Protein AF-A0A241XSA6-F1 (afdb_monomer_lite)

Radius of gyration: 28.4 Å; chains: 1; bounding box: 61×56×98 Å

Structure (mmCIF, N/CA/C/O backbone):
data_AF-A0A241XSA6-F1
#
_entry.id   AF-A0A241XSA6-F1
#
loop_
_atom_site.group_PDB
_atom_site.id
_atom_site.type_symbol
_atom_site.label_atom_id
_atom_site.label_alt_id
_atom_site.label_comp_id
_atom_site.label_asym_id
_atom_site.label_entity_id
_atom_site.label_seq_id
_atom_site.pdbx_PDB_ins_code
_atom_site.Cartn_x
_atom_site.Cartn_y
_atom_site.Cartn_z
_atom_site.occupancy
_atom_site.B_iso_or_equiv
_atom_site.auth_seq_id
_atom_site.auth_comp_id
_atom_site.auth_asym_id
_atom_site.auth_atom_id
_atom_site.pdbx_PDB_model_num
ATOM 1 N N . MET A 1 1 ? -26.087 10.790 38.854 1.00 35.78 1 MET A N 1
ATOM 2 C CA . MET A 1 1 ? -25.415 11.072 37.565 1.00 35.78 1 MET A CA 1
ATOM 3 C C . MET A 1 1 ? -24.951 9.821 36.800 1.00 35.78 1 MET A C 1
ATOM 5 O O . MET A 1 1 ? -24.413 9.989 35.723 1.00 35.78 1 MET A O 1
ATOM 9 N N . HIS A 1 2 ? -25.235 8.588 37.254 1.00 29.14 2 HIS A N 1
ATOM 10 C CA . HIS A 1 2 ? -24.864 7.348 36.537 1.00 29.14 2 HIS A CA 1
ATOM 11 C C . HIS A 1 2 ? -25.983 6.719 35.677 1.00 29.14 2 HIS A C 1
ATOM 13 O O . HIS A 1 2 ? -25.732 5.769 34.950 1.00 29.14 2 HIS A O 1
ATOM 19 N N . ALA A 1 3 ? -27.209 7.258 35.701 1.00 24.33 3 ALA A N 1
ATOM 20 C CA . ALA A 1 3 ? -28.360 6.689 34.983 1.00 24.33 3 ALA A CA 1
ATOM 21 C C . ALA A 1 3 ? -28.612 7.296 33.583 1.00 24.33 3 ALA A C 1
ATOM 23 O O . ALA A 1 3 ? -29.529 6.873 32.889 1.00 24.33 3 ALA A O 1
ATOM 24 N N . HIS A 1 4 ? -27.824 8.292 33.156 1.00 27.52 4 HIS A N 1
ATOM 25 C CA . HIS A 1 4 ? -27.981 8.932 31.838 1.00 27.52 4 HIS A CA 1
ATOM 26 C C . HIS A 1 4 ? -26.999 8.444 30.766 1.00 27.52 4 HIS A C 1
ATOM 28 O O . HIS A 1 4 ? -27.240 8.704 29.595 1.00 27.52 4 HIS A O 1
ATOM 34 N N . GLN A 1 5 ? -25.957 7.683 31.120 1.00 32.00 5 GLN A N 1
ATOM 35 C CA . GLN A 1 5 ? -25.066 7.062 30.126 1.00 32.00 5 GLN A CA 1
ATOM 36 C C . GLN A 1 5 ? -25.581 5.701 29.633 1.00 32.00 5 GLN A C 1
ATOM 38 O O . GLN A 1 5 ? -25.446 5.394 28.456 1.00 32.00 5 GLN A O 1
ATOM 43 N N . GLN A 1 6 ? -26.265 4.918 30.475 1.00 31.88 6 GLN A N 1
ATOM 44 C CA . GLN A 1 6 ? -26.825 3.621 30.055 1.00 31.88 6 GLN A CA 1
ATOM 45 C C . GLN A 1 6 ? -28.066 3.742 29.153 1.00 31.88 6 GLN A C 1
ATOM 47 O O . GLN A 1 6 ? -28.384 2.807 28.427 1.00 31.88 6 GLN A O 1
ATOM 52 N N . ALA A 1 7 ? -28.744 4.894 29.143 1.00 28.44 7 ALA A N 1
ATOM 53 C CA . ALA A 1 7 ? -29.903 5.129 28.281 1.00 28.44 7 ALA A CA 1
ATOM 54 C C . ALA A 1 7 ? -29.537 5.580 26.849 1.00 28.44 7 ALA A C 1
ATOM 56 O O . ALA A 1 7 ? -30.417 5.602 25.993 1.00 28.44 7 ALA A O 1
ATOM 57 N N . SER A 1 8 ? -28.273 5.939 26.563 1.00 40.16 8 SER A N 1
ATOM 58 C CA . SER A 1 8 ? -27.892 6.512 25.257 1.00 40.16 8 SER A CA 1
ATOM 59 C C . SER A 1 8 ? -27.358 5.501 24.236 1.00 40.16 8 SER A C 1
ATOM 61 O O . SER A 1 8 ? -27.192 5.870 23.078 1.00 40.16 8 SER A O 1
ATOM 63 N N . ILE A 1 9 ? -27.106 4.246 24.622 1.00 43.91 9 ILE A N 1
ATOM 64 C CA . ILE A 1 9 ? -26.588 3.216 23.700 1.00 43.91 9 ILE A CA 1
ATOM 65 C C . ILE A 1 9 ? -27.719 2.641 22.823 1.00 43.91 9 ILE A C 1
ATOM 67 O O . ILE A 1 9 ? -27.505 2.337 21.656 1.00 43.91 9 ILE A O 1
ATOM 71 N N . ALA A 1 10 ? -28.959 2.610 23.327 1.00 41.56 10 ALA A N 1
ATOM 72 C CA . ALA A 1 10 ? -30.123 2.027 22.646 1.00 41.56 10 ALA A CA 1
ATOM 73 C C . ALA A 1 10 ? -30.688 2.851 21.462 1.00 41.56 10 ALA A C 1
ATOM 75 O O . ALA A 1 10 ? -31.725 2.493 20.911 1.00 41.56 10 ALA A O 1
ATOM 76 N N . SER A 1 11 ? -30.056 3.965 21.071 1.00 57.97 11 SER A N 1
ATOM 77 C CA . SER A 1 11 ? -30.558 4.829 19.984 1.00 57.97 11 SER A CA 1
ATOM 78 C C . SER A 1 11 ? -29.499 5.270 18.980 1.00 57.97 11 SER A C 1
ATOM 80 O O . SER A 1 11 ? -29.779 6.138 18.154 1.00 57.97 11 SER A O 1
ATOM 82 N N . THR A 1 12 ? -28.291 4.700 19.032 1.00 68.75 12 THR A N 1
ATOM 83 C CA . THR A 1 12 ? -27.239 5.063 18.083 1.00 68.75 12 THR A CA 1
ATOM 84 C C . THR A 1 12 ? -27.661 4.627 16.676 1.00 68.75 12 THR A C 1
ATOM 86 O O . THR A 1 12 ? -27.807 3.426 16.437 1.00 68.75 12 THR A O 1
ATOM 89 N N . PRO A 1 13 ? -27.899 5.568 15.744 1.00 78.50 13 PRO A N 1
ATOM 90 C CA . PRO A 1 13 ? -28.283 5.218 14.386 1.00 78.50 13 PRO A CA 1
ATOM 91 C C . PRO A 1 13 ? -27.165 4.385 13.757 1.00 78.50 13 PRO A C 1
ATOM 93 O O . PRO A 1 13 ? -26.002 4.768 13.823 1.00 78.50 13 PRO A O 1
ATOM 96 N N . ARG A 1 14 ? -27.519 3.238 13.177 1.00 84.00 14 ARG A N 1
ATOM 97 C CA . ARG A 1 14 ? -26.571 2.259 12.641 1.00 84.00 14 ARG A CA 1
ATOM 98 C C . ARG A 1 14 ? -26.792 2.074 11.153 1.00 84.00 14 ARG A C 1
ATOM 100 O O . ARG A 1 14 ? -27.931 1.964 10.701 1.00 84.00 14 ARG A O 1
ATOM 107 N N . VAL A 1 15 ? -25.697 1.983 10.415 1.00 81.75 15 VAL A N 1
ATOM 108 C CA . VAL A 1 15 ? -25.719 1.525 9.032 1.00 81.75 15 VAL A CA 1
ATOM 109 C C . VAL A 1 15 ? -25.495 0.021 8.988 1.00 81.75 15 VAL A C 1
ATOM 111 O O . VAL A 1 15 ? -24.480 -0.472 9.483 1.00 81.75 15 VAL A O 1
ATOM 114 N N . THR A 1 16 ? -26.426 -0.701 8.369 1.00 77.62 16 THR A N 1
ATOM 115 C CA . THR A 1 16 ? -26.258 -2.126 8.080 1.00 77.62 16 THR A CA 1
ATOM 116 C C . THR A 1 16 ? -25.365 -2.266 6.858 1.00 77.62 16 THR A C 1
ATOM 118 O O . THR A 1 16 ? -25.716 -1.831 5.761 1.00 77.62 16 THR A O 1
ATOM 121 N N . ARG A 1 17 ? -24.190 -2.870 7.032 1.00 73.06 17 ARG A N 1
ATOM 122 C CA . ARG A 1 17 ? -23.205 -3.018 5.961 1.00 73.06 17 ARG A CA 1
ATOM 123 C C . ARG A 1 17 ? -23.397 -4.302 5.159 1.00 73.06 17 ARG A C 1
ATOM 125 O O . ARG A 1 17 ? -22.838 -4.421 4.072 1.00 73.06 17 ARG A O 1
ATOM 132 N N . ALA A 1 18 ? -24.220 -5.232 5.646 1.00 65.62 18 ALA A N 1
ATOM 133 C CA . ALA A 1 18 ? -24.597 -6.452 4.930 1.00 65.62 18 ALA A CA 1
ATOM 134 C C . ALA A 1 18 ? -25.122 -6.191 3.502 1.00 65.62 18 ALA A C 1
ATOM 136 O O . ALA A 1 18 ? -24.903 -7.014 2.620 1.00 65.62 18 ALA A O 1
ATOM 137 N N . GLU A 1 19 ? -25.757 -5.039 3.259 1.00 61.94 19 GLU A N 1
ATOM 138 C CA . GLU A 1 19 ? -26.261 -4.642 1.934 1.00 61.94 19 GLU A CA 1
ATOM 139 C C . GLU A 1 19 ? -25.201 -3.960 1.046 1.00 61.94 19 GLU A C 1
ATOM 141 O O . GLU A 1 19 ? -25.386 -3.845 -0.164 1.00 61.94 19 GLU A O 1
ATOM 146 N N . LEU A 1 20 ? -24.083 -3.512 1.627 1.00 64.06 20 LEU A N 1
ATOM 147 C CA . LEU A 1 20 ? -22.993 -2.833 0.914 1.00 64.06 20 LEU A CA 1
ATOM 148 C C . LEU A 1 20 ? -21.961 -3.815 0.366 1.00 64.06 20 LEU A C 1
ATOM 150 O O . LEU A 1 20 ? -21.331 -3.544 -0.653 1.00 64.06 20 LEU A O 1
ATOM 154 N N . PHE A 1 21 ? -21.771 -4.944 1.045 1.00 67.12 21 PHE A N 1
ATOM 155 C CA . PHE A 1 21 ? -20.657 -5.847 0.793 1.00 67.12 21 PHE A CA 1
ATOM 156 C C . PHE A 1 21 ? -21.131 -7.150 0.156 1.00 67.12 21 PHE A C 1
ATOM 158 O O . PHE A 1 21 ? -21.823 -7.955 0.769 1.00 67.12 21 PHE A O 1
ATOM 165 N N . THR A 1 22 ? -20.722 -7.374 -1.088 1.00 62.06 22 THR A N 1
ATOM 166 C CA . THR A 1 22 ? -21.212 -8.468 -1.945 1.00 62.06 22 THR A CA 1
ATOM 167 C C . THR A 1 22 ? -20.337 -9.730 -1.903 1.00 62.06 22 THR A C 1
ATOM 169 O O . THR A 1 22 ? -20.498 -10.615 -2.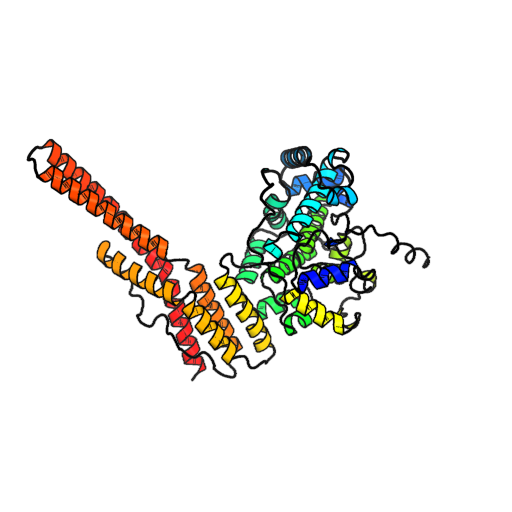738 1.00 62.06 22 THR A O 1
ATOM 172 N N . GLY A 1 23 ? -19.403 -9.827 -0.948 1.00 66.69 23 GLY A N 1
ATOM 173 C CA . GLY A 1 23 ? -18.468 -10.949 -0.834 1.00 66.69 23 GLY A CA 1
ATOM 174 C C . GLY A 1 23 ? -18.865 -12.030 0.183 1.00 66.69 23 GLY A C 1
ATOM 175 O O . GLY A 1 23 ? -19.544 -11.767 1.181 1.00 66.69 23 GLY A O 1
ATOM 176 N N . ASP A 1 24 ? -18.350 -13.241 -0.049 1.00 74.38 24 ASP A N 1
ATOM 177 C CA . ASP A 1 24 ? -18.612 -14.453 0.752 1.00 74.38 24 ASP A CA 1
ATOM 178 C C . ASP A 1 24 ? -17.380 -14.978 1.510 1.00 74.38 24 ASP A C 1
ATOM 180 O O . ASP A 1 24 ? -17.374 -16.100 2.009 1.00 74.38 24 ASP A O 1
ATOM 184 N N . THR A 1 25 ? -16.321 -14.174 1.616 1.00 81.94 25 THR A N 1
ATOM 185 C CA . THR A 1 25 ? -15.130 -14.535 2.400 1.00 81.94 25 THR A CA 1
ATOM 186 C C . THR A 1 25 ? -15.411 -14.499 3.905 1.00 81.94 25 THR A C 1
ATOM 188 O O . THR A 1 25 ? -16.359 -13.848 4.362 1.00 81.94 25 THR A O 1
ATOM 191 N N . ASP A 1 26 ? -14.541 -15.134 4.699 1.00 85.62 26 ASP A N 1
ATOM 192 C CA . ASP A 1 26 ? -14.620 -15.091 6.167 1.00 85.62 26 ASP A CA 1
ATOM 193 C C . ASP A 1 26 ? -14.639 -13.653 6.699 1.00 85.62 26 ASP A C 1
ATOM 195 O O . ASP A 1 26 ? -15.361 -13.354 7.646 1.00 85.62 26 ASP A O 1
ATOM 199 N N . TYR A 1 27 ? -13.927 -12.732 6.038 1.00 87.56 27 TYR A N 1
ATOM 200 C CA . TYR A 1 27 ? -13.957 -11.310 6.374 1.00 87.56 27 TYR A CA 1
ATOM 201 C C . TYR A 1 27 ? -15.382 -10.734 6.337 1.00 87.56 27 TYR A C 1
ATOM 203 O O . TYR A 1 27 ? -15.826 -10.086 7.290 1.00 87.56 27 TYR A O 1
ATOM 211 N N . TRP A 1 28 ? -16.129 -11.008 5.265 1.00 84.25 28 TRP A N 1
ATOM 212 C CA . TRP A 1 28 ? -17.488 -10.495 5.089 1.00 84.25 28 TRP A CA 1
ATOM 213 C C . TRP A 1 28 ? -18.511 -11.216 5.958 1.00 84.25 28 TRP A C 1
ATOM 215 O O . TRP A 1 28 ? -19.420 -10.577 6.487 1.00 84.25 28 TRP A O 1
ATOM 225 N N . SER A 1 29 ? -18.338 -12.524 6.160 1.00 86.62 29 SER A N 1
ATOM 226 C CA . SER A 1 29 ? -19.137 -13.298 7.115 1.00 86.62 29 SER A CA 1
ATOM 227 C C . SER A 1 29 ? -19.025 -12.714 8.526 1.00 86.62 29 SER A C 1
ATOM 229 O O . SER A 1 29 ? -20.037 -12.453 9.176 1.00 86.62 29 SER A O 1
ATOM 231 N N . THR A 1 30 ? -17.802 -12.406 8.963 1.00 88.88 30 THR A N 1
ATOM 232 C CA . THR A 1 30 ? -17.548 -11.720 10.231 1.00 88.88 30 THR A CA 1
ATOM 233 C C . THR A 1 30 ? -18.192 -10.336 10.272 1.00 88.88 30 THR A C 1
ATOM 235 O O . THR A 1 30 ? -18.866 -10.019 11.245 1.00 88.88 30 THR A O 1
ATOM 238 N N . CYS A 1 31 ? -18.071 -9.528 9.213 1.00 88.12 31 CYS A N 1
ATOM 239 C CA . CYS A 1 31 ? -18.699 -8.205 9.181 1.00 88.12 31 CYS A CA 1
ATOM 240 C C . CYS A 1 31 ? -20.229 -8.264 9.319 1.00 88.12 31 CYS A C 1
ATOM 242 O O . CYS A 1 31 ? -20.800 -7.419 10.003 1.00 88.12 31 CYS A O 1
ATOM 244 N N . ARG A 1 32 ? -20.890 -9.255 8.705 1.00 87.12 32 ARG A N 1
ATOM 245 C CA . ARG A 1 32 ? -22.343 -9.452 8.837 1.00 87.12 32 ARG A CA 1
ATOM 246 C C . ARG A 1 32 ? -22.743 -9.822 10.265 1.00 87.12 32 ARG A C 1
ATOM 248 O O . ARG A 1 32 ? -23.668 -9.226 10.797 1.00 87.12 32 ARG A O 1
ATOM 255 N N . LYS A 1 33 ? -21.999 -10.724 10.912 1.00 89.50 33 LYS A N 1
ATOM 256 C CA . LYS A 1 33 ? -22.204 -11.041 12.337 1.00 89.50 33 LYS A CA 1
ATOM 257 C C . LYS A 1 33 ? -22.009 -9.812 13.223 1.00 89.50 33 LYS A C 1
ATOM 259 O O . LYS A 1 33 ? -22.807 -9.568 14.118 1.00 89.50 33 LYS A O 1
ATOM 264 N N . ASP A 1 34 ? -20.972 -9.023 12.946 1.00 91.19 34 ASP A N 1
ATOM 265 C CA . ASP A 1 34 ? -20.701 -7.797 13.694 1.00 91.19 34 ASP A CA 1
ATOM 266 C C . ASP A 1 34 ? -21.835 -6.778 13.531 1.00 91.19 34 ASP A C 1
ATOM 268 O O . ASP A 1 34 ? -22.091 -6.033 14.466 1.00 91.19 34 ASP A O 1
ATOM 272 N N . ASP A 1 35 ? -22.514 -6.726 12.377 1.00 87.94 35 ASP A N 1
ATOM 273 C CA . ASP A 1 35 ? -23.676 -5.853 12.145 1.00 87.94 35 ASP A CA 1
ATOM 274 C C . ASP A 1 35 ? -24.891 -6.218 13.004 1.00 87.94 35 ASP A C 1
ATOM 276 O O . ASP A 1 35 ? -25.666 -5.329 13.356 1.00 87.94 35 ASP A O 1
ATOM 280 N N . GLU A 1 36 ? -25.027 -7.495 13.355 1.00 88.88 36 GLU A N 1
ATOM 281 C CA . GLU A 1 36 ? -26.108 -8.034 14.185 1.00 88.88 36 GLU A CA 1
ATOM 282 C C . GLU A 1 36 ? -25.800 -7.955 15.694 1.00 88.88 36 GLU A C 1
ATOM 284 O O . GLU A 1 36 ? -26.719 -8.049 16.507 1.00 88.88 36 GLU A O 1
ATOM 289 N N . ASP A 1 37 ? -24.535 -7.759 16.093 1.00 91.12 37 ASP A N 1
ATOM 290 C CA . ASP A 1 37 ? -24.134 -7.641 17.503 1.00 91.12 37 ASP A CA 1
ATOM 291 C C . ASP A 1 37 ? -24.199 -6.178 17.982 1.00 91.12 37 ASP A C 1
ATOM 293 O O . ASP A 1 37 ? -23.420 -5.315 17.565 1.00 91.12 37 ASP A O 1
ATOM 297 N N . GLU A 1 38 ? -25.101 -5.891 18.924 1.00 90.56 38 GLU A N 1
ATOM 298 C CA . GLU A 1 38 ? -25.231 -4.574 19.571 1.00 90.56 38 GLU A CA 1
ATOM 299 C C . GLU A 1 38 ? -23.969 -4.159 20.344 1.00 90.56 38 GLU A C 1
ATOM 301 O O . GLU A 1 38 ? -23.734 -2.972 20.574 1.00 90.56 38 GLU A O 1
ATOM 306 N N . ARG A 1 39 ? -23.128 -5.125 20.726 1.00 93.38 39 ARG A N 1
ATOM 307 C CA . ARG A 1 39 ? -21.854 -4.893 21.418 1.00 93.38 39 ARG A CA 1
ATOM 308 C C . ARG A 1 39 ? -20.714 -4.570 20.450 1.00 93.38 39 ARG A C 1
ATOM 310 O O . ARG A 1 39 ? -19.614 -4.249 20.898 1.00 93.38 39 ARG A O 1
ATOM 317 N N . MET A 1 40 ? -20.953 -4.661 19.144 1.00 94.06 40 MET A N 1
ATOM 318 C CA . MET A 1 40 ? -20.027 -4.251 18.094 1.00 94.06 40 MET A CA 1
ATOM 319 C C . MET A 1 40 ? -20.537 -2.965 17.459 1.00 94.06 40 MET A C 1
ATOM 321 O O . MET A 1 40 ? -21.625 -2.938 16.891 1.00 94.06 40 MET A O 1
ATOM 325 N N . TYR A 1 41 ? -19.754 -1.893 17.538 1.00 93.44 41 TYR A N 1
ATOM 326 C CA . TYR A 1 41 ? -20.079 -0.628 16.891 1.00 93.44 41 TYR A CA 1
ATOM 327 C C . TYR A 1 41 ? -18.808 0.106 16.472 1.00 93.44 41 TYR A C 1
ATOM 329 O O . TYR A 1 41 ? -17.895 0.301 17.270 1.00 93.44 41 TYR A O 1
ATOM 337 N N . GLY A 1 42 ? -18.729 0.512 15.208 1.00 92.06 42 GLY A N 1
ATOM 338 C CA . GLY A 1 42 ? -17.490 1.008 14.623 1.00 92.06 42 GLY A CA 1
ATOM 339 C C . GLY A 1 42 ? -17.667 2.058 13.544 1.00 92.06 42 GLY A C 1
ATOM 340 O O . GLY A 1 42 ? -18.783 2.260 13.073 1.00 92.06 42 GLY A O 1
ATOM 341 N N . PRO A 1 43 ? -16.567 2.667 13.066 1.00 89.88 43 PRO A N 1
ATOM 342 C CA . PRO A 1 43 ? -16.611 3.759 12.089 1.00 89.88 43 PRO A CA 1
ATOM 343 C C . PRO A 1 43 ? -17.391 3.436 10.807 1.00 89.88 43 PRO A C 1
ATOM 345 O O . PRO A 1 43 ? -18.114 4.283 10.294 1.00 89.88 43 PRO A O 1
ATOM 348 N N . LEU A 1 44 ? -17.322 2.196 10.309 1.00 87.00 44 LEU A N 1
ATOM 349 C CA . LEU A 1 44 ? -18.087 1.770 9.126 1.00 87.00 44 LEU A CA 1
ATOM 350 C C . LEU A 1 44 ? -19.584 1.533 9.395 1.00 87.00 44 LEU A C 1
ATOM 352 O O . LEU A 1 44 ? -20.352 1.425 8.445 1.00 87.00 44 LEU A O 1
ATOM 356 N N . MET A 1 45 ? -19.990 1.422 10.661 1.00 88.69 45 MET A N 1
ATOM 357 C CA . MET A 1 45 ? -21.386 1.269 11.089 1.00 88.69 45 MET A CA 1
ATOM 358 C C . MET A 1 45 ? -22.022 2.619 11.449 1.00 88.69 45 MET A C 1
ATOM 360 O O . MET A 1 45 ? -23.233 2.687 11.655 1.00 88.69 45 MET A O 1
ATOM 364 N N . MET A 1 46 ? -21.223 3.689 11.529 1.00 88.12 46 MET A N 1
ATOM 365 C CA . MET A 1 46 ? -21.710 5.039 11.791 1.00 88.12 46 MET A CA 1
ATOM 366 C C . MET A 1 46 ? -22.382 5.615 10.534 1.00 88.12 46 MET A C 1
ATOM 368 O O . MET A 1 46 ? -21.840 5.460 9.436 1.00 88.12 46 MET A O 1
ATOM 372 N N . PRO A 1 47 ? -23.499 6.356 10.665 1.00 81.69 47 PRO A N 1
ATOM 373 C CA . PRO A 1 47 ? -24.127 7.061 9.542 1.00 81.69 47 PRO A CA 1
ATOM 374 C C . PRO A 1 47 ? -23.212 8.109 8.916 1.00 81.69 47 PRO A C 1
ATOM 376 O O . PRO A 1 47 ? -23.397 8.500 7.769 1.00 81.69 47 PRO A O 1
ATOM 379 N N . TYR A 1 48 ? -22.259 8.600 9.704 1.00 83.69 48 TYR A N 1
ATOM 380 C CA . TYR A 1 48 ? -21.132 9.387 9.250 1.00 83.69 48 TYR A CA 1
ATOM 381 C C . TYR A 1 48 ? -19.996 9.257 10.260 1.00 83.69 48 TYR A C 1
ATOM 383 O O . TYR A 1 48 ? -20.234 9.297 11.458 1.00 83.69 48 TYR A O 1
ATOM 391 N N . ALA A 1 49 ? -18.758 9.133 9.806 1.00 84.88 49 ALA A N 1
ATOM 392 C CA . ALA A 1 49 ? -17.602 9.032 10.695 1.00 84.88 49 ALA A CA 1
ATOM 393 C C . ALA A 1 49 ? -16.604 10.163 10.426 1.00 84.88 49 ALA A C 1
ATOM 395 O O . ALA A 1 49 ? -15.399 9.963 10.400 1.00 84.88 49 ALA A O 1
ATOM 396 N N . ILE A 1 50 ? -17.117 11.367 10.188 1.00 87.12 50 ILE A N 1
ATOM 397 C CA . ILE A 1 50 ? -16.331 12.606 10.153 1.00 87.12 50 ILE A CA 1
ATOM 398 C C . ILE A 1 50 ? -16.372 13.281 11.528 1.00 87.12 50 ILE A C 1
ATOM 400 O O . ILE A 1 50 ? -17.386 13.139 12.213 1.00 87.12 50 ILE A O 1
ATOM 404 N N . PRO A 1 51 ? -15.343 14.056 11.914 1.00 89.25 51 PRO A N 1
ATOM 405 C CA . PRO A 1 51 ? -15.382 14.816 13.161 1.00 89.25 51 PRO A CA 1
ATOM 406 C C . PRO A 1 51 ? -16.587 15.767 13.184 1.00 89.25 51 PRO A C 1
ATOM 408 O O . PRO A 1 51 ? -16.764 16.534 12.235 1.00 89.25 51 PRO A O 1
ATOM 411 N N . GLY A 1 52 ? -17.394 15.761 14.249 1.00 85.50 52 GLY A N 1
ATOM 412 C CA . GLY A 1 52 ? -18.616 16.571 14.341 1.00 85.50 52 GLY A CA 1
ATOM 413 C C . GLY A 1 52 ? -18.390 18.069 14.143 1.00 85.50 52 GLY A C 1
ATOM 414 O O . GLY A 1 52 ? -19.204 18.749 13.518 1.00 85.50 52 GLY A O 1
ATOM 415 N N . ASP A 1 53 ? -17.228 18.581 14.551 1.00 87.62 53 ASP A N 1
ATOM 416 C CA . ASP A 1 53 ? -16.822 19.973 14.327 1.00 87.62 53 ASP A CA 1
ATOM 417 C C . ASP A 1 53 ? -16.759 20.354 12.836 1.00 87.62 53 ASP A C 1
ATOM 419 O O . ASP A 1 53 ? -16.979 21.516 12.490 1.00 87.62 53 ASP A O 1
ATOM 423 N N . MET A 1 54 ? -16.534 19.389 11.933 1.00 87.25 54 MET A N 1
ATOM 424 C CA . MET A 1 54 ? -16.562 19.599 10.477 1.00 87.25 54 MET A CA 1
ATOM 425 C C . MET A 1 54 ? -17.976 19.843 9.935 1.00 87.25 54 MET A C 1
ATOM 427 O O . MET A 1 54 ? -18.133 20.277 8.791 1.00 87.25 54 MET A O 1
ATOM 431 N N . LEU A 1 55 ? -19.017 19.578 10.730 1.00 82.06 55 LEU A N 1
ATOM 432 C CA . LEU A 1 55 ? -20.401 19.880 10.366 1.00 82.06 55 LEU A CA 1
ATOM 433 C C . LEU A 1 55 ? -20.716 21.374 10.514 1.00 82.06 55 LEU A C 1
ATOM 435 O O . LEU A 1 55 ? -21.635 21.857 9.850 1.00 82.06 55 LEU A O 1
ATOM 439 N N . SER A 1 56 ? -19.940 22.117 11.313 1.00 85.31 56 SER A N 1
ATOM 440 C CA . SER A 1 56 ? -19.994 23.580 11.358 1.00 85.31 56 SER A CA 1
ATOM 441 C C . SER A 1 56 ? -19.396 24.167 10.081 1.00 85.31 56 SER A C 1
ATOM 443 O O . SER A 1 56 ? -18.235 23.926 9.758 1.00 85.31 56 SER A O 1
ATOM 445 N N . ASN A 1 57 ? -20.164 24.987 9.357 1.00 84.94 57 ASN A N 1
ATOM 446 C CA . ASN A 1 57 ? -19.713 25.556 8.083 1.00 84.94 57 ASN A CA 1
ATOM 447 C C . ASN A 1 57 ? -18.457 26.437 8.232 1.00 84.94 57 ASN A C 1
ATOM 449 O O . ASN A 1 57 ? -17.633 26.466 7.325 1.00 84.94 57 ASN A O 1
ATOM 453 N N . GLN A 1 58 ? -18.293 27.126 9.368 1.00 88.00 58 GLN A N 1
ATOM 454 C CA . GLN A 1 58 ? -17.124 27.972 9.637 1.00 88.00 58 GLN A CA 1
ATOM 455 C C . GLN A 1 58 ? -15.857 27.136 9.863 1.00 88.00 58 GLN A C 1
ATOM 457 O O . GLN A 1 58 ? -14.830 27.386 9.232 1.00 88.00 58 GLN A O 1
ATOM 462 N N . ASN A 1 59 ? -15.940 26.125 10.731 1.00 89.62 59 ASN A N 1
ATOM 463 C CA . ASN A 1 59 ? -14.813 25.239 11.034 1.00 89.62 59 ASN A CA 1
ATOM 464 C C . ASN A 1 59 ? -14.451 24.391 9.807 1.00 89.62 59 ASN A C 1
ATOM 466 O O . ASN A 1 59 ? -13.279 24.268 9.449 1.00 89.62 59 ASN A O 1
ATOM 470 N N . GLY A 1 60 ? -15.473 23.886 9.110 1.00 89.75 60 GLY A N 1
ATOM 471 C CA . GLY A 1 60 ? -15.329 23.159 7.859 1.00 89.75 60 GLY A CA 1
ATOM 472 C C . GLY A 1 60 ? -14.647 23.992 6.774 1.00 89.75 60 GLY A C 1
ATOM 473 O O . GLY A 1 60 ? -13.743 23.485 6.121 1.00 89.75 60 GLY A O 1
ATOM 474 N N . GLU A 1 61 ? -15.013 25.266 6.590 1.00 93.69 61 GLU A N 1
ATOM 475 C CA . GLU A 1 61 ? -14.373 26.130 5.585 1.00 93.69 61 GLU A CA 1
ATOM 476 C C . GLU A 1 61 ? -12.862 26.271 5.817 1.00 93.69 61 GLU A C 1
ATOM 478 O O . GLU A 1 61 ? -12.086 26.178 4.862 1.00 93.69 61 GLU A O 1
ATOM 483 N N . ALA A 1 62 ? -12.437 26.464 7.069 1.00 92.94 62 ALA A N 1
ATOM 484 C CA . ALA A 1 62 ? -11.025 26.601 7.415 1.00 92.94 62 ALA A CA 1
ATOM 485 C C . ALA A 1 62 ? -10.245 25.295 7.177 1.00 92.94 62 ALA A C 1
ATOM 487 O O . ALA A 1 62 ? -9.206 25.308 6.515 1.00 92.94 62 ALA A O 1
ATOM 488 N N . ALA A 1 63 ? -10.772 24.159 7.645 1.00 94.88 63 ALA A N 1
ATOM 489 C CA . ALA A 1 63 ? -10.137 22.855 7.456 1.00 94.88 63 ALA A CA 1
ATOM 490 C C . ALA A 1 63 ? -10.085 22.448 5.970 1.00 94.88 63 ALA A C 1
ATOM 492 O O . ALA A 1 63 ? -9.048 22.013 5.468 1.00 94.88 63 ALA A O 1
ATOM 493 N N . TRP A 1 64 ? -11.171 22.655 5.218 1.00 94.94 64 TRP A N 1
ATOM 494 C CA . TRP A 1 64 ? -11.200 22.349 3.787 1.00 94.94 64 TRP A CA 1
ATOM 495 C C . TRP A 1 64 ? -10.283 23.259 2.968 1.00 94.94 64 TRP A C 1
ATOM 497 O O . TRP A 1 64 ? -9.694 22.800 1.991 1.00 94.94 64 TRP A O 1
ATOM 507 N N . ALA A 1 65 ? -10.099 24.522 3.358 1.00 94.56 65 ALA A N 1
ATOM 508 C CA . ALA A 1 65 ? -9.119 25.391 2.709 1.00 94.56 65 ALA A CA 1
ATOM 509 C C . ALA A 1 65 ? -7.691 24.840 2.835 1.00 94.56 65 ALA A C 1
ATOM 511 O O . ALA A 1 65 ? -6.947 24.867 1.856 1.00 94.56 65 ALA A O 1
ATOM 512 N N . LEU A 1 66 ? -7.328 24.278 3.992 1.00 94.50 66 LEU A N 1
ATOM 513 C CA . LEU A 1 66 ? -6.038 23.612 4.199 1.00 94.50 66 LEU A CA 1
ATOM 514 C C . LEU A 1 66 ? -5.937 22.287 3.423 1.00 94.50 66 LEU A C 1
ATOM 516 O O . LEU A 1 66 ? -4.904 22.008 2.810 1.00 94.50 66 LEU A O 1
ATOM 520 N N . TRP A 1 67 ? -7.020 21.504 3.375 1.00 94.38 67 TRP A N 1
ATOM 521 C CA . TRP A 1 67 ? -7.092 20.254 2.605 1.00 94.38 67 TRP A CA 1
ATOM 522 C C . TRP A 1 67 ? -6.831 20.485 1.108 1.00 94.38 67 TRP A C 1
ATOM 524 O O . TRP A 1 67 ? -5.973 19.840 0.503 1.00 94.38 67 TRP A O 1
ATOM 534 N N . TYR A 1 68 ? -7.519 21.462 0.511 1.00 91.81 68 TYR A N 1
ATOM 535 C CA . TYR A 1 68 ? -7.370 21.804 -0.909 1.00 91.81 68 TYR A CA 1
ATOM 536 C C . TYR A 1 68 ? -6.186 22.740 -1.197 1.00 91.81 68 TYR A C 1
ATOM 538 O O . TYR A 1 68 ? -5.792 22.891 -2.350 1.00 91.81 68 TYR A O 1
ATOM 546 N N . GLY A 1 69 ? -5.594 23.360 -0.173 1.00 91.19 69 GLY A N 1
ATOM 547 C CA . GLY A 1 69 ? -4.510 24.340 -0.295 1.00 91.19 69 GLY A CA 1
ATOM 548 C C . GLY A 1 69 ? -4.970 25.766 -0.629 1.00 91.19 69 GLY A C 1
ATOM 549 O O . GLY A 1 69 ? -4.146 26.678 -0.664 1.00 91.19 69 GLY A O 1
ATOM 550 N N . SER A 1 70 ? -6.268 25.991 -0.870 1.00 92.62 70 SER A N 1
ATOM 551 C CA . SER A 1 70 ? -6.833 27.329 -1.045 1.00 92.62 70 SER A CA 1
ATOM 552 C C . SER A 1 70 ? -8.329 27.388 -0.706 1.00 92.62 70 SER A C 1
ATOM 554 O O . SER A 1 70 ? -9.085 26.445 -0.948 1.00 92.62 70 SER A O 1
ATOM 556 N N . HIS A 1 71 ? -8.798 28.547 -0.224 1.00 93.00 71 HIS A N 1
ATOM 557 C CA . HIS A 1 71 ? -10.234 28.800 -0.029 1.00 93.00 71 HIS A CA 1
ATOM 558 C C . HIS A 1 71 ? -11.030 28.725 -1.340 1.00 93.00 71 HIS A C 1
ATOM 560 O O . HIS A 1 71 ? -12.192 28.318 -1.347 1.00 93.00 71 HIS A O 1
ATOM 566 N N . LYS A 1 72 ? -10.420 29.136 -2.459 1.00 93.44 72 LYS A N 1
ATOM 567 C CA . LYS A 1 72 ? -11.066 29.139 -3.775 1.00 93.44 72 LYS A CA 1
ATOM 568 C C . LYS A 1 72 ? -11.408 27.716 -4.214 1.00 93.44 72 LYS A C 1
ATOM 570 O O . LYS A 1 72 ? -12.535 27.473 -4.645 1.00 93.44 72 LYS A O 1
ATOM 575 N N . ASP A 1 73 ? -10.459 26.796 -4.076 1.00 91.25 73 ASP A N 1
ATOM 576 C CA . ASP A 1 73 ? -10.639 25.404 -4.487 1.00 91.25 73 ASP A CA 1
ATOM 577 C C . ASP A 1 73 ? -11.557 24.657 -3.522 1.00 91.25 73 ASP A C 1
ATOM 579 O O . ASP A 1 73 ? -12.459 23.957 -3.973 1.00 91.25 73 ASP A O 1
ATOM 583 N N . ALA A 1 74 ? -11.447 24.917 -2.216 1.00 91.50 74 ALA A N 1
ATOM 584 C CA . ALA A 1 74 ? -12.367 24.374 -1.221 1.00 91.50 74 ALA A CA 1
ATOM 585 C C . ALA A 1 74 ? -13.829 24.771 -1.502 1.00 91.50 74 ALA A C 1
ATOM 587 O O . ALA A 1 74 ? -14.720 23.922 -1.498 1.00 91.50 74 ALA A O 1
ATOM 588 N N . ARG A 1 75 ? -14.093 26.046 -1.830 1.00 90.44 75 ARG A N 1
ATOM 589 C CA . ARG A 1 75 ? -15.437 26.509 -2.226 1.00 90.44 75 ARG A CA 1
ATOM 590 C C . ARG A 1 75 ? -15.895 25.898 -3.547 1.00 90.44 75 ARG A C 1
ATOM 592 O O . ARG A 1 75 ? -17.065 25.541 -3.680 1.00 90.44 75 ARG A O 1
ATOM 599 N N . LYS A 1 76 ? -14.995 25.768 -4.528 1.00 89.62 76 LYS A N 1
ATOM 600 C CA . LYS A 1 76 ? -15.294 25.103 -5.804 1.00 89.62 76 LYS A CA 1
ATOM 601 C C . LYS A 1 76 ? -15.704 23.646 -5.565 1.00 89.62 76 LYS A C 1
ATOM 603 O O . LYS A 1 76 ? -16.742 23.236 -6.072 1.00 89.62 76 LYS A O 1
ATOM 608 N N . ALA A 1 77 ? -14.946 22.901 -4.765 1.00 88.88 77 ALA A N 1
ATOM 609 C CA . ALA A 1 77 ? -15.249 21.521 -4.400 1.00 88.88 77 ALA A CA 1
ATOM 610 C C . ALA A 1 77 ? -16.576 21.404 -3.639 1.00 88.88 77 ALA A C 1
ATOM 612 O O . ALA A 1 77 ? -17.424 20.591 -4.000 1.00 88.88 77 ALA A O 1
ATOM 613 N N . ALA A 1 78 ? -16.813 22.274 -2.653 1.00 88.56 78 ALA A N 1
ATOM 614 C CA . ALA A 1 78 ? -18.071 22.319 -1.910 1.00 88.56 78 ALA A CA 1
ATOM 615 C C . ALA A 1 78 ? -19.281 22.546 -2.836 1.00 88.56 78 ALA A C 1
ATOM 617 O O . ALA A 1 78 ? -20.272 21.821 -2.751 1.00 88.56 78 ALA A O 1
ATOM 618 N N . ASN A 1 79 ? -19.176 23.472 -3.794 1.00 84.69 79 ASN A N 1
ATOM 619 C CA . ASN A 1 79 ? -20.226 23.718 -4.787 1.00 84.69 79 ASN A CA 1
ATOM 620 C C . ASN A 1 79 ? -20.444 22.529 -5.740 1.00 84.69 79 ASN A C 1
ATOM 622 O O . ASN A 1 79 ? -21.578 22.282 -6.148 1.00 84.69 79 ASN A O 1
ATOM 626 N N . LEU A 1 80 ? -19.378 21.798 -6.086 1.00 81.62 80 LEU A N 1
ATOM 627 C CA . LEU A 1 80 ? -19.425 20.628 -6.973 1.00 81.62 80 LEU A CA 1
ATOM 628 C C . LEU A 1 80 ? -19.839 19.330 -6.269 1.00 81.62 80 LEU A C 1
ATOM 630 O O . LEU A 1 80 ? -20.197 18.366 -6.940 1.00 81.62 80 LEU A O 1
ATOM 634 N N . SER A 1 81 ? -19.835 19.298 -4.935 1.00 78.38 81 SER A N 1
ATOM 635 C CA . SER A 1 81 ? -20.165 18.107 -4.137 1.00 78.38 81 SER A CA 1
ATOM 636 C C . SER A 1 81 ? -21.648 17.699 -4.175 1.00 78.38 81 SER A C 1
ATOM 638 O O . SER A 1 81 ? -22.066 16.772 -3.481 1.00 78.38 81 SER A O 1
ATOM 640 N N . SER A 1 82 ? -22.464 18.358 -5.004 1.00 66.62 82 SER A N 1
ATOM 641 C CA . SER A 1 82 ? -23.866 18.020 -5.242 1.00 66.62 82 SER A CA 1
ATOM 642 C C . SER A 1 82 ? -23.993 16.829 -6.194 1.00 66.62 82 SER A C 1
ATOM 644 O O . SER A 1 82 ? -24.076 16.957 -7.415 1.00 66.62 82 SER A O 1
ATOM 646 N N . ARG A 1 83 ? -24.066 15.628 -5.626 1.00 67.25 83 ARG A N 1
ATOM 647 C CA . ARG A 1 83 ? -24.441 14.428 -6.371 1.00 67.25 83 ARG A CA 1
ATOM 648 C C . ARG A 1 83 ? -25.521 13.664 -5.619 1.00 67.25 83 ARG A C 1
ATOM 650 O O . ARG A 1 83 ? -25.484 13.581 -4.396 1.00 67.25 83 ARG A O 1
ATOM 657 N N . ARG A 1 84 ? -26.483 13.126 -6.373 1.00 68.00 84 ARG A N 1
ATOM 658 C CA . ARG A 1 84 ? -27.593 12.336 -5.829 1.00 68.00 84 ARG A CA 1
ATOM 659 C C . ARG A 1 84 ? -27.062 11.078 -5.143 1.00 68.00 84 ARG A C 1
ATOM 661 O O . ARG A 1 84 ? -26.177 10.409 -5.682 1.00 68.00 84 ARG A O 1
ATOM 668 N N . LEU A 1 85 ? -27.615 10.817 -3.968 1.00 69.69 85 LEU A N 1
ATOM 669 C CA . LEU A 1 85 ? -27.382 9.636 -3.148 1.00 69.69 85 LEU A CA 1
ATOM 670 C C . LEU A 1 85 ? -28.091 8.414 -3.752 1.00 69.69 85 LEU A C 1
ATOM 672 O O . LEU A 1 85 ? -29.103 8.576 -4.438 1.00 69.69 85 LEU A O 1
ATOM 676 N N . SER A 1 86 ? -27.568 7.211 -3.520 1.00 70.94 86 SER A N 1
ATOM 677 C CA . SER A 1 86 ? -28.344 5.980 -3.733 1.00 70.94 86 SER A CA 1
ATOM 678 C C . SER A 1 86 ? -29.405 5.818 -2.643 1.00 70.94 86 SER A C 1
ATOM 680 O O . SER A 1 86 ? -29.298 6.436 -1.589 1.00 70.94 86 SER A O 1
ATOM 682 N N . ASP A 1 87 ? -30.400 4.956 -2.860 1.00 73.44 87 ASP A N 1
ATOM 683 C CA . ASP A 1 87 ? -31.481 4.717 -1.888 1.00 73.44 87 ASP A CA 1
ATOM 684 C C . ASP A 1 87 ? -30.952 4.344 -0.492 1.00 73.44 87 ASP A C 1
ATOM 686 O O . ASP A 1 87 ? -31.430 4.860 0.517 1.00 73.44 87 ASP A O 1
ATOM 690 N N . LEU A 1 88 ? -29.890 3.535 -0.444 1.00 71.88 88 LEU A N 1
ATOM 691 C CA . LEU A 1 88 ? -29.202 3.159 0.791 1.00 71.88 88 LEU A CA 1
ATOM 692 C C . LEU A 1 88 ? -28.460 4.331 1.456 1.00 71.88 88 LEU A C 1
ATOM 694 O O . LEU A 1 88 ? -28.403 4.438 2.672 1.00 71.88 88 LEU A O 1
ATOM 698 N N . GLU A 1 89 ? -27.882 5.247 0.684 1.00 75.75 89 GLU A N 1
ATOM 699 C CA . GLU A 1 89 ? -27.240 6.436 1.256 1.00 75.75 89 GLU A CA 1
ATOM 700 C C . GLU A 1 89 ? -28.283 7.452 1.744 1.00 75.75 89 GLU A C 1
ATOM 702 O O . GLU A 1 89 ? -28.051 8.146 2.733 1.00 75.75 89 GLU A O 1
ATOM 707 N N . ILE A 1 90 ? -29.446 7.514 1.083 1.00 74.75 90 ILE A N 1
ATOM 708 C CA . ILE A 1 90 ? -30.583 8.357 1.479 1.00 74.75 90 ILE A CA 1
ATOM 709 C C . ILE A 1 90 ? -31.134 7.930 2.845 1.00 74.75 90 ILE A C 1
ATOM 711 O O . ILE A 1 90 ? -31.548 8.791 3.622 1.00 74.75 90 ILE A O 1
ATOM 715 N N . SER A 1 91 ? -31.131 6.632 3.178 1.00 73.75 91 SER A N 1
ATOM 716 C CA . SER A 1 91 ? -31.645 6.167 4.476 1.00 73.75 91 SER A CA 1
ATOM 717 C C . SER A 1 91 ? -30.798 6.612 5.670 1.00 73.75 91 SER A C 1
ATOM 719 O O . SER A 1 91 ? -31.319 6.683 6.781 1.00 73.75 91 SER A O 1
ATOM 721 N N . TYR A 1 92 ? -29.521 6.944 5.456 1.00 70.31 92 TYR A N 1
ATOM 722 C CA . TYR A 1 92 ? -28.594 7.346 6.524 1.00 70.31 92 TYR A CA 1
ATOM 723 C C . TYR A 1 92 ? -28.127 8.806 6.425 1.00 70.31 92 TYR A C 1
ATOM 725 O O . TYR A 1 92 ? -27.582 9.345 7.389 1.00 70.31 92 TYR A O 1
ATOM 733 N N . SER A 1 93 ? -28.374 9.475 5.295 1.00 68.50 93 SER A N 1
ATOM 734 C CA . SER A 1 93 ? -28.060 10.887 5.082 1.00 68.50 93 SER A CA 1
ATOM 735 C C . SER A 1 93 ? -29.213 11.608 4.378 1.00 68.50 93 SER A C 1
ATOM 737 O O . SER A 1 93 ? -29.667 11.200 3.310 1.00 68.50 93 SER A O 1
ATOM 739 N N . GLN A 1 94 ? -29.668 12.727 4.955 1.00 66.81 94 GLN A N 1
ATOM 740 C CA . GLN A 1 94 ? -30.619 13.624 4.288 1.00 66.81 94 GLN A CA 1
ATOM 741 C C . GLN A 1 94 ? -30.028 14.163 2.974 1.00 66.81 94 GLN A C 1
ATOM 743 O O . GLN A 1 94 ? -28.809 14.171 2.779 1.00 66.81 94 GLN A O 1
ATOM 748 N N . LYS A 1 95 ? -30.893 14.633 2.066 1.00 71.50 95 LYS A N 1
ATOM 749 C CA . LYS A 1 95 ? -30.508 15.156 0.746 1.00 71.50 95 LYS A CA 1
ATOM 750 C C . LYS A 1 95 ? -29.323 16.119 0.849 1.00 71.50 95 LYS A C 1
ATOM 752 O O . LYS A 1 95 ? -29.440 17.209 1.404 1.00 71.50 95 LYS A O 1
ATOM 757 N N . LEU A 1 96 ? -28.183 15.723 0.272 1.00 74.31 96 LEU A N 1
ATOM 758 C CA . LEU A 1 96 ? -26.937 16.496 0.310 1.00 74.31 96 LEU A CA 1
ATOM 759 C C . LEU A 1 96 ? -27.139 17.942 -0.167 1.00 74.31 96 LEU A C 1
ATOM 761 O O . LEU A 1 96 ? -26.522 18.856 0.382 1.00 74.31 96 LEU A O 1
ATOM 765 N N . GLU A 1 97 ? -28.013 18.172 -1.155 1.00 73.19 97 GLU A N 1
ATOM 766 C CA . GLU A 1 97 ? -28.333 19.514 -1.657 1.00 73.19 97 GLU A CA 1
ATOM 767 C C . GLU A 1 97 ? -28.945 20.472 -0.618 1.00 73.19 97 GLU A C 1
ATOM 769 O O . GLU A 1 97 ? -28.836 21.686 -0.794 1.00 73.19 97 GLU A O 1
ATOM 774 N N . GLU A 1 98 ? -29.533 19.961 0.465 1.00 78.69 98 GLU A N 1
ATOM 775 C CA . GLU A 1 98 ? -30.167 20.756 1.528 1.00 78.69 98 GLU A CA 1
ATOM 776 C C . GLU A 1 98 ? -29.163 21.172 2.621 1.00 78.69 98 GLU A C 1
ATOM 778 O O . GLU A 1 98 ? -29.444 22.050 3.434 1.00 78.69 98 GLU A O 1
ATOM 783 N N . MET A 1 99 ? -27.960 20.586 2.621 1.00 82.56 99 MET A N 1
ATOM 784 C CA . MET A 1 99 ? -26.902 20.891 3.585 1.00 82.56 99 MET A CA 1
ATOM 785 C C . MET A 1 99 ? -26.068 22.109 3.179 1.00 82.56 99 MET A C 1
ATOM 787 O O . MET A 1 99 ? -25.921 22.424 1.990 1.00 82.56 99 MET A O 1
ATOM 791 N N . SER A 1 100 ? -25.446 22.742 4.182 1.00 85.69 100 SER A N 1
ATOM 792 C CA . SER A 1 100 ? -24.453 23.797 3.961 1.00 85.69 100 SER A CA 1
ATOM 793 C C . SER A 1 100 ? -23.274 23.280 3.109 1.00 85.69 100 SER A C 1
ATOM 795 O O . SER A 1 100 ? -22.979 22.081 3.156 1.00 85.69 100 SER A O 1
ATOM 797 N N . PRO A 1 101 ? -22.587 24.138 2.327 1.00 87.31 101 PRO A N 1
ATOM 798 C CA . PRO A 1 101 ? -21.610 23.688 1.332 1.00 87.31 101 PRO A CA 1
ATOM 799 C C . PRO A 1 101 ? -20.488 22.804 1.898 1.00 87.31 101 PRO A C 1
ATOM 801 O O . PRO A 1 101 ? -20.168 21.768 1.316 1.00 87.31 101 PRO A O 1
ATOM 804 N N . PHE A 1 102 ? -19.900 23.177 3.037 1.00 88.44 102 PHE A N 1
ATOM 805 C CA . PHE A 1 102 ? -18.784 22.421 3.616 1.00 88.44 102 PHE A CA 1
ATOM 806 C C . PHE A 1 102 ? -19.243 21.197 4.414 1.00 88.44 102 PHE A C 1
ATOM 808 O O . PHE A 1 102 ? -18.572 20.164 4.374 1.00 88.44 102 PHE A O 1
ATOM 815 N N . THR A 1 103 ? -20.426 21.258 5.038 1.00 86.38 103 THR A N 1
ATOM 816 C CA . THR A 1 103 ? -21.078 20.074 5.622 1.00 86.38 103 THR A CA 1
ATOM 817 C C . THR A 1 103 ? -21.341 19.025 4.540 1.00 86.38 103 THR A C 1
ATOM 819 O O . THR A 1 103 ? -21.029 17.850 4.723 1.00 86.38 103 THR A O 1
ATOM 822 N N . ARG A 1 104 ? -21.859 19.453 3.380 1.00 85.19 104 ARG A N 1
ATOM 823 C CA . ARG A 1 104 ? -22.101 18.595 2.215 1.00 85.19 104 ARG A CA 1
ATOM 824 C C . ARG A 1 104 ? -20.821 17.911 1.750 1.00 85.19 104 ARG A C 1
ATOM 826 O O . ARG A 1 104 ? -20.837 16.711 1.504 1.00 85.19 104 ARG A O 1
ATOM 833 N N . LEU A 1 105 ? -19.719 18.654 1.667 1.00 87.00 105 LEU A N 1
ATOM 834 C CA . LEU A 1 105 ? -18.420 18.126 1.251 1.00 87.00 105 LEU A CA 1
ATOM 835 C C . LEU A 1 105 ? -17.884 17.062 2.222 1.00 87.00 105 LEU A C 1
ATOM 837 O O . LEU A 1 105 ? -17.374 16.034 1.780 1.00 87.00 105 LEU A O 1
ATOM 841 N N . ALA A 1 106 ? -18.054 17.269 3.530 1.00 87.81 106 ALA A N 1
ATOM 842 C CA . ALA A 1 106 ? -17.659 16.300 4.550 1.00 87.81 106 ALA A CA 1
ATOM 843 C C . ALA A 1 106 ? -18.518 15.029 4.515 1.00 87.81 106 ALA A C 1
ATOM 845 O O . ALA A 1 106 ? -17.975 13.926 4.488 1.00 87.81 106 ALA A O 1
ATOM 846 N N . LYS A 1 107 ? -19.846 15.164 4.404 1.00 83.75 107 LYS A N 1
ATOM 847 C CA . LYS A 1 107 ? -20.737 14.010 4.190 1.00 83.75 107 LYS A CA 1
ATOM 848 C C . LYS A 1 107 ? -20.417 13.280 2.893 1.00 83.75 107 LYS A C 1
ATOM 850 O O . LYS A 1 107 ? -20.481 12.061 2.834 1.00 83.75 107 LYS A O 1
ATOM 855 N N . ARG A 1 108 ? -20.045 14.016 1.849 1.00 82.75 108 ARG A N 1
ATOM 856 C CA . ARG A 1 108 ? -19.681 13.434 0.563 1.00 82.75 108 ARG A CA 1
ATOM 857 C C . ARG A 1 108 ? -18.415 12.582 0.648 1.00 82.75 108 ARG A C 1
ATOM 859 O O . ARG A 1 108 ? -18.414 11.481 0.107 1.00 82.75 108 ARG A O 1
ATOM 866 N N . LEU A 1 109 ? -17.373 13.082 1.316 1.00 85.88 109 LEU A N 1
ATOM 867 C CA . LEU A 1 109 ? -16.153 12.318 1.586 1.00 85.88 109 LEU A CA 1
ATOM 868 C C . LEU A 1 109 ? -16.479 11.012 2.323 1.00 85.88 109 LEU A C 1
ATOM 870 O O . LEU A 1 109 ? -16.028 9.954 1.895 1.00 85.88 109 LEU A O 1
ATOM 874 N N . ASP A 1 110 ? -17.290 11.085 3.378 1.00 84.12 110 ASP A N 1
ATOM 875 C CA . ASP A 1 110 ? -17.682 9.917 4.171 1.00 84.12 110 ASP A CA 1
ATOM 876 C C . ASP A 1 110 ? -18.386 8.838 3.329 1.00 84.12 110 ASP A C 1
ATOM 878 O O . ASP A 1 110 ? -18.012 7.666 3.364 1.00 84.12 110 ASP A O 1
ATOM 882 N N . LEU A 1 111 ? -19.338 9.249 2.490 1.00 80.38 111 LEU A N 1
ATOM 883 C CA . LEU A 1 111 ? -20.062 8.349 1.592 1.00 80.38 111 LEU A CA 1
ATOM 884 C C . LEU A 1 111 ? -19.156 7.740 0.517 1.00 80.38 111 LEU A C 1
ATOM 886 O O . LEU A 1 111 ? -19.245 6.547 0.227 1.00 80.38 111 LEU A O 1
ATOM 890 N N . ASP A 1 112 ? -18.254 8.533 -0.068 1.00 79.50 112 ASP A N 1
ATOM 891 C CA . ASP A 1 112 ? -17.297 8.016 -1.046 1.00 79.50 112 ASP A CA 1
ATOM 892 C C . ASP A 1 112 ? -16.323 7.012 -0.381 1.00 79.50 112 ASP A C 1
ATOM 894 O O . ASP A 1 112 ? -16.003 5.986 -0.979 1.00 79.50 112 ASP A O 1
ATOM 898 N N . GLN A 1 113 ? -15.927 7.221 0.881 1.00 80.62 113 GLN A N 1
ATOM 899 C CA . GLN A 1 113 ? -15.142 6.243 1.652 1.00 80.62 113 GLN A CA 1
ATOM 900 C C . GLN A 1 113 ? -15.916 4.978 1.985 1.00 80.62 113 GLN A C 1
ATOM 902 O O . GLN A 1 113 ? -15.369 3.882 1.911 1.00 80.62 113 GLN A O 1
ATOM 907 N N . MET A 1 114 ? -17.189 5.115 2.341 1.00 77.50 114 MET A N 1
ATOM 908 C CA . MET A 1 114 ? -18.072 3.983 2.582 1.00 77.50 114 MET A CA 1
ATOM 909 C C . MET A 1 114 ? -18.204 3.098 1.341 1.00 77.50 114 MET A C 1
ATOM 911 O O . MET A 1 114 ? -18.134 1.877 1.445 1.00 77.50 114 MET A O 1
ATOM 915 N N . ARG A 1 115 ? -18.313 3.713 0.158 1.00 74.56 115 ARG A N 1
ATOM 916 C CA . ARG A 1 115 ? -18.303 2.998 -1.123 1.00 74.56 115 ARG A CA 1
ATOM 917 C C . ARG A 1 115 ? -16.966 2.349 -1.431 1.00 74.56 115 ARG A C 1
ATOM 919 O O . ARG A 1 115 ? -16.960 1.236 -1.940 1.00 74.56 115 ARG A O 1
ATOM 926 N N . LEU A 1 116 ? -15.851 3.021 -1.140 1.00 73.94 116 LEU A N 1
ATOM 927 C CA . LEU A 1 116 ? -14.524 2.432 -1.320 1.00 73.94 116 LEU A CA 1
ATOM 928 C C . LEU A 1 116 ? -14.342 1.200 -0.439 1.00 73.94 116 LEU A C 1
ATOM 930 O O . LEU A 1 116 ? -13.962 0.158 -0.957 1.00 73.94 116 LEU A O 1
ATOM 934 N N . ALA A 1 117 ? -14.695 1.288 0.845 1.00 70.88 117 ALA A N 1
ATOM 935 C CA . ALA A 1 117 ? -14.676 0.145 1.756 1.00 70.88 117 ALA A CA 1
ATOM 936 C C . ALA A 1 117 ? -15.568 -1.011 1.263 1.00 70.88 117 ALA A C 1
ATOM 938 O O . ALA A 1 117 ? -15.344 -2.159 1.638 1.00 70.88 117 ALA A O 1
ATOM 939 N N . ALA A 1 118 ? -16.561 -0.704 0.420 1.00 65.25 118 ALA A N 1
ATOM 940 C CA . ALA A 1 118 ? -17.471 -1.658 -0.198 1.00 65.25 118 ALA A CA 1
ATOM 941 C C . ALA A 1 118 ? -17.076 -2.136 -1.599 1.00 65.25 118 ALA A C 1
ATOM 943 O O . ALA A 1 118 ? -17.781 -2.965 -2.176 1.00 65.25 118 ALA A O 1
ATOM 944 N N . ASP A 1 119 ? -15.975 -1.634 -2.165 1.00 64.69 119 ASP A N 1
ATOM 945 C CA . ASP A 1 119 ? -15.557 -2.023 -3.508 1.00 64.69 119 ASP A CA 1
ATOM 946 C C . ASP A 1 119 ? -15.148 -3.496 -3.542 1.00 64.69 119 ASP A C 1
ATOM 948 O O . ASP A 1 119 ? -14.390 -3.973 -2.695 1.00 64.69 119 ASP A O 1
ATOM 952 N N . LEU A 1 120 ? -15.567 -4.179 -4.605 1.00 56.03 120 LEU A N 1
ATOM 953 C CA . LEU A 1 120 ? -15.194 -5.553 -4.922 1.00 56.03 120 LEU A CA 1
ATOM 954 C C . LEU A 1 120 ? -13.669 -5.747 -5.037 1.00 56.03 120 LEU A C 1
ATOM 956 O O . LEU A 1 120 ? -13.151 -6.853 -4.880 1.00 56.03 120 LEU A O 1
ATOM 960 N N . ALA A 1 121 ? -12.927 -4.663 -5.285 1.00 53.34 121 ALA A N 1
ATOM 961 C CA . ALA A 1 121 ? -11.468 -4.659 -5.232 1.00 53.34 121 ALA A CA 1
ATOM 962 C C . ALA A 1 121 ? -10.910 -4.990 -3.830 1.00 53.34 121 ALA A C 1
ATOM 964 O O . ALA A 1 121 ? -9.869 -5.635 -3.734 1.00 53.34 121 ALA A O 1
ATOM 965 N N . HIS A 1 122 ? -11.615 -4.622 -2.751 1.00 51.69 122 HIS A N 1
ATOM 966 C CA . HIS A 1 122 ? -11.262 -4.986 -1.370 1.00 51.69 122 HIS A CA 1
ATOM 967 C C . HIS A 1 122 ? -11.705 -6.418 -1.015 1.00 51.69 122 HIS A C 1
ATOM 969 O O . HIS A 1 122 ? -11.285 -6.957 0.007 1.00 51.69 122 HIS A O 1
ATOM 975 N N . SER A 1 123 ? -12.531 -7.058 -1.857 1.00 48.41 123 SER A N 1
ATOM 976 C CA . SER A 1 123 ? -12.969 -8.452 -1.702 1.00 48.41 123 SER A CA 1
ATOM 977 C C . SER A 1 123 ? -12.200 -9.456 -2.566 1.00 48.41 123 SER A C 1
ATOM 979 O O . SER A 1 123 ? -12.593 -10.620 -2.615 1.00 48.41 123 SER A O 1
ATOM 981 N N . GLY A 1 124 ? -11.137 -9.036 -3.263 1.00 46.84 124 GLY A N 1
ATOM 982 C CA . GLY A 1 124 ? -10.312 -9.932 -4.087 1.00 46.84 124 GLY A CA 1
ATOM 983 C C . GLY A 1 124 ? -11.018 -10.470 -5.339 1.00 46.84 124 GLY A C 1
ATOM 984 O O . GLY A 1 124 ? -10.505 -11.357 -6.017 1.00 46.84 124 GLY A O 1
ATOM 985 N N . THR A 1 125 ? -12.193 -9.938 -5.675 1.00 46.47 125 THR A N 1
ATOM 986 C CA . THR A 1 125 ? -12.972 -10.324 -6.855 1.00 46.47 125 THR A CA 1
ATOM 987 C C . THR A 1 125 ? -12.668 -9.365 -8.000 1.00 46.47 125 THR A C 1
ATOM 989 O O . THR A 1 125 ? -12.897 -8.160 -7.895 1.00 46.47 125 THR A O 1
ATOM 992 N N . GLY A 1 126 ? -12.120 -9.899 -9.095 1.00 43.12 126 GLY A N 1
ATOM 993 C CA . GLY A 1 126 ? -11.660 -9.124 -10.246 1.00 43.12 126 GLY A CA 1
ATOM 994 C C . GLY A 1 126 ? -12.761 -8.262 -10.865 1.00 43.12 126 GLY A C 1
ATOM 995 O O . GLY A 1 126 ? -13.701 -8.771 -11.471 1.00 43.12 126 GLY A O 1
ATOM 996 N N . GLY A 1 127 ? -12.609 -6.945 -10.732 1.00 47.44 127 GLY A N 1
ATOM 997 C CA . GLY A 1 127 ? -13.503 -5.944 -11.305 1.00 47.44 127 GLY A CA 1
ATOM 998 C C . GLY A 1 127 ? -13.714 -4.774 -10.354 1.00 47.44 127 GLY A C 1
ATOM 999 O O . GLY A 1 127 ? -14.776 -4.667 -9.758 1.00 47.44 127 GLY A O 1
ATOM 1000 N N . ALA A 1 128 ? -12.723 -3.886 -10.224 1.00 47.44 128 ALA A N 1
ATOM 1001 C CA . ALA A 1 128 ? -12.885 -2.641 -9.472 1.00 47.44 128 ALA A CA 1
ATOM 1002 C C . ALA A 1 128 ? -14.040 -1.818 -10.071 1.00 47.44 128 ALA A C 1
ATOM 1004 O O . ALA A 1 128 ? -14.011 -1.448 -11.253 1.00 47.44 128 ALA A O 1
ATOM 1005 N N . VAL A 1 129 ? -15.077 -1.547 -9.275 1.00 47.97 129 VAL A N 1
ATOM 1006 C CA . VAL A 1 129 ? -16.230 -0.737 -9.707 1.00 47.97 129 VAL A CA 1
ATOM 1007 C C . VAL A 1 129 ? -16.176 0.663 -9.096 1.00 47.97 129 VAL A C 1
ATOM 1009 O O . VAL A 1 129 ? -16.803 1.568 -9.658 1.00 47.97 129 VAL A O 1
ATOM 1012 N N . ALA A 1 130 ? -15.388 0.901 -8.033 1.00 46.69 130 ALA A N 1
ATOM 1013 C CA . ALA A 1 130 ? -15.473 2.158 -7.278 1.00 46.69 130 ALA A CA 1
ATOM 1014 C C . ALA A 1 130 ? -15.181 3.418 -8.095 1.00 46.69 130 ALA A C 1
ATOM 1016 O O . ALA A 1 130 ? -15.665 4.486 -7.742 1.00 46.69 130 ALA A O 1
ATOM 1017 N N . PHE A 1 131 ? -14.492 3.320 -9.232 1.00 46.84 131 PHE A N 1
ATOM 1018 C CA . PHE A 1 131 ? -14.108 4.498 -10.012 1.00 46.84 131 PHE A CA 1
ATOM 1019 C C . PHE A 1 131 ? -14.957 4.763 -11.261 1.00 46.84 131 PHE A C 1
ATOM 1021 O O . PHE A 1 131 ? -14.798 5.809 -11.890 1.00 46.84 131 PHE A O 1
ATOM 1028 N N . LYS A 1 132 ? -15.925 3.896 -11.609 1.00 43.41 132 LYS A N 1
ATOM 1029 C CA . LYS A 1 132 ? -16.744 4.067 -12.834 1.00 43.41 132 LYS A CA 1
ATOM 1030 C C . LYS A 1 132 ? -17.665 5.292 -12.818 1.00 43.41 132 LYS A C 1
ATOM 1032 O O . LYS A 1 132 ? -18.216 5.654 -13.852 1.00 43.41 132 LYS A O 1
ATOM 1037 N N . LEU A 1 133 ? -17.830 5.940 -11.666 1.00 40.78 133 LEU A N 1
ATOM 1038 C CA . LEU A 1 133 ? -18.668 7.129 -11.508 1.00 40.78 133 LEU A CA 1
ATOM 1039 C C . LEU A 1 133 ? -17.866 8.386 -11.134 1.00 40.78 133 LEU A C 1
ATOM 1041 O O . LEU A 1 133 ? -18.454 9.368 -10.670 1.00 40.78 133 LEU A O 1
ATOM 1045 N N . HIS A 1 134 ? -16.540 8.356 -11.269 1.00 42.06 134 HIS A N 1
ATOM 1046 C CA . HIS A 1 134 ? -15.666 9.462 -10.899 1.00 42.06 134 HIS A CA 1
ATOM 1047 C C . HIS A 1 134 ? -15.146 10.181 -12.145 1.00 42.06 134 HIS A C 1
ATOM 1049 O O . HIS A 1 134 ? -14.133 9.826 -12.731 1.00 42.06 134 HIS A O 1
ATOM 1055 N N . THR A 1 135 ? -15.834 11.253 -12.522 1.00 49.31 135 THR A N 1
ATOM 1056 C CA . THR A 1 135 ? -15.228 12.370 -13.251 1.00 49.31 135 THR A CA 1
ATOM 1057 C C . THR A 1 135 ? -15.314 13.572 -12.329 1.00 49.31 135 THR A C 1
ATOM 1059 O O . THR A 1 135 ? -16.398 14.137 -12.224 1.00 49.31 135 THR A O 1
ATOM 1062 N N . GLN A 1 136 ? -14.247 13.936 -11.611 1.00 59.31 136 GLN A N 1
ATOM 1063 C CA . GLN A 1 136 ? -14.131 15.262 -10.986 1.00 59.31 136 GLN A CA 1
ATOM 1064 C C . GLN A 1 136 ? -12.746 15.469 -10.362 1.00 59.31 136 GLN A C 1
ATOM 1066 O O . GLN A 1 136 ? -12.390 14.821 -9.386 1.00 59.31 136 GLN A O 1
ATOM 1071 N N . GLU A 1 137 ? -12.014 16.454 -10.881 1.00 64.31 137 GLU A N 1
ATOM 1072 C CA . GLU A 1 137 ? -10.722 16.946 -10.369 1.00 64.31 137 GLU A CA 1
ATOM 1073 C C . GLU A 1 137 ? -10.780 17.484 -8.922 1.00 64.31 137 GLU A C 1
ATOM 1075 O O . GLU A 1 137 ? -9.748 17.804 -8.355 1.00 64.31 137 GLU A O 1
ATOM 1080 N N . MET A 1 138 ? -11.977 17.628 -8.337 1.00 75.25 138 MET A N 1
ATOM 1081 C CA . MET A 1 138 ? -12.231 18.306 -7.053 1.00 75.25 138 MET A CA 1
ATOM 1082 C C . MET A 1 138 ? -12.808 17.358 -5.989 1.00 75.25 138 MET A C 1
ATOM 1084 O O . MET A 1 138 ? -13.541 17.779 -5.098 1.00 75.25 138 MET A O 1
ATOM 1088 N N . MET A 1 139 ? -12.547 16.058 -6.119 1.00 79.62 139 MET A N 1
ATOM 1089 C CA . MET A 1 139 ? -12.982 15.058 -5.148 1.00 79.62 139 MET A CA 1
ATOM 1090 C C . MET A 1 139 ? -12.071 15.065 -3.914 1.00 79.62 139 MET A C 1
ATOM 1092 O O . MET A 1 139 ? -10.862 14.914 -4.089 1.00 79.62 139 MET A O 1
ATOM 1096 N N . PRO A 1 140 ? -12.609 15.124 -2.678 1.00 85.31 140 PRO A N 1
ATOM 1097 C CA . PRO A 1 140 ? -11.798 15.128 -1.460 1.00 85.31 140 PRO A CA 1
ATOM 1098 C C . PRO A 1 140 ? -10.738 14.026 -1.395 1.00 85.31 140 PRO A C 1
ATOM 1100 O O . PRO A 1 140 ? -9.593 14.291 -1.033 1.00 85.31 140 PRO A O 1
ATOM 1103 N N . LEU A 1 141 ? -11.105 12.809 -1.805 1.00 83.38 141 LEU A N 1
ATOM 1104 C CA . LEU A 1 141 ? -10.237 11.633 -1.773 1.00 83.38 141 LEU A CA 1
ATOM 1105 C C . LEU A 1 141 ? -9.006 11.748 -2.676 1.00 83.38 141 LEU A C 1
ATOM 1107 O O . LEU A 1 141 ? -7.950 11.242 -2.313 1.00 83.38 141 LEU A O 1
ATOM 1111 N N . LEU A 1 142 ? -9.098 12.460 -3.804 1.00 82.88 142 LEU A N 1
ATOM 1112 C CA . LEU A 1 142 ? -7.951 12.676 -4.698 1.00 82.88 142 LEU A CA 1
ATOM 1113 C C . LEU A 1 142 ? -6.901 13.620 -4.092 1.00 82.88 142 LEU A C 1
ATOM 1115 O O . LEU A 1 142 ? -5.766 13.656 -4.556 1.00 82.88 142 LEU A O 1
ATOM 1119 N N . HIS A 1 143 ? -7.266 14.366 -3.048 1.00 87.69 143 HIS A N 1
ATOM 1120 C CA . HIS A 1 143 ? -6.368 15.263 -2.323 1.00 87.69 143 HIS A CA 1
ATOM 1121 C C . HIS A 1 143 ? -5.850 14.665 -1.007 1.00 87.69 143 HIS A C 1
ATOM 1123 O O . HIS A 1 143 ? -5.091 15.334 -0.307 1.00 87.69 143 HIS A O 1
ATOM 1129 N N . LEU A 1 144 ? -6.228 13.425 -0.670 1.00 88.44 144 LEU A N 1
ATOM 1130 C CA . LEU A 1 144 ? -5.899 12.799 0.613 1.00 88.44 144 LEU A CA 1
ATOM 1131 C C . LEU A 1 144 ? -4.386 12.677 0.833 1.00 88.44 144 LEU A C 1
ATOM 1133 O O . LEU A 1 144 ? -3.907 13.037 1.901 1.00 88.44 144 LEU A O 1
ATOM 1137 N N . ASP A 1 145 ? -3.629 12.252 -0.182 1.00 88.25 145 ASP A N 1
ATOM 1138 C CA . ASP A 1 145 ? -2.164 12.147 -0.096 1.00 88.25 145 ASP A CA 1
ATOM 1139 C C . ASP A 1 145 ? -1.508 13.521 0.124 1.00 88.25 145 ASP A C 1
ATOM 1141 O O . ASP A 1 145 ? -0.699 13.694 1.031 1.00 88.25 145 ASP A O 1
ATOM 1145 N N . ALA A 1 146 ? -1.928 14.546 -0.622 1.00 90.75 146 ALA A N 1
ATOM 1146 C CA . ALA A 1 146 ? -1.410 15.901 -0.441 1.00 90.75 146 ALA A CA 1
ATOM 1147 C C . ALA A 1 146 ? -1.740 16.473 0.951 1.00 90.75 146 ALA A C 1
ATOM 1149 O O . ALA A 1 146 ? -0.899 17.139 1.556 1.00 90.75 146 ALA A O 1
ATOM 1150 N N . ALA A 1 147 ? -2.946 16.219 1.467 1.00 93.19 147 ALA A N 1
ATOM 1151 C CA . ALA A 1 147 ? -3.337 16.621 2.815 1.00 93.19 147 ALA A CA 1
ATOM 1152 C C . ALA A 1 147 ? -2.510 15.882 3.881 1.00 93.19 147 ALA A C 1
ATOM 1154 O O . ALA A 1 147 ? -1.983 16.518 4.794 1.00 93.19 147 ALA A O 1
ATOM 1155 N N . LEU A 1 148 ? -2.312 14.571 3.720 1.00 93.44 148 LEU A N 1
ATOM 1156 C CA . LEU A 1 148 ? -1.487 13.758 4.611 1.00 93.44 148 LEU A CA 1
ATOM 1157 C C . LEU A 1 148 ? -0.030 14.243 4.634 1.00 93.44 148 LEU A C 1
ATOM 1159 O O . LEU A 1 148 ? 0.529 14.463 5.706 1.00 93.44 148 LEU A O 1
ATOM 1163 N N . GLN A 1 149 ? 0.565 14.503 3.468 1.00 94.62 149 GLN A N 1
ATOM 1164 C CA . GLN A 1 149 ? 1.936 15.010 3.360 1.00 94.62 149 GLN A CA 1
ATOM 1165 C C . GLN A 1 149 ? 2.124 16.385 4.002 1.00 94.62 149 GLN A C 1
ATOM 1167 O O . GLN A 1 149 ? 3.204 16.659 4.525 1.00 94.62 149 GLN A O 1
ATOM 1172 N N . ARG A 1 150 ? 1.107 17.255 3.988 1.00 92.38 150 ARG A N 1
ATOM 1173 C CA . ARG A 1 150 ? 1.158 18.526 4.731 1.00 92.38 150 ARG A CA 1
ATOM 1174 C C . ARG A 1 150 ? 1.082 18.304 6.237 1.00 92.38 150 ARG A C 1
ATOM 1176 O O . ARG A 1 150 ? 1.763 19.013 6.966 1.00 92.38 150 ARG A O 1
ATOM 1183 N N . GLN A 1 151 ? 0.289 17.328 6.679 1.00 92.88 151 GLN A N 1
ATOM 1184 C CA . GLN A 1 151 ? 0.049 17.087 8.098 1.00 92.88 151 GLN A CA 1
ATOM 1185 C C . GLN A 1 151 ? 1.228 16.399 8.792 1.00 92.88 151 GLN A C 1
ATOM 1187 O O . GLN A 1 151 ? 1.651 16.843 9.853 1.00 92.88 151 GLN A O 1
ATOM 1192 N N . ILE A 1 152 ? 1.765 15.325 8.204 1.00 93.00 152 ILE A N 1
ATOM 1193 C CA . ILE A 1 152 ? 2.846 14.533 8.819 1.00 93.00 152 ILE A CA 1
ATOM 1194 C C . ILE A 1 152 ? 4.187 14.668 8.093 1.00 93.00 152 ILE A C 1
ATOM 1196 O O . ILE A 1 152 ? 5.183 14.118 8.552 1.00 93.00 152 ILE A O 1
ATOM 1200 N N . GLY A 1 153 ? 4.247 15.407 6.983 1.00 93.81 153 GLY A N 1
ATOM 1201 C CA . GLY A 1 153 ? 5.457 15.624 6.187 1.00 93.81 153 GLY A CA 1
ATOM 1202 C C . GLY A 1 153 ? 5.629 14.613 5.047 1.00 93.81 153 GLY A C 1
ATOM 1203 O O . GLY A 1 153 ? 5.500 13.401 5.231 1.00 93.81 153 GLY A O 1
ATOM 1204 N N . ALA A 1 154 ? 6.003 15.104 3.861 1.00 95.00 154 ALA A N 1
ATOM 1205 C CA . ALA A 1 154 ? 6.240 14.266 2.679 1.00 95.00 154 ALA A CA 1
ATOM 1206 C C . ALA A 1 154 ? 7.360 13.230 2.888 1.00 95.00 154 ALA A C 1
ATOM 1208 O O . ALA A 1 154 ? 7.237 12.087 2.449 1.00 95.00 154 ALA A O 1
ATOM 1209 N N . ALA A 1 155 ? 8.425 13.601 3.610 1.00 95.38 155 ALA A N 1
ATOM 1210 C CA . ALA A 1 155 ? 9.517 12.687 3.942 1.00 95.38 155 ALA A CA 1
ATOM 1211 C C . ALA A 1 155 ? 9.042 11.517 4.821 1.00 95.38 155 ALA A C 1
ATOM 1213 O O . ALA A 1 155 ? 9.419 10.375 4.566 1.00 95.38 155 ALA A O 1
ATOM 1214 N N . ASN A 1 156 ? 8.166 11.781 5.797 1.00 94.81 156 ASN A N 1
ATOM 1215 C CA . ASN A 1 156 ? 7.598 10.743 6.657 1.00 94.81 156 ASN A CA 1
ATOM 1216 C C . ASN A 1 156 ? 6.642 9.838 5.877 1.00 94.81 156 ASN A C 1
ATOM 1218 O O . ASN A 1 156 ? 6.754 8.621 5.980 1.00 94.81 156 ASN A O 1
ATOM 1222 N N . CYS A 1 157 ? 5.774 10.401 5.028 1.00 94.44 157 CYS A N 1
ATOM 1223 C CA . CYS A 1 157 ? 4.901 9.608 4.153 1.00 94.44 157 CYS A CA 1
ATOM 1224 C C . CYS A 1 157 ? 5.717 8.661 3.261 1.00 94.44 157 CYS A C 1
ATOM 1226 O O . CYS A 1 157 ? 5.425 7.468 3.167 1.00 94.44 157 CYS A O 1
ATOM 1228 N N . GLN A 1 158 ? 6.789 9.178 2.652 1.00 95.62 158 GLN A N 1
ATOM 1229 C CA . GLN A 1 158 ? 7.682 8.377 1.824 1.00 95.62 158 GLN A CA 1
ATOM 1230 C C . GLN A 1 158 ? 8.419 7.310 2.643 1.00 95.62 158 GLN A C 1
ATOM 1232 O O . GLN A 1 158 ? 8.579 6.188 2.166 1.00 95.62 158 GLN A O 1
ATOM 1237 N N . GLN A 1 159 ? 8.856 7.631 3.861 1.00 96.19 159 GLN A N 1
ATOM 1238 C CA . GLN A 1 159 ? 9.519 6.673 4.741 1.00 96.19 159 GLN A CA 1
ATOM 1239 C C . GLN A 1 159 ? 8.573 5.548 5.173 1.00 96.19 159 GLN A C 1
ATOM 1241 O O . GLN A 1 159 ? 8.959 4.387 5.093 1.00 96.19 159 GLN A O 1
ATOM 1246 N N . ILE A 1 160 ? 7.334 5.861 5.558 1.00 96.12 160 ILE A N 1
ATOM 1247 C CA . ILE A 1 160 ? 6.310 4.867 5.914 1.00 96.12 160 ILE A CA 1
ATOM 1248 C C . ILE A 1 160 ? 6.037 3.937 4.731 1.00 96.12 160 ILE A C 1
ATOM 1250 O O . ILE A 1 160 ? 6.033 2.719 4.893 1.00 96.12 160 ILE A O 1
ATOM 1254 N N . TYR A 1 161 ? 5.877 4.497 3.528 1.00 94.31 161 TYR A N 1
ATOM 1255 C CA . TYR A 1 161 ? 5.706 3.698 2.316 1.00 94.31 161 TYR A CA 1
ATOM 1256 C C . TYR A 1 161 ? 6.914 2.786 2.056 1.00 94.31 161 TYR A C 1
ATOM 1258 O O . TYR A 1 161 ? 6.747 1.597 1.794 1.00 94.31 161 TYR A O 1
ATOM 1266 N N . ARG A 1 162 ? 8.142 3.310 2.182 1.00 94.69 162 ARG A N 1
ATOM 1267 C CA . ARG A 1 162 ? 9.371 2.514 2.027 1.00 94.69 162 ARG A CA 1
ATOM 1268 C C . ARG A 1 162 ? 9.472 1.399 3.062 1.00 94.69 162 ARG A C 1
ATOM 1270 O O . ARG A 1 162 ? 9.838 0.295 2.689 1.00 94.69 162 ARG A O 1
ATOM 1277 N N . LEU A 1 163 ? 9.140 1.664 4.325 1.00 95.31 163 LEU A N 1
ATOM 1278 C CA . LEU A 1 163 ? 9.129 0.648 5.381 1.00 95.31 163 LEU A CA 1
ATOM 1279 C C . LEU A 1 163 ? 8.102 -0.442 5.071 1.00 95.31 163 LEU A C 1
ATOM 1281 O O . LEU A 1 163 ? 8.446 -1.620 5.070 1.00 95.31 163 LEU A O 1
ATOM 1285 N N . ALA A 1 164 ? 6.872 -0.060 4.722 1.00 94.50 164 ALA A N 1
ATOM 1286 C CA . ALA A 1 164 ? 5.827 -1.009 4.352 1.00 94.50 164 ALA A CA 1
ATOM 1287 C C . ALA A 1 164 ? 6.239 -1.898 3.166 1.00 94.50 164 ALA A C 1
ATOM 1289 O O . ALA A 1 164 ? 6.021 -3.109 3.198 1.00 94.50 164 ALA A O 1
ATOM 1290 N N . MET A 1 165 ? 6.889 -1.314 2.155 1.00 93.38 165 MET A N 1
ATOM 1291 C CA . MET A 1 165 ? 7.391 -2.031 0.980 1.00 93.38 165 MET A CA 1
ATOM 1292 C C . MET A 1 165 ? 8.610 -2.908 1.281 1.00 93.38 165 MET A C 1
ATOM 1294 O O . MET A 1 165 ? 8.674 -4.030 0.809 1.00 93.38 165 MET A O 1
ATOM 1298 N N . ALA A 1 166 ? 9.604 -2.407 2.013 1.00 93.81 166 ALA A N 1
ATOM 1299 C CA . ALA A 1 166 ? 10.959 -2.960 1.959 1.00 93.81 166 ALA A CA 1
ATOM 1300 C C . ALA A 1 166 ? 11.547 -3.387 3.306 1.00 93.81 166 ALA A C 1
ATOM 1302 O O . ALA A 1 166 ? 12.622 -3.980 3.319 1.00 93.81 166 ALA A O 1
ATOM 1303 N N . ALA A 1 167 ? 10.879 -3.126 4.432 1.00 95.19 167 ALA A N 1
ATOM 1304 C CA . ALA A 1 167 ? 11.347 -3.641 5.715 1.00 95.19 167 ALA A CA 1
ATOM 1305 C C . ALA A 1 167 ? 11.064 -5.154 5.834 1.00 95.19 167 ALA A C 1
ATOM 1307 O O . ALA A 1 167 ? 10.003 -5.611 5.375 1.00 95.19 167 ALA A O 1
ATOM 1308 N N . PRO A 1 168 ? 11.953 -5.937 6.471 1.00 95.25 168 PRO A N 1
ATOM 1309 C CA . PRO A 1 168 ? 11.646 -7.298 6.897 1.00 95.25 168 PRO A CA 1
ATOM 1310 C C . PRO A 1 168 ? 10.353 -7.340 7.722 1.00 95.25 168 PRO A C 1
ATOM 1312 O O . PRO A 1 168 ? 10.106 -6.469 8.560 1.00 95.25 168 PRO A O 1
ATOM 1315 N N . ALA A 1 169 ? 9.512 -8.353 7.496 1.00 96.56 169 ALA A N 1
ATOM 1316 C CA . ALA A 1 169 ? 8.203 -8.437 8.148 1.00 96.56 169 ALA A CA 1
ATOM 1317 C C . ALA A 1 169 ? 8.271 -8.408 9.688 1.00 96.56 169 ALA A C 1
ATOM 1319 O O . ALA A 1 169 ? 7.492 -7.656 10.275 1.00 96.56 169 ALA A O 1
ATOM 1320 N N . PRO A 1 170 ? 9.204 -9.119 10.361 1.00 96.19 170 PRO A N 1
ATOM 1321 C CA . PRO A 1 170 ? 9.312 -9.061 11.820 1.00 96.19 170 PRO A CA 1
ATOM 1322 C C . PRO A 1 170 ? 9.675 -7.670 12.352 1.00 96.19 170 PRO A C 1
ATOM 1324 O O . PRO A 1 170 ? 9.204 -7.274 13.416 1.00 96.19 170 PRO A O 1
ATOM 1327 N N . GLU A 1 171 ? 10.499 -6.908 11.628 1.00 96.75 171 GLU A N 1
ATOM 1328 C CA . GLU A 1 171 ? 10.860 -5.542 12.019 1.00 96.75 171 GLU A CA 1
ATOM 1329 C C . GLU A 1 171 ? 9.673 -4.593 11.867 1.00 96.75 171 GLU A C 1
ATOM 1331 O O . GLU A 1 171 ? 9.354 -3.842 12.789 1.00 96.75 171 GLU A O 1
ATOM 1336 N N . LEU A 1 172 ? 8.975 -4.670 10.730 1.00 97.44 172 LEU A N 1
ATOM 1337 C CA . LEU A 1 172 ? 7.778 -3.873 10.482 1.00 97.44 172 LEU A CA 1
ATOM 1338 C C . LEU A 1 172 ? 6.664 -4.200 11.488 1.00 97.44 172 LEU A C 1
ATOM 1340 O O . LEU A 1 172 ? 6.005 -3.290 11.988 1.00 97.44 172 LEU A O 1
ATOM 1344 N N . ALA A 1 173 ? 6.480 -5.482 11.815 1.00 97.38 173 ALA A N 1
ATOM 1345 C CA . ALA A 1 173 ? 5.538 -5.939 12.833 1.00 97.38 173 ALA A CA 1
ATOM 1346 C C . ALA A 1 173 ? 5.856 -5.320 14.200 1.00 97.38 173 ALA A C 1
ATOM 1348 O O . ALA A 1 173 ? 4.976 -4.705 14.797 1.00 97.38 173 ALA A O 1
ATOM 1349 N N . LYS A 1 174 ? 7.121 -5.368 14.641 1.00 97.06 174 LYS A N 1
ATOM 1350 C CA . LYS A 1 174 ? 7.562 -4.758 15.908 1.00 97.06 174 LYS A CA 1
ATOM 1351 C C . LYS A 1 174 ? 7.333 -3.247 15.962 1.00 97.06 174 LYS A C 1
ATOM 1353 O O . LYS A 1 174 ? 6.960 -2.737 17.014 1.00 97.06 174 LYS A O 1
ATOM 1358 N N . MET A 1 175 ? 7.538 -2.527 14.855 1.00 97.69 175 MET A N 1
ATOM 1359 C CA . MET A 1 175 ? 7.238 -1.088 14.796 1.00 97.69 175 MET A CA 1
ATOM 1360 C C . MET A 1 175 ? 5.745 -0.824 15.016 1.00 97.69 175 MET A C 1
ATOM 1362 O O . MET A 1 175 ? 5.381 0.038 15.809 1.00 97.69 175 MET A O 1
ATOM 1366 N N . VAL A 1 176 ? 4.881 -1.595 14.350 1.00 97.62 176 VAL A N 1
ATOM 1367 C CA . VAL A 1 176 ? 3.424 -1.482 14.511 1.00 97.62 176 VAL A CA 1
ATOM 1368 C C . VAL A 1 176 ? 2.987 -1.869 15.922 1.00 97.62 176 VAL A C 1
ATOM 1370 O O . VAL A 1 176 ? 2.168 -1.174 16.505 1.00 97.62 176 VAL A O 1
ATOM 1373 N N . GLU A 1 177 ? 3.539 -2.941 16.487 1.00 96.62 177 GLU A N 1
ATOM 1374 C CA . GLU A 1 177 ? 3.253 -3.396 17.854 1.00 96.62 177 GLU A CA 1
ATOM 1375 C C . GLU A 1 177 ? 3.668 -2.373 18.916 1.00 96.62 177 GLU A C 1
ATOM 1377 O O . GLU A 1 177 ? 3.020 -2.278 19.955 1.00 96.62 177 GLU A O 1
ATOM 1382 N N . GLY A 1 178 ? 4.721 -1.590 18.660 1.00 95.56 178 GLY A N 1
ATOM 1383 C CA . GLY A 1 178 ? 5.136 -0.501 19.543 1.00 95.56 178 GLY A CA 1
ATOM 1384 C C . GLY A 1 178 ? 4.100 0.621 19.643 1.00 95.56 178 GLY A C 1
ATOM 1385 O O . GLY A 1 178 ? 3.885 1.154 20.728 1.00 95.56 178 GLY A O 1
ATOM 1386 N N . GLU A 1 179 ? 3.432 0.948 18.533 1.00 94.94 179 GLU A N 1
ATOM 1387 C CA . GLU A 1 179 ? 2.390 1.987 18.486 1.00 94.94 179 GLU A CA 1
ATOM 1388 C C . GLU A 1 179 ? 0.990 1.429 18.817 1.00 94.94 179 GLU A C 1
ATOM 1390 O O . GLU A 1 179 ? 0.163 2.120 19.408 1.00 94.94 179 GLU A O 1
ATOM 1395 N N . PHE A 1 180 ? 0.723 0.164 18.470 1.00 95.38 180 PHE A N 1
ATOM 1396 C CA . PHE A 1 180 ? -0.550 -0.535 18.673 1.00 95.38 180 PHE A CA 1
ATOM 1397 C C . PHE A 1 180 ? -0.321 -1.927 19.296 1.00 95.38 180 PHE A C 1
ATOM 1399 O O . PHE A 1 180 ? -0.334 -2.937 18.584 1.00 95.38 180 PHE A O 1
ATOM 1406 N N . PRO A 1 181 ? -0.162 -2.023 20.632 1.00 95.06 181 PRO A N 1
ATOM 1407 C CA . PRO A 1 181 ? 0.244 -3.262 21.309 1.00 95.06 181 PRO A CA 1
ATOM 1408 C C . PRO A 1 181 ? -0.660 -4.474 21.070 1.00 95.06 181 PRO A C 1
ATOM 1410 O O . PRO A 1 181 ? -0.177 -5.606 21.012 1.00 95.06 181 PRO A O 1
ATOM 1413 N N . PHE A 1 182 ? -1.963 -4.257 20.861 1.00 94.69 182 PHE A N 1
ATOM 1414 C CA . PHE A 1 182 ? -2.916 -5.336 20.582 1.00 94.69 182 PHE A CA 1
ATOM 1415 C C . PHE A 1 182 ? -2.577 -6.115 19.295 1.00 94.69 182 PHE A C 1
ATOM 1417 O O . PHE A 1 182 ? -3.003 -7.261 19.141 1.00 94.69 182 PHE A O 1
ATOM 1424 N N . MET A 1 183 ? -1.806 -5.528 18.369 1.00 96.75 183 MET A N 1
ATOM 1425 C CA . MET A 1 183 ? -1.423 -6.177 17.113 1.00 96.75 183 MET A CA 1
ATOM 1426 C C . MET A 1 183 ? -0.509 -7.381 17.316 1.00 96.75 183 MET A C 1
ATOM 1428 O O . MET A 1 183 ? -0.527 -8.284 16.484 1.00 96.75 183 MET A O 1
ATOM 1432 N N . LYS A 1 184 ? 0.229 -7.451 18.431 1.00 95.56 184 LYS A N 1
ATOM 1433 C CA . LYS A 1 184 ? 1.164 -8.549 18.701 1.00 95.56 184 LYS A CA 1
ATOM 1434 C C . LYS A 1 184 ? 0.472 -9.913 18.652 1.00 95.56 184 LYS A C 1
ATOM 1436 O O . LYS A 1 184 ? 0.892 -10.792 17.904 1.00 95.56 184 LYS A O 1
ATOM 1441 N N . ALA A 1 185 ? -0.644 -10.064 19.367 1.00 95.06 185 ALA A N 1
ATOM 1442 C CA . ALA A 1 185 ? -1.402 -11.315 19.380 1.00 95.06 185 ALA A CA 1
ATOM 1443 C C . ALA A 1 185 ? -1.989 -11.659 17.995 1.00 95.06 185 ALA A C 1
ATOM 1445 O O . ALA A 1 185 ? -2.072 -12.826 17.615 1.00 95.06 185 ALA A O 1
ATOM 1446 N N . LEU A 1 186 ? -2.367 -10.648 17.202 1.00 96.06 186 LEU A N 1
ATOM 1447 C CA . LEU A 1 186 ? -2.844 -10.845 15.830 1.00 96.06 186 LEU A CA 1
ATOM 1448 C C . LEU A 1 186 ? -1.710 -11.284 14.889 1.00 96.06 186 LEU A C 1
ATOM 1450 O O . LEU A 1 186 ? -1.912 -12.166 14.051 1.00 96.06 186 LEU A O 1
ATOM 1454 N N . HIS A 1 187 ? -0.514 -10.712 15.030 1.00 95.62 187 HIS A N 1
ATOM 1455 C CA . HIS A 1 187 ? 0.667 -11.094 14.257 1.00 95.62 187 HIS A CA 1
ATOM 1456 C C . HIS A 1 187 ? 1.140 -12.509 14.590 1.00 95.62 187 HIS A C 1
ATOM 1458 O O . HIS A 1 187 ? 1.391 -13.278 13.665 1.00 95.62 187 HIS A O 1
ATOM 1464 N N . GLU A 1 188 ? 1.159 -12.893 15.869 1.00 92.69 188 GLU A N 1
ATOM 1465 C CA . GLU A 1 188 ? 1.451 -14.267 16.315 1.00 92.69 188 GLU A CA 1
ATOM 1466 C C . GLU A 1 188 ? 0.459 -15.283 15.728 1.00 92.69 188 GLU A C 1
ATOM 1468 O O . GLU A 1 188 ? 0.808 -16.429 15.447 1.00 92.69 188 GLU A O 1
ATOM 1473 N N . LYS A 1 189 ? -0.780 -14.853 15.464 1.00 92.50 189 LYS A N 1
ATOM 1474 C CA . LYS A 1 189 ? -1.788 -15.651 14.758 1.00 92.50 189 LYS A CA 1
ATOM 1475 C C . LYS A 1 189 ? -1.634 -15.626 13.238 1.00 92.50 189 LYS A C 1
ATOM 1477 O O . LYS A 1 189 ? -2.394 -16.319 12.571 1.00 92.50 189 LYS A O 1
ATOM 1482 N N . GLY A 1 190 ? -0.696 -14.877 12.661 1.00 91.56 190 GLY A N 1
ATOM 1483 C CA . GLY A 1 190 ? -0.459 -14.787 11.214 1.00 91.56 190 GLY A CA 1
ATOM 1484 C C . GLY A 1 190 ? -1.338 -13.766 10.479 1.00 91.56 190 GLY A C 1
ATOM 1485 O O . GLY A 1 190 ? -1.484 -13.846 9.258 1.00 91.56 190 GLY A O 1
ATOM 1486 N N . ALA A 1 191 ? -1.946 -12.813 11.194 1.00 93.69 191 ALA A N 1
ATOM 1487 C CA . ALA A 1 191 ? -2.792 -11.761 10.616 1.00 93.69 191 ALA A CA 1
ATOM 1488 C C . ALA A 1 191 ? -2.012 -10.501 10.177 1.00 93.69 191 ALA A C 1
ATOM 1490 O O . ALA A 1 191 ? -2.604 -9.447 9.955 1.00 93.69 191 ALA A O 1
ATOM 1491 N N . PHE A 1 192 ? -0.689 -10.591 10.034 1.00 95.06 192 PHE A N 1
ATOM 1492 C CA . PHE A 1 192 ? 0.135 -9.486 9.546 1.00 95.06 192 PHE A CA 1
ATOM 1493 C C . PHE A 1 192 ? -0.118 -9.182 8.063 1.00 95.06 192 PHE A C 1
ATOM 1495 O O . PHE A 1 192 ? -0.197 -10.088 7.226 1.00 95.06 192 PHE A O 1
ATOM 1502 N N . ARG A 1 193 ? -0.204 -7.889 7.728 1.00 92.81 193 ARG A N 1
ATOM 1503 C CA . ARG A 1 193 ? -0.350 -7.375 6.358 1.00 92.81 193 ARG A CA 1
ATOM 1504 C C . ARG A 1 193 ? 0.396 -6.048 6.214 1.00 92.81 193 ARG A C 1
ATOM 1506 O O . ARG A 1 193 ? 0.127 -5.111 6.960 1.00 92.81 193 ARG A O 1
ATOM 1513 N N . ARG A 1 194 ? 1.265 -5.931 5.204 1.00 94.38 194 ARG A N 1
ATOM 1514 C CA . ARG A 1 194 ? 2.057 -4.710 4.935 1.00 94.38 194 ARG A CA 1
ATOM 1515 C C . ARG A 1 194 ? 1.207 -3.464 4.692 1.00 94.38 194 ARG A C 1
ATOM 1517 O O . ARG A 1 194 ? 1.523 -2.405 5.224 1.00 94.38 194 ARG A O 1
ATOM 1524 N N . SER A 1 195 ? 0.121 -3.592 3.934 1.00 90.50 195 SER A N 1
ATOM 1525 C CA . SER A 1 195 ? -0.795 -2.482 3.641 1.00 90.50 195 SER A CA 1
ATOM 1526 C C . SER A 1 195 ? -1.471 -1.939 4.899 1.00 90.50 195 SER A C 1
ATOM 1528 O O . SER A 1 195 ? -1.541 -0.732 5.119 1.00 90.50 195 SER A O 1
ATOM 1530 N N . THR A 1 196 ? -1.905 -2.838 5.776 1.00 92.50 196 THR A N 1
ATOM 1531 C CA . THR A 1 196 ? -2.442 -2.478 7.084 1.00 92.50 196 THR A CA 1
ATOM 1532 C C . THR A 1 196 ? -1.385 -1.805 7.959 1.00 92.50 196 THR A C 1
ATOM 1534 O O . THR A 1 196 ? -1.668 -0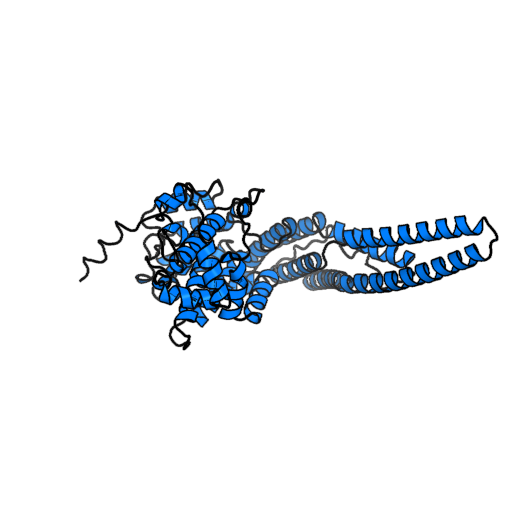.767 8.551 1.00 92.50 196 THR A O 1
ATOM 1537 N N . SER A 1 197 ? -0.155 -2.327 7.985 1.00 95.81 197 SER A N 1
ATOM 1538 C CA . SER A 1 197 ? 0.969 -1.701 8.692 1.00 95.81 197 SER A CA 1
ATOM 1539 C C . SER A 1 197 ? 1.258 -0.286 8.185 1.00 95.81 197 SER A C 1
ATOM 1541 O O . SER A 1 197 ? 1.479 0.612 8.991 1.00 95.81 197 SER A O 1
ATOM 1543 N N . GLN A 1 198 ? 1.194 -0.048 6.869 1.00 95.44 198 GLN A N 1
ATOM 1544 C CA . GLN A 1 198 ? 1.350 1.290 6.288 1.00 95.44 198 GLN A CA 1
ATOM 1545 C C . GLN A 1 198 ? 0.308 2.273 6.842 1.00 95.44 198 GLN A C 1
ATOM 1547 O O . GLN A 1 198 ? 0.658 3.377 7.262 1.00 95.44 198 GLN A O 1
ATOM 1552 N N . HIS A 1 199 ? -0.967 1.870 6.860 1.00 94.31 199 HIS A N 1
ATOM 1553 C CA . HIS A 1 199 ? -2.053 2.690 7.397 1.00 94.31 199 HIS A CA 1
ATOM 1554 C C . HIS A 1 199 ? -1.890 2.942 8.900 1.00 94.31 199 HIS A C 1
ATOM 1556 O O . HIS A 1 199 ? -2.035 4.081 9.337 1.00 94.31 199 HIS A O 1
ATOM 1562 N N . LEU A 1 200 ? -1.538 1.916 9.681 1.00 97.19 200 LEU A N 1
ATOM 1563 C CA . LEU A 1 200 ? -1.320 2.045 11.124 1.00 97.19 200 LEU A CA 1
ATOM 1564 C C . LEU A 1 200 ? -0.145 2.980 11.443 1.00 97.19 200 LEU A C 1
ATOM 1566 O O . LEU A 1 200 ? -0.290 3.865 12.277 1.00 97.19 200 LEU A O 1
ATOM 1570 N N . LEU A 1 201 ? 0.988 2.868 10.746 1.00 97.06 201 LEU A N 1
ATOM 1571 C CA . LEU A 1 201 ? 2.123 3.777 10.956 1.00 97.06 201 LEU A CA 1
ATOM 1572 C C . LEU A 1 201 ? 1.788 5.224 10.560 1.00 97.06 201 LEU A C 1
ATOM 1574 O O . LEU A 1 201 ? 2.139 6.157 11.280 1.00 97.06 201 LEU A O 1
ATOM 1578 N N . GLY A 1 202 ? 1.060 5.423 9.455 1.00 95.75 202 GLY A N 1
ATOM 1579 C CA . GLY A 1 202 ? 0.544 6.746 9.082 1.00 95.75 202 GLY A CA 1
ATOM 1580 C C . GLY A 1 202 ? -0.392 7.326 10.140 1.00 95.75 202 GLY A C 1
ATOM 1581 O O . GLY A 1 202 ? -0.306 8.511 10.468 1.00 95.75 202 GLY A O 1
ATOM 1582 N N . LEU A 1 203 ? -1.237 6.476 10.723 1.00 96.69 203 LEU A N 1
ATOM 1583 C CA . LEU A 1 203 ? -2.123 6.851 11.811 1.00 96.69 203 LEU A CA 1
ATOM 1584 C C . LEU A 1 203 ? -1.355 7.220 13.088 1.00 96.69 203 LEU A C 1
ATOM 1586 O O . LEU A 1 203 ? -1.664 8.243 13.693 1.00 96.69 203 LEU A O 1
ATOM 1590 N N . ALA A 1 204 ? -0.339 6.445 13.470 1.00 95.94 204 ALA A N 1
ATOM 1591 C CA . ALA A 1 204 ? 0.507 6.741 14.624 1.00 95.94 204 ALA A CA 1
ATOM 1592 C C . ALA A 1 204 ? 1.173 8.121 14.496 1.00 95.94 204 ALA A C 1
ATOM 1594 O O . ALA A 1 204 ? 1.106 8.931 15.422 1.00 95.94 204 ALA A O 1
ATOM 1595 N N . CYS A 1 205 ? 1.723 8.447 13.320 1.00 95.06 205 CYS A N 1
ATOM 1596 C CA . CYS A 1 205 ? 2.276 9.777 13.062 1.00 95.06 205 CYS A CA 1
ATOM 1597 C C . CYS A 1 205 ? 1.220 10.885 13.199 1.00 95.06 205 CYS A C 1
ATOM 1599 O O . CYS A 1 205 ? 1.494 11.905 13.826 1.00 95.06 205 CYS A O 1
ATOM 1601 N N . LEU A 1 206 ? 0.008 10.688 12.666 1.00 95.19 206 LEU A N 1
ATOM 1602 C CA . LEU A 1 206 ? -1.077 11.667 12.808 1.00 95.19 206 LEU A CA 1
ATOM 1603 C C . LEU A 1 206 ? -1.475 11.883 14.269 1.00 95.19 206 LEU A C 1
ATOM 1605 O O . LEU A 1 206 ? -1.634 13.030 14.682 1.00 95.19 206 LEU A O 1
ATOM 1609 N N . ILE A 1 207 ? -1.601 10.805 15.050 1.00 93.75 207 ILE A N 1
ATOM 1610 C CA . ILE A 1 207 ? -1.908 10.872 16.486 1.00 93.75 207 ILE A CA 1
ATOM 1611 C C . ILE A 1 207 ? -0.846 11.705 17.205 1.00 93.75 207 ILE A C 1
ATOM 1613 O O . ILE A 1 207 ? -1.189 12.616 17.955 1.00 93.75 207 ILE A O 1
ATOM 1617 N N . GLN A 1 208 ? 0.438 11.447 16.941 1.00 91.50 208 GLN A N 1
ATOM 1618 C CA . GLN A 1 208 ? 1.539 12.215 17.525 1.00 91.50 208 GLN A CA 1
ATOM 1619 C C . GLN A 1 208 ? 1.470 13.702 17.142 1.00 91.50 208 GLN A C 1
ATOM 1621 O O . GLN A 1 208 ? 1.742 14.561 17.979 1.00 91.50 208 GLN A O 1
ATOM 1626 N N . THR A 1 209 ? 1.059 14.018 15.910 1.00 87.75 209 THR A N 1
ATOM 1627 C CA . THR A 1 209 ? 0.872 15.398 15.443 1.00 87.75 209 THR A CA 1
ATOM 1628 C C . THR A 1 209 ? -0.284 16.109 16.155 1.00 87.75 209 THR A C 1
ATOM 1630 O O . THR A 1 209 ? -0.130 17.262 16.553 1.00 87.75 209 THR A O 1
ATOM 1633 N N . ILE A 1 210 ? -1.435 15.456 16.349 1.00 85.38 210 ILE A N 1
ATOM 1634 C CA . ILE A 1 210 ? -2.629 16.101 16.932 1.00 85.38 210 ILE A CA 1
ATOM 1635 C C . ILE A 1 210 ? -2.748 15.972 18.458 1.00 85.38 210 ILE A C 1
ATOM 1637 O O . ILE A 1 210 ? -3.711 16.476 19.040 1.00 85.38 210 ILE A O 1
ATOM 1641 N N . ARG A 1 211 ? -1.811 15.280 19.116 1.00 81.44 211 ARG A N 1
ATOM 1642 C CA . ARG A 1 211 ? -1.845 15.043 20.564 1.00 81.44 211 ARG A CA 1
ATOM 1643 C C . ARG A 1 211 ? -1.884 16.372 21.346 1.00 81.44 211 ARG A C 1
ATOM 1645 O O . ARG A 1 211 ? -1.198 17.324 20.962 1.00 81.44 211 ARG A O 1
ATOM 1652 N N . PRO A 1 212 ? -2.626 16.453 22.472 1.00 65.31 212 PRO A N 1
ATOM 1653 C CA . PRO A 1 212 ? -2.648 17.642 23.321 1.00 65.31 212 PRO A CA 1
ATOM 1654 C C . PRO A 1 212 ? -1.231 18.126 23.676 1.00 65.31 212 PRO A C 1
ATOM 1656 O O . PRO A 1 212 ? -0.452 17.392 24.280 1.00 65.31 212 PRO A O 1
ATOM 1659 N N . GLY A 1 213 ? -0.900 19.361 23.283 1.00 64.19 213 GLY A N 1
ATOM 1660 C CA . GLY A 1 213 ? 0.422 19.974 23.488 1.00 64.19 213 GLY A CA 1
ATOM 1661 C C . GLY A 1 213 ? 1.184 20.338 22.207 1.00 64.19 213 GLY A C 1
ATOM 1662 O O . GLY A 1 213 ? 2.184 21.046 22.290 1.00 64.19 213 GLY A O 1
ATOM 1663 N N . SER A 1 214 ? 0.706 19.933 21.026 1.00 68.06 214 SER A N 1
ATOM 1664 C CA . SER A 1 214 ? 1.350 20.232 19.736 1.00 68.06 214 SER A CA 1
ATOM 1665 C C . SER A 1 214 ? 1.189 21.679 19.235 1.00 68.06 214 SER A C 1
ATOM 1667 O O . SER A 1 214 ? 1.759 22.027 18.204 1.00 68.06 214 SER A O 1
ATOM 1669 N N . ASN A 1 215 ? 0.475 22.549 19.968 1.00 78.56 215 ASN A N 1
ATOM 1670 C CA . ASN A 1 215 ? 0.227 23.966 19.634 1.00 78.56 215 ASN A CA 1
ATOM 1671 C C . ASN A 1 215 ? -0.290 24.206 18.199 1.00 78.56 215 ASN A C 1
ATOM 1673 O O . ASN A 1 215 ? -0.095 25.290 17.643 1.00 78.56 215 ASN A O 1
ATOM 1677 N N . LEU A 1 216 ? -0.944 23.211 17.594 1.00 85.62 216 LEU A N 1
ATOM 1678 C CA . LEU A 1 216 ? -1.505 23.342 16.255 1.00 85.62 216 LEU A CA 1
ATOM 1679 C C . LEU A 1 216 ? -2.738 24.253 16.264 1.00 85.62 216 LEU A C 1
ATOM 1681 O O . LEU A 1 216 ? -3.543 24.182 17.195 1.00 85.62 216 LEU A O 1
ATOM 1685 N N . PRO A 1 217 ? -2.939 25.068 15.214 1.00 90.75 217 PRO A N 1
ATOM 1686 C CA . PRO A 1 217 ? -4.199 25.766 15.005 1.00 90.75 217 PRO A CA 1
ATOM 1687 C C . PRO A 1 217 ? -5.387 24.794 14.953 1.00 90.75 217 PRO A C 1
ATOM 1689 O O . PRO A 1 217 ? -5.268 23.676 14.442 1.00 90.75 217 PRO A O 1
ATOM 1692 N N . ASP A 1 218 ? -6.564 25.243 15.391 1.00 90.19 218 ASP A N 1
ATOM 1693 C CA . ASP A 1 218 ? -7.786 24.423 15.408 1.00 90.19 218 ASP A CA 1
ATOM 1694 C C . ASP A 1 218 ? -8.102 23.811 14.035 1.00 90.19 218 ASP A C 1
ATOM 1696 O O . ASP A 1 218 ? -8.455 22.639 13.933 1.00 90.19 218 ASP A O 1
ATOM 1700 N N . ALA A 1 219 ? -7.919 24.579 12.957 1.00 92.25 219 ALA A N 1
ATOM 1701 C CA . ALA A 1 219 ? -8.164 24.109 11.595 1.00 92.25 219 ALA A CA 1
ATOM 1702 C C . ALA A 1 219 ? -7.215 22.970 11.178 1.00 92.25 219 ALA A C 1
ATOM 1704 O O . ALA A 1 219 ? -7.653 22.030 10.519 1.00 92.25 219 ALA A O 1
ATOM 1705 N N . GLU A 1 220 ? -5.942 23.017 11.581 1.00 92.94 220 GLU A N 1
ATOM 1706 C CA . GLU A 1 220 ? -4.971 21.941 11.322 1.00 92.94 220 GLU A CA 1
ATOM 1707 C C . GLU A 1 220 ? -5.268 20.711 12.180 1.00 92.94 220 GLU A C 1
ATOM 1709 O O . GLU A 1 220 ? -5.199 19.582 11.696 1.00 92.94 220 GLU A O 1
ATOM 1714 N N . THR A 1 221 ? -5.686 20.922 13.430 1.00 92.81 221 THR A N 1
ATOM 1715 C CA . THR A 1 221 ? -6.158 19.839 14.301 1.00 92.81 221 THR A CA 1
ATOM 1716 C C . THR A 1 221 ? -7.365 19.134 13.678 1.00 92.81 221 THR A C 1
ATOM 1718 O O . THR A 1 221 ? -7.408 17.906 13.638 1.00 92.81 221 THR A O 1
ATOM 1721 N N . LEU A 1 222 ? -8.322 19.885 13.125 1.00 92.69 222 LEU A N 1
ATOM 1722 C CA . LEU A 1 222 ? -9.487 19.326 12.433 1.00 92.69 222 LEU A CA 1
ATOM 1723 C C . LEU A 1 222 ? -9.122 18.577 11.149 1.00 92.69 222 LEU A C 1
ATOM 1725 O O . LEU A 1 222 ? -9.698 17.519 10.894 1.00 92.69 222 LEU A O 1
ATOM 1729 N N . VAL A 1 223 ? -8.154 19.069 10.366 1.00 94.56 223 VAL A N 1
ATOM 1730 C CA . VAL A 1 223 ? -7.612 18.323 9.216 1.00 94.56 223 VAL A CA 1
ATOM 1731 C C . VAL A 1 223 ? -6.998 17.004 9.677 1.00 94.56 223 VAL A C 1
ATOM 1733 O O . VAL A 1 223 ? -7.306 15.963 9.101 1.00 94.56 223 VAL A O 1
ATOM 1736 N N . GLY A 1 224 ? -6.193 17.023 10.741 1.00 94.94 224 GLY A N 1
ATOM 1737 C CA . GLY A 1 224 ? -5.609 15.817 11.323 1.00 94.94 224 GLY A CA 1
ATOM 1738 C C . GLY A 1 224 ? -6.667 14.819 11.801 1.00 94.94 224 GLY A C 1
ATOM 1739 O O . GLY A 1 224 ? -6.600 13.647 11.438 1.00 94.94 224 GLY A O 1
ATOM 1740 N N . LYS A 1 225 ? -7.698 15.277 12.523 1.00 94.25 225 LYS A N 1
ATOM 1741 C CA . LYS A 1 225 ? -8.832 14.429 12.929 1.00 94.25 225 LYS A CA 1
ATOM 1742 C C . LYS A 1 225 ? -9.567 13.839 11.725 1.00 94.25 225 LYS A C 1
ATOM 1744 O O . LYS A 1 225 ? -9.879 12.654 11.729 1.00 94.25 225 LYS A O 1
ATOM 1749 N N . LEU A 1 226 ? -9.810 14.626 10.675 1.00 94.00 226 LEU A N 1
ATOM 1750 C CA . LEU A 1 226 ? -10.445 14.125 9.456 1.00 94.00 226 LEU A CA 1
ATOM 1751 C C . LEU A 1 226 ? -9.572 13.075 8.751 1.00 94.00 226 LEU A C 1
ATOM 1753 O O . LEU A 1 226 ? -10.088 12.056 8.306 1.00 94.00 226 LEU A O 1
ATOM 1757 N N . LEU A 1 227 ? -8.254 13.280 8.672 1.00 95.31 227 LEU A N 1
ATOM 1758 C CA . LEU A 1 227 ? -7.321 12.286 8.129 1.00 95.31 227 LEU A CA 1
ATOM 1759 C C . LEU A 1 227 ? -7.327 10.991 8.953 1.00 95.31 227 LEU A C 1
ATOM 1761 O O . LEU A 1 227 ? -7.327 9.907 8.371 1.00 95.31 227 LEU A O 1
ATOM 1765 N N . ILE A 1 228 ? -7.390 11.091 10.284 1.00 95.69 228 ILE A N 1
ATOM 1766 C CA . ILE A 1 228 ? -7.523 9.932 11.175 1.00 95.69 228 ILE A CA 1
ATOM 1767 C C . ILE A 1 228 ? -8.780 9.143 10.830 1.00 95.69 228 ILE A C 1
ATOM 1769 O O . ILE A 1 228 ? -8.686 7.938 10.603 1.00 95.69 228 ILE A O 1
ATOM 1773 N N . THR A 1 229 ? -9.941 9.795 10.722 1.00 93.44 229 THR A N 1
ATOM 1774 C CA . THR A 1 229 ? -11.167 9.063 10.391 1.00 93.44 229 THR A CA 1
ATOM 1775 C C . THR A 1 229 ? -11.104 8.434 9.001 1.00 93.44 229 THR A C 1
ATOM 1777 O O . THR A 1 229 ? -11.539 7.296 8.830 1.00 93.44 229 THR A O 1
ATOM 1780 N N . CYS A 1 230 ? -10.474 9.109 8.033 1.00 92.31 230 CYS A N 1
ATOM 1781 C CA . CYS A 1 230 ? -10.240 8.565 6.697 1.00 92.31 230 CYS A CA 1
ATOM 1782 C C . CYS A 1 230 ? -9.412 7.272 6.724 1.00 92.31 230 CYS A C 1
ATOM 1784 O O . CYS A 1 230 ? -9.784 6.292 6.080 1.00 92.31 230 CYS A O 1
ATOM 1786 N N . ILE A 1 231 ? -8.295 7.268 7.458 1.00 92.62 231 ILE A N 1
ATOM 1787 C CA . ILE A 1 231 ? -7.404 6.104 7.558 1.00 92.62 231 ILE A CA 1
ATOM 1788 C C . ILE A 1 231 ? -8.066 4.985 8.361 1.00 92.62 231 ILE A C 1
ATOM 1790 O O . ILE A 1 231 ? -8.025 3.830 7.956 1.00 92.62 231 ILE A O 1
ATOM 1794 N N . VAL A 1 232 ? -8.734 5.297 9.472 1.00 93.50 232 VAL A N 1
ATOM 1795 C CA . VAL A 1 232 ? -9.421 4.275 10.275 1.00 93.50 232 VAL A CA 1
ATOM 1796 C C . VAL A 1 232 ? -10.519 3.579 9.464 1.00 93.50 232 VAL A C 1
ATOM 1798 O O . VAL A 1 232 ? -10.688 2.367 9.579 1.00 93.50 232 VAL A O 1
ATOM 1801 N N . ARG A 1 233 ? -11.230 4.308 8.593 1.00 88.19 233 ARG A N 1
ATOM 1802 C CA . ARG A 1 233 ? -12.229 3.725 7.681 1.00 88.19 233 ARG A CA 1
ATOM 1803 C C . ARG A 1 233 ? -11.630 2.908 6.531 1.00 88.19 233 ARG A C 1
ATOM 1805 O O . ARG A 1 233 ? -12.371 2.136 5.927 1.00 88.19 233 ARG A O 1
ATOM 1812 N N . SER A 1 234 ? -10.344 3.067 6.208 1.00 85.88 234 SER A N 1
ATOM 1813 C CA . SER A 1 234 ? -9.656 2.236 5.208 1.00 85.88 234 SER A CA 1
ATOM 1814 C C . SER A 1 234 ? -9.035 0.966 5.803 1.00 85.88 234 SER A C 1
ATOM 1816 O O . SER A 1 234 ? -8.549 0.107 5.063 1.00 85.88 234 SER A O 1
ATOM 1818 N N . LEU A 1 235 ? -9.043 0.825 7.132 1.00 91.00 235 LEU A N 1
ATOM 1819 C CA . LEU A 1 235 ? -8.663 -0.409 7.811 1.00 91.00 235 LEU A CA 1
ATOM 1820 C C . LEU A 1 235 ? -9.793 -1.453 7.720 1.00 91.00 235 LEU A C 1
ATOM 1822 O O . LEU A 1 235 ? -10.971 -1.094 7.641 1.00 91.00 235 LEU A O 1
ATOM 1826 N N . PRO A 1 236 ? -9.461 -2.755 7.814 1.00 90.12 236 PRO A N 1
ATOM 1827 C CA . PRO A 1 236 ? -10.449 -3.798 8.068 1.00 90.12 236 PRO A CA 1
ATOM 1828 C C . PRO A 1 236 ? -11.341 -3.435 9.257 1.00 90.12 236 PRO A C 1
ATOM 1830 O O . PRO A 1 236 ? -10.847 -2.940 10.269 1.00 90.12 236 PRO A O 1
ATOM 1833 N N . ALA A 1 237 ? -12.640 -3.719 9.167 1.00 90.50 237 ALA A N 1
ATOM 1834 C CA . ALA A 1 237 ? -13.635 -3.183 10.098 1.00 90.50 237 ALA A CA 1
ATOM 1835 C C . ALA A 1 237 ? -13.284 -3.383 11.582 1.00 90.50 237 ALA A C 1
ATOM 1837 O O . ALA A 1 237 ? -13.230 -2.414 12.337 1.00 90.50 237 ALA A O 1
ATOM 1838 N N . ARG A 1 238 ? -12.992 -4.625 11.991 1.00 93.88 238 ARG A N 1
ATOM 1839 C CA . ARG A 1 238 ? -12.607 -4.939 13.376 1.00 93.88 238 ARG A CA 1
ATOM 1840 C C . ARG A 1 238 ? -11.309 -4.251 13.789 1.00 93.88 238 ARG A C 1
ATOM 1842 O O . ARG A 1 238 ? -11.207 -3.804 14.923 1.00 93.88 238 ARG A O 1
A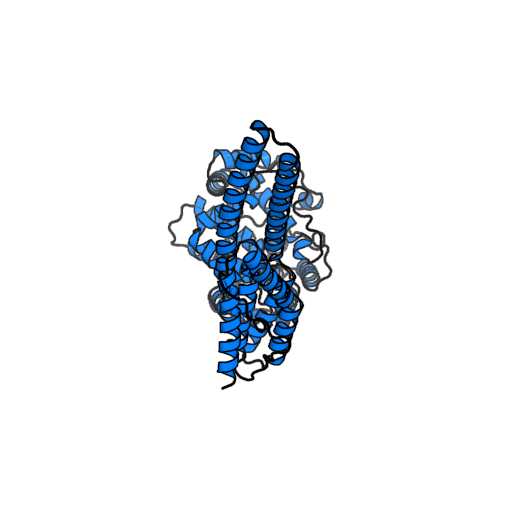TOM 1849 N N . LEU A 1 239 ? -10.350 -4.103 12.875 1.00 95.69 239 LEU A N 1
ATOM 1850 C CA . LEU A 1 239 ? -9.111 -3.390 13.164 1.00 95.69 239 LEU A CA 1
ATOM 1851 C C . LEU A 1 239 ? -9.343 -1.887 13.363 1.00 95.69 239 LEU A C 1
ATOM 1853 O O . LEU A 1 239 ? -8.798 -1.314 14.299 1.00 95.69 239 LEU A O 1
ATOM 1857 N N . GLY A 1 240 ? -10.184 -1.260 12.537 1.00 94.75 240 GLY A N 1
ATOM 1858 C CA . GLY A 1 240 ? -10.573 0.137 12.732 1.00 94.75 240 GLY A CA 1
ATOM 1859 C C . GLY A 1 240 ? -11.262 0.370 14.082 1.00 94.75 240 GLY A C 1
ATOM 1860 O O . GLY A 1 240 ? -10.985 1.364 14.749 1.00 94.75 240 GLY A O 1
ATOM 1861 N N . ILE A 1 241 ? -12.104 -0.574 14.525 1.00 95.56 241 ILE A N 1
ATOM 1862 C CA . ILE A 1 241 ? -12.729 -0.535 15.857 1.00 95.56 241 ILE A CA 1
ATOM 1863 C C . ILE A 1 241 ? -11.680 -0.688 16.959 1.00 95.56 241 ILE A C 1
ATOM 1865 O O . ILE A 1 241 ? -11.674 0.119 17.882 1.00 95.56 241 ILE A O 1
ATOM 1869 N N . LEU A 1 242 ? -10.794 -1.687 16.864 1.00 96.44 242 LEU A N 1
ATOM 1870 C CA . LEU A 1 242 ? -9.733 -1.922 17.850 1.00 96.44 242 LEU A CA 1
ATOM 1871 C C . LEU A 1 242 ? -8.897 -0.664 18.059 1.00 96.44 242 LEU A C 1
ATOM 1873 O O . LEU A 1 242 ? -8.787 -0.189 19.180 1.00 96.44 242 LEU A O 1
ATOM 1877 N N . VAL A 1 243 ? -8.409 -0.069 16.970 1.00 96.00 243 VAL A N 1
ATOM 1878 C CA . VAL A 1 243 ? -7.654 1.187 16.997 1.00 96.00 243 VAL A CA 1
ATOM 1879 C C . VAL A 1 243 ? -8.431 2.303 17.705 1.00 96.00 243 VAL A C 1
ATOM 1881 O O . VAL A 1 243 ? -7.865 3.002 18.543 1.00 96.00 243 VAL A O 1
ATOM 1884 N N . ALA A 1 244 ? -9.720 2.470 17.394 1.00 94.62 244 ALA A N 1
ATOM 1885 C CA . ALA A 1 244 ? -10.553 3.504 18.002 1.00 94.62 244 ALA A CA 1
ATOM 1886 C C . ALA A 1 244 ? -10.864 3.242 19.484 1.00 94.62 244 ALA A C 1
ATOM 1888 O O . ALA A 1 244 ? -11.010 4.189 20.249 1.00 94.62 244 ALA A O 1
ATOM 1889 N N . VAL A 1 245 ? -10.957 1.981 19.909 1.00 94.56 245 VAL A N 1
ATOM 1890 C CA . VAL A 1 245 ? -11.165 1.613 21.317 1.00 94.56 245 VAL A CA 1
ATOM 1891 C C . VAL A 1 245 ? -9.871 1.770 22.116 1.00 94.56 245 VAL A C 1
ATOM 1893 O O . VAL A 1 245 ? -9.903 2.275 23.234 1.00 94.56 245 VAL A O 1
ATOM 1896 N N . THR A 1 246 ? -8.723 1.398 21.551 1.00 93.12 246 THR A N 1
ATOM 1897 C CA . THR A 1 246 ? -7.442 1.401 22.272 1.00 93.12 246 THR A CA 1
ATOM 1898 C C . THR A 1 246 ? -6.705 2.742 22.241 1.00 93.12 246 THR A C 1
ATOM 1900 O O . THR A 1 246 ? -5.701 2.883 22.932 1.00 93.12 246 THR A O 1
ATOM 1903 N N . SER A 1 247 ? -7.160 3.724 21.452 1.00 91.62 247 SER A N 1
ATOM 1904 C CA . SER A 1 247 ? -6.572 5.071 21.395 1.00 91.62 247 SER A CA 1
ATOM 1905 C C . SER A 1 247 ? -7.618 6.152 21.701 1.00 91.62 247 SER A C 1
ATOM 1907 O O . SER A 1 247 ? -8.501 6.399 20.873 1.00 91.62 247 SER A O 1
ATOM 1909 N N . PRO A 1 248 ? -7.504 6.854 22.846 1.00 89.75 248 PRO A N 1
ATOM 1910 C CA . PRO A 1 248 ? -8.389 7.968 23.190 1.00 89.75 248 PRO A CA 1
ATOM 1911 C C . PRO A 1 248 ? -8.362 9.108 22.163 1.00 89.75 248 PRO A C 1
ATOM 1913 O O . PRO A 1 248 ? -9.396 9.713 21.874 1.00 89.75 248 PRO A O 1
ATOM 1916 N N . GLU A 1 249 ? -7.197 9.400 21.577 1.00 91.19 249 GLU A N 1
ATOM 1917 C CA . GLU A 1 249 ? -7.065 10.423 20.539 1.00 91.19 249 GLU A CA 1
ATOM 1918 C C . GLU A 1 249 ? -7.880 10.062 19.294 1.00 91.19 249 GLU A C 1
ATOM 1920 O O . GLU A 1 249 ? -8.609 10.910 18.771 1.00 91.19 249 GLU A O 1
ATOM 1925 N N . VAL A 1 250 ? -7.829 8.798 18.861 1.00 94.00 250 VAL A N 1
ATOM 1926 C CA . VAL A 1 250 ? -8.644 8.313 17.741 1.00 94.00 250 VAL A CA 1
ATOM 1927 C C . VAL A 1 250 ? -10.126 8.299 18.110 1.00 94.00 250 VAL A C 1
ATOM 1929 O O . VAL A 1 250 ? -10.941 8.779 17.324 1.00 94.00 250 VAL A O 1
ATOM 1932 N N . ALA A 1 251 ? -10.485 7.830 19.309 1.00 92.00 251 ALA A N 1
ATOM 1933 C CA . ALA A 1 251 ? -11.866 7.843 19.794 1.00 92.00 251 ALA A CA 1
ATOM 1934 C C . ALA A 1 251 ? -12.485 9.251 19.729 1.00 92.00 251 ALA A C 1
ATOM 1936 O O . ALA A 1 251 ? -13.621 9.411 19.291 1.00 92.00 251 ALA A O 1
ATOM 1937 N N . SER A 1 252 ? -11.709 10.283 20.084 1.00 90.38 252 SER A N 1
ATOM 1938 C CA . SER A 1 252 ? -12.140 11.691 20.076 1.00 90.38 252 SER A CA 1
ATOM 1939 C C . SER A 1 252 ? -12.411 12.284 18.684 1.00 90.38 252 SER A C 1
ATOM 1941 O O . SER A 1 252 ? -12.870 13.426 18.573 1.00 90.38 252 SER A O 1
ATOM 1943 N N . CYS A 1 253 ? -12.088 11.547 17.618 1.00 92.00 253 CYS A N 1
ATOM 1944 C CA . CYS A 1 253 ? -12.356 11.950 16.239 1.00 92.00 253 CYS A CA 1
ATOM 1945 C C . CYS A 1 253 ? -13.771 11.570 15.775 1.00 92.00 253 CYS A C 1
ATOM 1947 O O . CYS A 1 253 ? -14.188 12.024 14.709 1.00 92.00 253 CYS A O 1
ATOM 1949 N N . PHE A 1 254 ? -14.496 10.757 16.549 1.00 90.31 254 PHE A N 1
ATOM 1950 C CA . PHE A 1 254 ? -15.833 10.275 16.215 1.00 90.31 254 PHE A CA 1
ATOM 1951 C C . PHE A 1 254 ? -16.888 10.836 17.170 1.00 90.31 254 PHE A C 1
ATOM 1953 O O . PHE A 1 254 ? -16.654 10.978 18.368 1.00 90.31 254 PHE A O 1
ATOM 1960 N N . ASP A 1 255 ? -18.084 11.090 16.639 1.00 86.00 255 ASP A N 1
ATOM 1961 C CA . ASP A 1 255 ? -19.215 11.607 17.422 1.00 86.00 255 ASP A CA 1
ATOM 1962 C C . ASP A 1 255 ? -19.880 10.530 18.296 1.00 86.00 255 ASP A C 1
ATOM 1964 O O . ASP A 1 255 ? -20.617 10.848 19.230 1.00 86.00 255 ASP A O 1
ATOM 1968 N N . TRP A 1 256 ? -19.621 9.252 18.004 1.00 88.75 256 TRP A N 1
ATOM 1969 C CA . TRP A 1 256 ? -20.170 8.114 18.735 1.00 88.75 256 TRP A CA 1
ATOM 1970 C C . TRP A 1 256 ? -19.068 7.206 19.282 1.00 88.75 256 TRP A C 1
ATOM 1972 O O . TRP A 1 256 ? -18.074 6.968 18.590 1.00 88.75 256 TRP A O 1
ATOM 1982 N N . PRO A 1 257 ? -19.257 6.640 20.489 1.00 89.94 257 PRO A N 1
ATOM 1983 C CA . PRO A 1 257 ? -18.286 5.729 21.076 1.00 89.94 257 PRO A CA 1
ATOM 1984 C C . PRO A 1 257 ? -18.213 4.437 20.261 1.00 89.94 257 PRO A C 1
ATOM 1986 O O . PRO A 1 257 ? -19.233 3.795 20.016 1.00 89.94 257 PRO A O 1
ATOM 1989 N N . CYS A 1 258 ? -17.004 4.041 19.865 1.00 93.75 258 CYS A N 1
ATOM 1990 C CA . CYS A 1 258 ? -16.771 2.719 19.288 1.00 93.75 258 CYS A CA 1
ATOM 1991 C C . CYS A 1 258 ? -16.863 1.642 20.378 1.00 93.75 258 CYS A C 1
ATOM 1993 O O . CYS A 1 258 ? -16.455 1.873 21.518 1.00 93.75 258 CYS A O 1
ATOM 1995 N N . LEU A 1 259 ? -17.375 0.471 20.004 1.00 95.00 259 LEU A N 1
ATOM 1996 C CA . LEU A 1 259 ? -17.535 -0.700 20.857 1.00 95.00 259 LEU A CA 1
ATOM 1997 C C . LEU A 1 259 ? -16.923 -1.922 20.171 1.00 95.00 259 LEU A C 1
ATOM 1999 O O . LEU A 1 259 ? -17.307 -2.268 19.052 1.00 95.00 259 LEU A O 1
ATOM 2003 N N . PHE A 1 260 ? -16.001 -2.591 20.859 1.00 95.88 260 PHE A N 1
ATOM 2004 C CA . PHE A 1 260 ? -15.447 -3.880 20.456 1.00 95.88 260 PHE A CA 1
ATOM 2005 C C . PHE A 1 260 ? -15.886 -4.947 21.459 1.00 95.88 260 PHE A C 1
ATOM 2007 O O . PHE A 1 260 ? -15.361 -5.017 22.568 1.00 95.88 260 PHE A O 1
ATOM 2014 N N . HIS A 1 261 ? -16.898 -5.740 21.102 1.00 94.50 261 HIS A N 1
ATOM 2015 C CA . HIS A 1 261 ? -17.538 -6.719 21.988 1.00 94.50 261 HIS A CA 1
ATOM 2016 C C . HIS A 1 261 ? -17.943 -6.139 23.358 1.00 94.50 261 HIS A C 1
ATOM 2018 O O . HIS A 1 261 ? -17.865 -6.805 24.388 1.00 94.50 261 HIS A O 1
ATOM 2024 N N . GLY A 1 262 ? -18.420 -4.893 23.359 1.00 92.19 262 GLY A N 1
ATOM 2025 C CA . GLY A 1 262 ? -18.918 -4.181 24.537 1.00 92.19 262 GLY A CA 1
ATOM 2026 C C . GLY A 1 262 ? -17.854 -3.360 25.258 1.00 92.19 262 GLY A C 1
ATOM 2027 O O . GLY A 1 262 ? -18.209 -2.584 26.137 1.00 92.19 262 GLY A O 1
ATOM 2028 N N . VAL A 1 263 ? -16.583 -3.485 24.866 1.00 93.44 263 VAL A N 1
ATOM 2029 C CA . VAL A 1 263 ? -15.483 -2.664 25.379 1.00 93.44 263 VAL A CA 1
ATOM 2030 C C . VAL A 1 263 ? -15.430 -1.355 24.601 1.00 93.44 263 VAL A C 1
ATOM 2032 O O . VAL A 1 263 ? -15.348 -1.360 23.371 1.00 93.44 263 VAL A O 1
ATOM 2035 N N . SER A 1 264 ? -15.462 -0.233 25.312 1.00 93.19 264 SER A N 1
ATOM 2036 C CA . SER A 1 264 ? -15.299 1.110 24.755 1.00 93.19 264 SER A CA 1
ATOM 2037 C C . SER A 1 264 ? -13.959 1.726 25.160 1.00 93.19 264 SER A C 1
ATOM 2039 O O . SER A 1 264 ? -13.280 1.239 26.064 1.00 93.19 264 SER A O 1
ATOM 2041 N N . SER A 1 265 ? -13.593 2.851 24.541 1.00 89.56 265 SER A N 1
ATOM 2042 C CA . SER A 1 265 ? -12.371 3.580 24.916 1.00 89.56 265 SER A CA 1
ATOM 2043 C C . SER A 1 265 ? -12.363 4.035 26.383 1.00 89.56 265 SER A C 1
ATOM 2045 O O . SER A 1 265 ? -11.300 4.089 26.992 1.00 89.56 265 SER A O 1
ATOM 2047 N N . SER A 1 266 ? -13.528 4.289 26.994 1.00 88.19 266 SER A N 1
ATOM 2048 C CA . SER A 1 266 ? -13.605 4.628 28.423 1.00 88.19 266 SER A CA 1
ATOM 2049 C C . SER A 1 266 ? -13.363 3.447 29.365 1.00 88.19 266 SER A C 1
ATOM 2051 O O . SER A 1 266 ? -13.029 3.669 30.526 1.00 88.19 266 SER A O 1
ATOM 2053 N N . ASP A 1 267 ? -13.524 2.213 28.883 1.00 85.12 267 ASP A N 1
ATOM 2054 C CA . ASP A 1 267 ? -13.248 0.999 29.663 1.00 85.12 267 ASP A CA 1
ATOM 2055 C C . ASP A 1 267 ? -11.767 0.599 29.580 1.00 85.12 267 ASP A C 1
ATOM 2057 O O . ASP A 1 267 ? -11.279 -0.190 30.391 1.00 85.12 267 ASP A O 1
ATOM 2061 N N . PHE A 1 268 ? -11.045 1.141 28.596 1.00 80.62 268 PHE A N 1
ATOM 2062 C CA . PHE A 1 268 ? -9.673 0.773 28.295 1.00 80.62 268 PHE A CA 1
ATOM 2063 C C . PHE A 1 268 ? -8.677 1.618 29.098 1.00 80.62 268 PHE A C 1
ATOM 2065 O O . PHE A 1 268 ? -8.609 2.838 28.956 1.00 80.62 268 PHE A O 1
ATOM 2072 N N . GLN A 1 269 ? -7.876 0.962 29.941 1.00 82.50 269 GLN A N 1
ATOM 2073 C CA . GLN A 1 269 ? -6.782 1.603 30.674 1.00 82.50 269 GLN A CA 1
ATOM 2074 C C . GLN A 1 269 ? -5.455 1.405 29.942 1.00 82.50 269 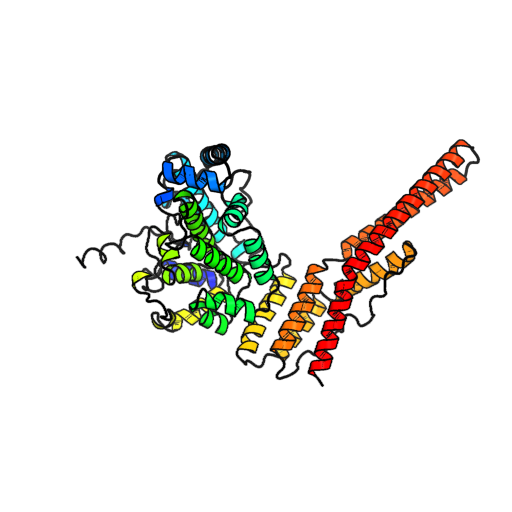GLN A C 1
ATOM 2076 O O . GLN A 1 269 ? -5.187 0.324 29.414 1.00 82.50 269 GLN A O 1
ATOM 2081 N N . GLU A 1 270 ? -4.605 2.432 29.958 1.00 75.19 270 GLU A N 1
ATOM 2082 C CA . GLU A 1 270 ? -3.270 2.383 29.357 1.00 75.19 270 GLU A CA 1
ATOM 2083 C C . GLU A 1 270 ? -2.477 1.162 29.859 1.00 75.19 270 GLU A C 1
ATOM 2085 O O . GLU A 1 270 ? -2.439 0.871 31.055 1.00 75.19 270 GLU A O 1
ATOM 2090 N N . GLY A 1 271 ? -1.872 0.418 28.929 1.00 76.25 271 GLY A N 1
ATOM 2091 C CA . GLY A 1 271 ? -1.107 -0.798 29.225 1.00 76.25 271 GLY A CA 1
ATOM 2092 C C . GLY A 1 271 ? -1.937 -2.073 29.425 1.00 76.25 271 GLY A C 1
ATOM 2093 O O . GLY A 1 271 ? -1.351 -3.141 29.594 1.00 76.25 271 GLY A O 1
ATOM 2094 N N . THR A 1 272 ? -3.271 -2.000 29.377 1.00 85.38 272 THR A N 1
ATOM 2095 C CA . THR A 1 272 ? -4.129 -3.195 29.403 1.00 85.38 272 THR A CA 1
ATOM 2096 C C . THR A 1 272 ? -4.152 -3.855 28.029 1.00 85.38 272 THR A C 1
ATOM 2098 O O . THR A 1 272 ? -4.262 -3.175 27.015 1.00 85.38 272 THR A O 1
ATOM 2101 N N . ASP A 1 273 ? -4.079 -5.183 27.972 1.00 90.12 273 ASP A N 1
ATOM 2102 C CA . ASP A 1 273 ? -4.287 -5.906 26.718 1.00 90.12 273 ASP A CA 1
ATOM 2103 C C . ASP A 1 273 ? -5.789 -6.108 26.471 1.00 90.12 273 ASP A C 1
ATOM 2105 O O . ASP A 1 273 ? -6.471 -6.767 27.262 1.00 90.12 273 ASP A O 1
ATOM 2109 N N . ILE A 1 274 ? -6.310 -5.569 25.365 1.00 93.12 274 ILE A N 1
ATOM 2110 C CA . ILE A 1 274 ? -7.729 -5.673 24.994 1.00 93.12 274 ILE A CA 1
ATOM 2111 C C . ILE A 1 274 ? -8.196 -7.124 24.884 1.00 93.12 274 ILE A C 1
ATOM 2113 O O . ILE A 1 274 ? -9.348 -7.418 25.198 1.00 93.12 274 ILE A O 1
ATOM 2117 N N . TRP A 1 275 ? -7.301 -8.048 24.525 1.00 95.44 275 TRP A N 1
ATOM 2118 C CA . TRP A 1 275 ? -7.625 -9.470 24.416 1.00 95.44 275 TRP A CA 1
ATOM 2119 C C . TRP A 1 275 ? -7.970 -10.115 25.764 1.00 95.44 275 TRP A C 1
ATOM 2121 O O . TRP A 1 275 ? -8.582 -11.177 25.787 1.00 95.44 275 TRP A O 1
ATOM 2131 N N . THR A 1 276 ? -7.641 -9.463 26.885 1.00 93.25 276 THR A N 1
ATOM 2132 C CA . THR A 1 276 ? -8.043 -9.897 28.237 1.00 93.25 276 THR A CA 1
ATOM 2133 C C . THR A 1 276 ? -9.424 -9.384 28.653 1.00 93.25 276 THR A C 1
ATOM 2135 O O . THR A 1 276 ? -9.995 -9.879 29.623 1.00 93.25 276 THR A O 1
ATOM 2138 N N . LEU A 1 277 ? -9.963 -8.402 27.923 1.00 92.81 277 LEU A N 1
ATOM 2139 C CA . LEU A 1 277 ? -11.243 -7.746 28.208 1.00 92.81 277 LEU A CA 1
ATOM 2140 C C . LEU A 1 277 ? -12.400 -8.306 27.371 1.00 92.81 277 LEU A C 1
ATOM 2142 O O . LEU A 1 277 ? -13.562 -8.028 27.659 1.00 92.81 277 LEU A O 1
ATOM 2146 N N . VAL A 1 278 ? -12.089 -9.092 26.341 1.00 94.44 278 VAL A N 1
ATOM 2147 C CA . VAL A 1 278 ? -13.062 -9.725 25.445 1.00 94.44 278 VAL A CA 1
ATOM 2148 C C . VAL A 1 278 ? -13.039 -11.251 25.602 1.00 94.44 278 VAL A C 1
ATOM 2150 O O . VAL A 1 278 ? -12.059 -11.801 26.106 1.00 94.44 278 VAL A O 1
ATOM 2153 N N . PRO A 1 279 ? -14.098 -11.966 25.177 1.00 93.25 279 PRO A N 1
ATOM 2154 C CA . PRO A 1 279 ? -14.090 -13.428 25.152 1.00 93.25 279 PRO A CA 1
ATOM 2155 C C . PRO A 1 279 ? -12.922 -13.997 24.330 1.00 93.25 279 PRO A C 1
ATOM 2157 O O . PRO A 1 279 ? -12.540 -13.435 23.302 1.00 93.25 279 PRO A O 1
ATOM 2160 N N . GLY A 1 280 ? -12.358 -15.128 24.766 1.00 87.81 280 GLY A N 1
ATOM 2161 C CA . GLY A 1 280 ? -11.121 -15.683 24.196 1.00 87.81 280 GLY A CA 1
ATOM 2162 C C . GLY A 1 280 ? -11.228 -16.087 22.719 1.00 87.81 280 GLY A C 1
ATOM 2163 O O . GLY A 1 280 ? -10.240 -16.043 21.988 1.00 87.81 280 GLY A O 1
ATOM 2164 N N . GLU A 1 281 ? -12.428 -16.429 22.253 1.00 93.44 281 GLU A N 1
ATOM 2165 C CA . GLU A 1 281 ? -12.727 -16.747 20.856 1.00 93.44 281 GLU A CA 1
ATOM 2166 C C . GLU A 1 281 ? -12.587 -15.541 19.910 1.00 93.44 281 GLU A C 1
ATOM 2168 O O . GLU A 1 281 ? -12.273 -15.713 18.730 1.00 93.44 281 GLU A O 1
ATOM 2173 N N . VAL A 1 282 ? -12.742 -14.313 20.421 1.00 95.00 282 VAL A N 1
ATOM 2174 C CA . VAL A 1 282 ? -12.758 -13.085 19.611 1.00 95.00 282 VAL A CA 1
ATOM 2175 C C . VAL A 1 282 ? -11.422 -12.848 18.913 1.00 95.00 282 VAL A C 1
ATOM 2177 O O . VAL A 1 282 ? -11.401 -12.392 17.766 1.00 95.00 282 VAL A O 1
ATOM 2180 N N . LEU A 1 283 ? -10.302 -13.172 19.566 1.00 96.12 283 LEU A N 1
ATOM 2181 C CA . LEU A 1 283 ? -8.973 -13.051 18.965 1.00 96.12 283 LEU A CA 1
ATOM 2182 C C . LEU A 1 283 ? -8.841 -13.962 17.737 1.00 96.12 283 LEU A C 1
ATOM 2184 O O . LEU A 1 283 ? -8.376 -13.522 16.684 1.00 96.12 283 LEU A O 1
ATOM 2188 N N . GLU A 1 284 ? -9.281 -15.218 17.850 1.00 95.12 284 GLU A N 1
ATOM 2189 C CA . GLU A 1 284 ? -9.186 -16.189 16.759 1.00 95.12 284 GLU A CA 1
ATOM 2190 C C . GLU A 1 284 ? -10.078 -15.783 15.580 1.00 95.12 284 GLU A C 1
ATOM 2192 O O . GLU A 1 284 ? -9.607 -15.739 14.439 1.00 95.12 284 GLU A O 1
ATOM 2197 N N . GLU A 1 285 ? -11.328 -15.397 15.854 1.00 94.25 285 GLU A N 1
ATOM 2198 C CA . GLU A 1 285 ? -12.257 -14.899 14.836 1.00 94.25 285 GLU A CA 1
ATOM 2199 C C . GLU A 1 285 ? -11.717 -13.655 14.126 1.00 94.25 285 GLU A C 1
ATOM 2201 O O . GLU A 1 285 ? -11.780 -13.548 12.899 1.00 94.25 285 GLU A O 1
ATOM 2206 N N . THR A 1 286 ? -11.154 -12.717 14.891 1.00 95.69 286 THR A N 1
ATOM 2207 C CA . THR A 1 286 ? -10.584 -11.484 14.341 1.00 95.69 286 THR A CA 1
ATOM 2208 C C . THR A 1 286 ? -9.364 -11.795 13.484 1.00 95.69 286 THR A C 1
ATOM 2210 O O . THR A 1 286 ? -9.261 -11.290 12.368 1.00 95.69 286 THR A O 1
ATOM 2213 N N . SER A 1 287 ? -8.477 -12.683 13.938 1.00 94.94 287 SER A N 1
ATOM 2214 C CA . SER A 1 287 ? -7.315 -13.100 13.150 1.00 94.94 287 SER A CA 1
ATOM 2215 C C . SER A 1 287 ? -7.721 -13.795 11.843 1.00 94.94 287 SER A C 1
ATOM 2217 O O . SER A 1 287 ? -7.137 -13.521 10.797 1.00 94.94 287 SER A O 1
ATOM 2219 N N . THR A 1 288 ? -8.756 -14.640 11.876 1.00 93.69 288 THR A N 1
ATOM 2220 C CA . THR A 1 288 ? -9.285 -15.349 10.700 1.00 93.69 288 THR A CA 1
ATOM 2221 C C . THR A 1 288 ? -9.867 -14.364 9.691 1.00 93.69 288 THR A C 1
ATOM 2223 O O . THR A 1 288 ? -9.504 -14.382 8.515 1.00 93.69 288 THR A O 1
ATOM 2226 N N . SER A 1 289 ? -10.689 -13.431 10.172 1.00 91.50 289 SER A N 1
ATOM 2227 C CA . SER A 1 289 ? -11.261 -12.348 9.372 1.00 91.50 289 SER A CA 1
ATOM 2228 C C . SER A 1 289 ? -10.174 -11.498 8.697 1.00 91.50 289 SER A C 1
ATOM 2230 O O . SER A 1 289 ? -10.229 -11.256 7.492 1.00 91.50 289 SER A O 1
ATOM 2232 N N . LEU A 1 290 ? -9.132 -11.108 9.438 1.00 92.00 290 LEU A N 1
ATOM 2233 C CA . LEU A 1 290 ? -8.016 -10.318 8.909 1.00 92.00 290 LEU A CA 1
ATOM 2234 C C . LEU A 1 290 ? -7.150 -11.092 7.908 1.00 92.00 290 LEU A C 1
ATOM 2236 O O . LEU A 1 290 ? -6.655 -10.507 6.946 1.00 92.00 290 LEU A O 1
ATOM 2240 N N . LYS A 1 291 ? -6.984 -12.409 8.079 1.00 90.19 291 LYS A N 1
ATOM 2241 C CA . LYS A 1 291 ? -6.283 -13.242 7.089 1.00 90.19 291 LYS A CA 1
ATOM 2242 C C . LYS A 1 291 ? -7.021 -13.282 5.754 1.00 90.19 291 LYS A C 1
ATOM 2244 O O . LYS A 1 291 ? -6.360 -13.268 4.715 1.00 90.19 291 LYS A O 1
ATOM 2249 N N . ALA A 1 292 ? -8.352 -13.320 5.798 1.00 86.69 292 ALA A N 1
ATOM 2250 C CA . ALA A 1 292 ? -9.221 -13.327 4.625 1.00 86.69 292 ALA A CA 1
ATOM 2251 C C . ALA A 1 292 ? -9.382 -11.943 3.969 1.00 86.69 292 ALA A C 1
ATOM 2253 O O . ALA A 1 292 ? -9.914 -11.854 2.863 1.00 86.69 292 ALA A O 1
ATOM 2254 N N . TYR A 1 293 ? -8.934 -10.869 4.627 1.00 83.56 293 TYR A N 1
ATOM 2255 C CA . TYR A 1 293 ? -8.925 -9.529 4.054 1.00 83.56 293 TYR A CA 1
ATOM 2256 C C . TYR A 1 293 ? -7.780 -9.355 3.049 1.00 83.56 293 TYR A C 1
ATOM 2258 O O . TYR A 1 293 ? -6.621 -9.688 3.326 1.00 83.56 293 TYR A O 1
ATOM 2266 N N . THR A 1 294 ? -8.100 -8.779 1.888 1.00 74.56 294 THR A N 1
ATOM 2267 C CA . THR A 1 294 ? -7.150 -8.554 0.795 1.00 74.56 294 THR A CA 1
ATOM 2268 C C . THR A 1 294 ? -7.073 -7.076 0.439 1.00 74.56 294 THR A C 1
ATOM 2270 O O . THR A 1 294 ? -8.020 -6.509 -0.098 1.00 74.56 294 THR A O 1
ATOM 2273 N N . PHE A 1 295 ? -5.913 -6.466 0.679 1.00 76.44 295 PHE A N 1
ATOM 2274 C CA . PHE A 1 295 ? -5.568 -5.155 0.134 1.00 76.44 295 PHE A CA 1
ATOM 2275 C C . PHE A 1 295 ? -4.103 -5.184 -0.315 1.00 76.44 295 PHE A C 1
ATOM 2277 O O . PHE A 1 295 ? -3.217 -5.272 0.547 1.00 76.44 295 PHE A O 1
ATOM 2284 N N . PRO A 1 296 ? -3.837 -5.198 -1.633 1.00 77.44 296 PRO A N 1
ATOM 2285 C CA . PRO A 1 296 ? -2.499 -5.434 -2.155 1.00 77.44 296 PRO A CA 1
ATOM 2286 C C . PRO A 1 296 ? -1.564 -4.265 -1.838 1.00 77.44 296 PRO A C 1
ATOM 2288 O O . PRO A 1 296 ? -1.950 -3.103 -1.941 1.00 77.44 296 PRO A O 1
ATOM 2291 N N . MET A 1 297 ? -0.323 -4.584 -1.468 1.00 87.00 297 MET A N 1
ATOM 2292 C CA . MET A 1 297 ? 0.759 -3.600 -1.354 1.00 87.00 297 MET A CA 1
ATOM 2293 C C . MET A 1 297 ? 1.477 -3.425 -2.699 1.00 87.00 297 MET A C 1
ATOM 2295 O O . MET A 1 297 ? 1.911 -2.329 -3.047 1.00 87.00 297 MET A O 1
ATOM 2299 N N . TYR A 1 298 ? 1.566 -4.508 -3.472 1.00 86.69 298 TYR A N 1
ATOM 2300 C CA . TYR A 1 298 ? 2.196 -4.527 -4.787 1.00 86.69 298 TYR A CA 1
ATOM 2301 C C . TYR A 1 298 ? 1.114 -4.589 -5.873 1.00 86.69 298 TYR A C 1
ATOM 2303 O O . TYR A 1 298 ? 0.212 -5.422 -5.773 1.00 86.69 298 TYR A O 1
ATOM 2311 N N . PRO A 1 299 ? 1.194 -3.752 -6.923 1.00 81.38 299 PRO A N 1
ATOM 2312 C CA . PRO A 1 299 ? 0.302 -3.830 -8.079 1.00 81.38 299 PRO A CA 1
ATOM 2313 C C . PRO A 1 299 ? 0.359 -5.174 -8.813 1.00 81.38 299 PRO A C 1
ATOM 2315 O O . PRO A 1 299 ? -0.631 -5.585 -9.412 1.00 81.38 299 PRO A O 1
ATOM 2318 N N . ASP A 1 300 ? 1.513 -5.844 -8.784 1.00 84.69 300 ASP A N 1
ATOM 2319 C CA . ASP A 1 300 ? 1.675 -7.183 -9.339 1.00 84.69 300 ASP A CA 1
ATOM 2320 C C . ASP A 1 300 ? 1.134 -8.239 -8.365 1.00 84.69 300 ASP A C 1
ATOM 2322 O O . ASP A 1 300 ? 1.667 -8.426 -7.268 1.00 84.69 300 ASP A O 1
ATOM 2326 N N . GLN A 1 301 ? 0.070 -8.935 -8.773 1.00 86.12 301 GLN A N 1
ATOM 2327 C CA . GLN A 1 301 ? -0.613 -9.919 -7.933 1.00 86.12 301 GLN A CA 1
ATOM 2328 C C . GLN A 1 301 ? 0.312 -11.077 -7.535 1.00 86.12 301 GLN A C 1
ATOM 2330 O O . GLN A 1 301 ? 0.286 -11.504 -6.382 1.00 86.12 301 GLN A O 1
ATOM 2335 N N . VAL A 1 302 ? 1.154 -11.550 -8.459 1.00 88.94 302 VAL A N 1
ATOM 2336 C CA . VAL A 1 302 ? 2.079 -12.668 -8.217 1.00 88.94 302 VAL A CA 1
ATOM 2337 C C . VAL A 1 302 ? 3.069 -12.314 -7.108 1.00 88.94 302 VAL A C 1
ATOM 2339 O O . VAL A 1 302 ? 3.191 -13.043 -6.123 1.00 88.94 302 VAL A O 1
ATOM 2342 N N . THR A 1 303 ? 3.722 -11.159 -7.224 1.00 90.75 303 THR A N 1
ATOM 2343 C CA . THR A 1 303 ? 4.640 -10.633 -6.209 1.00 90.75 303 THR A CA 1
ATOM 2344 C C . THR A 1 303 ? 3.924 -10.431 -4.879 1.00 90.75 303 THR A C 1
ATOM 2346 O O . THR A 1 303 ? 4.440 -10.832 -3.836 1.00 90.75 303 THR A O 1
ATOM 2349 N N . ASN A 1 304 ? 2.718 -9.854 -4.900 1.00 90.06 304 ASN A N 1
ATOM 2350 C CA . ASN A 1 304 ? 1.947 -9.612 -3.686 1.00 90.06 304 ASN A CA 1
ATOM 2351 C C . ASN A 1 304 ? 1.627 -10.918 -2.934 1.00 90.06 304 ASN A C 1
ATOM 2353 O O . ASN A 1 304 ? 1.800 -10.976 -1.719 1.00 90.06 304 ASN A O 1
ATOM 2357 N N . GLU A 1 305 ? 1.207 -11.971 -3.640 1.00 91.31 305 GLU A N 1
ATOM 2358 C CA . GLU A 1 305 ? 0.907 -13.285 -3.055 1.00 91.31 305 GLU A CA 1
ATOM 2359 C C . GLU A 1 305 ? 2.155 -13.978 -2.485 1.00 91.31 305 GLU A C 1
ATOM 2361 O O . GLU A 1 305 ? 2.110 -14.542 -1.386 1.00 91.31 305 GLU A O 1
ATOM 2366 N N . ILE A 1 306 ? 3.279 -13.928 -3.210 1.00 95.25 306 ILE A N 1
ATOM 2367 C CA . ILE A 1 306 ? 4.559 -14.502 -2.768 1.00 95.25 306 ILE A CA 1
ATOM 2368 C C . ILE A 1 306 ? 5.042 -13.800 -1.495 1.00 95.25 306 ILE A C 1
ATOM 2370 O O . ILE A 1 306 ? 5.352 -14.469 -0.507 1.00 95.25 306 ILE A O 1
ATOM 2374 N N . ILE A 1 307 ? 5.066 -12.464 -1.493 1.00 95.50 307 ILE A N 1
ATOM 2375 C CA . ILE A 1 307 ? 5.517 -11.675 -0.340 1.00 95.50 307 ILE A CA 1
ATOM 2376 C C . ILE A 1 307 ? 4.583 -11.870 0.851 1.00 95.50 307 ILE A C 1
ATOM 2378 O O . ILE A 1 307 ? 5.058 -12.063 1.963 1.00 95.50 307 ILE A O 1
ATOM 2382 N N . GLN A 1 308 ? 3.266 -11.911 0.642 1.00 92.88 308 GLN A N 1
ATOM 2383 C CA . GLN A 1 308 ? 2.314 -12.160 1.725 1.00 92.88 308 GLN A CA 1
ATOM 2384 C C . GLN A 1 308 ? 2.567 -13.506 2.419 1.00 92.88 308 GLN A C 1
ATOM 2386 O O . GLN A 1 308 ? 2.524 -13.583 3.648 1.00 92.88 308 GLN A O 1
ATOM 2391 N N . ARG A 1 309 ? 2.838 -14.573 1.656 1.00 94.44 309 ARG A N 1
ATOM 2392 C CA . ARG A 1 309 ? 3.192 -15.884 2.225 1.00 94.44 309 ARG A CA 1
ATOM 2393 C C . ARG A 1 309 ? 4.527 -15.830 2.964 1.00 94.44 309 ARG A C 1
ATOM 2395 O O . ARG A 1 309 ? 4.638 -16.403 4.045 1.00 94.44 309 ARG A O 1
ATOM 2402 N N . LEU A 1 310 ? 5.511 -15.135 2.395 1.00 96.69 310 LEU A N 1
ATOM 2403 C CA . LEU A 1 310 ? 6.832 -14.972 2.994 1.00 96.69 310 LEU A CA 1
ATOM 2404 C C . LEU A 1 310 ? 6.751 -14.226 4.326 1.00 96.69 310 LEU A C 1
ATOM 2406 O O . LEU A 1 310 ? 7.325 -14.686 5.305 1.00 96.69 310 LEU A O 1
ATOM 2410 N N . ASP A 1 311 ? 5.987 -13.137 4.390 1.00 96.19 311 ASP A N 1
ATOM 2411 C CA . ASP A 1 311 ? 5.817 -12.326 5.595 1.00 96.19 311 ASP A CA 1
ATOM 2412 C C . ASP A 1 311 ? 5.211 -13.128 6.754 1.00 96.19 311 ASP A C 1
ATOM 2414 O O . ASP A 1 311 ? 5.691 -13.048 7.884 1.00 96.19 311 ASP A O 1
ATOM 2418 N N . VAL A 1 312 ? 4.171 -13.926 6.476 1.00 93.38 312 VAL A N 1
ATOM 2419 C CA . VAL A 1 312 ? 3.519 -14.774 7.490 1.00 93.38 312 VAL A CA 1
ATOM 2420 C C . VAL A 1 312 ? 4.512 -15.779 8.075 1.00 93.38 312 VAL A C 1
ATOM 2422 O O . VAL A 1 312 ? 4.578 -15.942 9.293 1.00 93.38 312 VAL A O 1
ATOM 2425 N N . LEU A 1 313 ? 5.309 -16.430 7.224 1.00 95.44 313 LEU A N 1
ATOM 2426 C CA . LEU A 1 313 ? 6.314 -17.392 7.673 1.00 95.44 313 LEU A CA 1
ATOM 2427 C C . LEU A 1 313 ? 7.505 -16.715 8.355 1.00 95.44 313 LEU A C 1
ATOM 2429 O O . LEU A 1 313 ? 8.018 -17.258 9.324 1.00 95.44 313 LEU A O 1
ATOM 2433 N N . ALA A 1 314 ? 7.924 -15.530 7.905 1.00 96.62 314 ALA A N 1
ATOM 2434 C CA . ALA A 1 314 ? 8.999 -14.764 8.533 1.00 96.62 314 ALA A CA 1
ATOM 2435 C C . ALA A 1 314 ? 8.643 -14.368 9.972 1.00 96.62 314 ALA A C 1
ATOM 2437 O O . ALA A 1 314 ? 9.478 -14.459 10.867 1.00 96.62 314 ALA A O 1
ATOM 2438 N N . ILE A 1 315 ? 7.389 -13.984 10.221 1.00 95.25 315 ILE A N 1
ATOM 2439 C CA . ILE A 1 315 ? 6.907 -13.715 11.582 1.00 95.25 315 ILE A CA 1
ATOM 2440 C C . ILE A 1 315 ? 6.865 -15.004 12.406 1.00 95.25 315 ILE A C 1
ATOM 2442 O O . ILE A 1 315 ? 7.359 -15.019 13.531 1.00 95.25 315 ILE A O 1
ATOM 2446 N N . ALA A 1 316 ? 6.352 -16.101 11.842 1.00 93.06 316 ALA A N 1
ATOM 2447 C CA . ALA A 1 316 ? 6.340 -17.392 12.528 1.00 93.06 316 ALA A CA 1
ATOM 2448 C C . ALA A 1 316 ? 7.762 -17.875 12.888 1.00 93.06 316 ALA A C 1
ATOM 2450 O O . ALA A 1 316 ? 7.975 -18.366 14.000 1.00 93.06 316 ALA A O 1
ATOM 2451 N N . ALA A 1 317 ? 8.732 -17.692 11.986 1.00 94.00 317 ALA A N 1
ATOM 2452 C CA . ALA A 1 317 ? 10.152 -17.974 12.198 1.00 94.00 317 ALA A CA 1
ATOM 2453 C C . ALA A 1 317 ? 10.749 -17.111 13.317 1.00 94.00 317 ALA A C 1
ATOM 2455 O O . ALA A 1 317 ? 11.425 -17.633 14.204 1.00 94.00 317 ALA A O 1
ATOM 2456 N N . ALA A 1 318 ? 10.437 -15.811 13.342 1.00 92.88 318 ALA A N 1
ATOM 2457 C CA . ALA A 1 318 ? 10.877 -14.905 14.402 1.00 92.88 318 ALA A CA 1
ATOM 2458 C C . ALA A 1 318 ? 10.318 -15.298 15.784 1.00 92.88 318 ALA A C 1
ATOM 2460 O O . ALA A 1 318 ? 10.946 -15.022 16.807 1.00 92.88 318 ALA A O 1
ATOM 2461 N N . SER A 1 319 ? 9.172 -15.984 15.813 1.00 89.81 319 SER A N 1
ATOM 2462 C CA . SER A 1 319 ? 8.577 -16.599 17.008 1.00 89.81 319 SER A CA 1
ATOM 2463 C C . SER A 1 319 ? 9.075 -18.027 17.295 1.00 89.81 319 SER A C 1
ATOM 2465 O O . SER A 1 319 ? 8.592 -18.656 18.235 1.00 89.81 319 SER A O 1
ATOM 2467 N N . GLY A 1 320 ? 10.034 -18.550 16.524 1.00 89.50 320 GLY A N 1
ATOM 2468 C CA . GLY A 1 320 ? 10.664 -19.859 16.738 1.00 89.50 320 GLY A CA 1
ATOM 2469 C C . GLY A 1 320 ? 9.985 -21.044 16.043 1.00 89.50 320 GLY A C 1
ATOM 2470 O O . GLY A 1 320 ? 10.261 -22.189 16.397 1.00 89.50 320 GLY A O 1
ATOM 2471 N N . SER A 1 321 ? 9.095 -20.804 15.077 1.00 90.69 321 SER A N 1
ATOM 2472 C CA . SER A 1 321 ? 8.454 -21.885 14.314 1.00 90.69 321 SER A CA 1
ATOM 2473 C C . SER A 1 321 ? 9.408 -22.471 13.261 1.00 90.69 321 SER A C 1
ATOM 2475 O O . SER A 1 321 ? 10.036 -21.704 12.529 1.00 90.69 321 SER A O 1
ATOM 2477 N N . PRO A 1 322 ? 9.488 -23.807 13.113 1.00 91.19 322 PRO A N 1
ATOM 2478 C CA . PRO A 1 322 ? 10.340 -24.444 12.112 1.00 91.19 322 PRO A CA 1
ATOM 2479 C C . PRO A 1 322 ? 9.675 -24.395 10.726 1.00 91.19 322 PRO A C 1
ATOM 2481 O O . PRO A 1 322 ? 8.840 -25.238 10.414 1.00 91.19 322 PRO A O 1
ATOM 2484 N N . VAL A 1 323 ? 10.031 -23.403 9.903 1.00 94.31 323 VAL A N 1
ATOM 2485 C CA . VAL A 1 323 ? 9.378 -23.118 8.600 1.00 94.31 323 VAL A CA 1
ATOM 2486 C C . VAL A 1 323 ? 10.325 -23.200 7.389 1.00 94.31 323 VAL A C 1
ATOM 2488 O O . VAL A 1 323 ? 10.071 -22.636 6.320 1.00 94.31 323 VAL A O 1
ATOM 2491 N N . ALA A 1 324 ? 11.466 -23.877 7.544 1.00 93.81 324 ALA A N 1
ATOM 2492 C CA . ALA A 1 324 ? 12.522 -23.930 6.530 1.00 93.81 324 ALA A CA 1
ATOM 2493 C C . ALA A 1 324 ? 12.058 -24.559 5.196 1.00 93.81 324 ALA A C 1
ATOM 2495 O O . ALA A 1 324 ? 12.448 -24.112 4.113 1.00 93.81 324 ALA A O 1
ATOM 2496 N N . MET A 1 325 ? 11.193 -25.578 5.254 1.00 95.00 325 MET A N 1
ATOM 2497 C CA . MET A 1 325 ? 10.655 -26.244 4.061 1.00 95.00 325 MET A CA 1
ATOM 2498 C C . MET A 1 325 ? 9.685 -25.344 3.293 1.00 95.00 325 MET A C 1
ATOM 2500 O O . MET A 1 325 ? 9.672 -25.334 2.060 1.00 95.00 325 MET A O 1
ATOM 2504 N N . GLU A 1 326 ? 8.897 -24.557 4.012 1.00 95.88 326 GLU A N 1
ATOM 2505 C CA . GLU A 1 326 ? 7.932 -23.623 3.464 1.00 95.88 326 GLU A CA 1
ATOM 2506 C C . GLU A 1 326 ? 8.632 -22.442 2.780 1.00 95.88 326 GLU A C 1
ATOM 2508 O O . GLU A 1 326 ? 8.210 -22.045 1.692 1.00 95.88 326 GLU A O 1
ATOM 2513 N N . PHE A 1 327 ? 9.751 -21.941 3.322 1.00 95.94 327 PHE A N 1
ATOM 2514 C CA . PHE A 1 327 ? 10.584 -20.965 2.608 1.00 95.94 327 PHE A CA 1
ATOM 2515 C C . PHE A 1 327 ? 11.157 -21.526 1.313 1.00 95.94 327 PHE A C 1
ATOM 2517 O O . PHE A 1 327 ? 11.126 -20.848 0.283 1.00 95.94 327 PHE A O 1
ATOM 2524 N N . ASN A 1 328 ? 11.620 -22.779 1.321 1.00 95.44 328 ASN A N 1
ATOM 2525 C CA . ASN A 1 328 ? 12.049 -23.426 0.087 1.00 95.44 328 ASN A CA 1
ATOM 2526 C C . ASN A 1 328 ? 10.900 -23.512 -0.932 1.00 95.44 328 ASN A C 1
ATOM 2528 O O . ASN A 1 328 ? 11.112 -23.219 -2.107 1.00 95.44 328 ASN A O 1
ATOM 2532 N N . ALA A 1 329 ? 9.679 -23.834 -0.497 1.00 95.75 329 ALA A N 1
ATOM 2533 C CA . ALA A 1 329 ? 8.512 -23.858 -1.376 1.00 95.75 329 ALA A CA 1
ATOM 2534 C C . ALA A 1 329 ? 8.178 -22.472 -1.959 1.00 95.75 329 ALA A C 1
ATOM 2536 O O . ALA A 1 329 ? 7.874 -22.374 -3.147 1.00 95.75 329 ALA A O 1
ATOM 2537 N N . ILE A 1 330 ? 8.263 -21.400 -1.161 1.00 96.38 330 ILE A N 1
ATOM 2538 C CA . ILE A 1 330 ? 8.090 -20.021 -1.649 1.00 96.38 330 ILE A CA 1
ATOM 2539 C C . ILE A 1 330 ? 9.153 -19.674 -2.685 1.00 96.38 330 ILE A C 1
ATOM 2541 O O . ILE A 1 330 ? 8.823 -19.114 -3.725 1.00 96.38 330 ILE A O 1
ATOM 2545 N N . HIS A 1 331 ? 10.412 -20.028 -2.435 1.00 96.75 331 HIS A N 1
ATOM 2546 C CA . HIS A 1 331 ? 11.486 -19.778 -3.385 1.00 96.75 331 HIS A CA 1
ATOM 2547 C C . HIS A 1 331 ? 11.259 -20.500 -4.709 1.00 96.75 331 HIS A C 1
ATOM 2549 O O . HIS A 1 331 ? 11.321 -19.851 -5.745 1.00 96.75 331 HIS A O 1
ATOM 2555 N N . GLN A 1 332 ? 10.916 -21.793 -4.707 1.00 95.38 332 GLN A N 1
ATOM 2556 C CA . GLN A 1 332 ? 10.622 -22.495 -5.963 1.00 95.38 332 GLN A CA 1
ATOM 2557 C C . GLN A 1 332 ? 9.422 -21.874 -6.704 1.00 95.38 332 GLN A C 1
ATOM 2559 O O . GLN A 1 332 ? 9.443 -21.752 -7.929 1.00 95.38 332 GLN A O 1
ATOM 2564 N N . ASP A 1 333 ? 8.394 -21.429 -5.978 1.00 95.38 333 ASP A N 1
ATOM 2565 C CA . ASP A 1 333 ? 7.247 -20.730 -6.570 1.00 95.38 333 ASP A CA 1
ATOM 2566 C C . ASP A 1 333 ? 7.660 -19.384 -7.195 1.00 95.38 333 ASP A C 1
ATOM 2568 O O . ASP A 1 333 ? 7.311 -19.086 -8.333 1.00 95.38 333 ASP A O 1
ATOM 2572 N N . PHE A 1 334 ? 8.492 -18.605 -6.503 1.00 96.38 334 PHE A N 1
ATOM 2573 C CA . PHE A 1 334 ? 9.063 -17.361 -7.022 1.00 96.38 334 PHE A CA 1
ATOM 2574 C C . PHE A 1 334 ? 9.945 -17.580 -8.257 1.00 96.38 334 PHE A C 1
ATOM 2576 O O . PHE A 1 334 ? 9.847 -16.830 -9.233 1.00 96.38 334 PHE A O 1
ATOM 2583 N N . LEU A 1 335 ? 10.767 -18.633 -8.251 1.00 95.56 335 LEU A N 1
ATOM 2584 C CA . LEU A 1 335 ? 11.586 -18.994 -9.404 1.00 95.56 335 LEU A CA 1
ATOM 2585 C C . LEU A 1 335 ? 10.720 -19.256 -10.636 1.00 95.56 335 LEU A C 1
ATOM 2587 O O . LEU A 1 335 ? 10.962 -18.686 -11.698 1.00 95.56 335 LEU A O 1
ATOM 2591 N N . THR A 1 336 ? 9.702 -20.100 -10.472 1.00 93.31 336 THR A N 1
ATOM 2592 C CA . THR A 1 336 ? 8.842 -20.555 -11.571 1.00 93.31 336 THR A CA 1
ATOM 2593 C C . THR A 1 336 ? 7.903 -19.477 -12.099 1.00 93.31 336 THR A C 1
ATOM 2595 O O . THR A 1 336 ? 7.664 -19.437 -13.302 1.00 93.31 336 THR A O 1
ATOM 2598 N N . LYS A 1 337 ? 7.381 -18.603 -11.233 1.00 93.25 337 LYS A N 1
ATOM 2599 C CA . LYS A 1 337 ? 6.405 -17.575 -11.621 1.00 93.25 337 LYS A CA 1
ATOM 2600 C C . LYS A 1 337 ? 7.015 -16.246 -12.057 1.00 93.25 337 LYS A C 1
ATOM 2602 O O . LYS A 1 337 ? 6.299 -15.438 -12.641 1.00 93.25 337 LYS A O 1
ATOM 2607 N N . SER A 1 338 ? 8.277 -15.966 -11.723 1.00 92.00 338 SER A N 1
ATOM 2608 C CA . SER A 1 338 ? 8.856 -14.635 -11.965 1.00 92.00 338 SER A CA 1
ATOM 2609 C C . SER A 1 338 ? 10.339 -14.654 -12.323 1.00 92.00 338 SER A C 1
ATOM 2611 O O . SER A 1 338 ? 10.724 -14.086 -13.344 1.00 92.00 338 SER A O 1
ATOM 2613 N N . ALA A 1 339 ? 11.195 -15.276 -11.505 1.00 94.31 339 ALA A N 1
ATOM 2614 C CA . ALA A 1 339 ? 12.640 -15.072 -11.642 1.00 94.31 339 ALA A CA 1
ATOM 2615 C C . ALA A 1 339 ? 13.231 -15.663 -12.932 1.00 94.31 339 ALA A C 1
ATOM 2617 O O . ALA A 1 339 ? 14.124 -15.054 -13.519 1.00 94.31 339 ALA A O 1
ATOM 2618 N N . LEU A 1 340 ? 12.747 -16.832 -13.369 1.00 94.06 340 LEU A N 1
ATOM 2619 C CA . LEU A 1 340 ? 13.289 -17.516 -14.548 1.00 94.06 340 LEU A CA 1
ATOM 2620 C C . LEU A 1 340 ? 13.003 -16.757 -15.845 1.00 94.06 340 LEU A C 1
ATOM 2622 O O . LEU A 1 340 ? 13.928 -16.498 -16.607 1.00 94.06 340 LEU A O 1
ATOM 2626 N N . GLU A 1 341 ? 11.756 -16.333 -16.059 1.00 92.38 341 GLU A N 1
ATOM 2627 C CA . GLU A 1 341 ? 11.396 -15.534 -17.236 1.00 92.38 341 GLU A CA 1
ATOM 2628 C C . GLU A 1 341 ? 12.200 -14.227 -17.273 1.00 92.38 341 GLU A C 1
ATOM 2630 O O . GLU A 1 341 ? 12.787 -13.879 -18.295 1.00 92.38 341 GLU A O 1
ATOM 2635 N N . MET A 1 342 ? 12.315 -13.546 -16.131 1.00 92.75 342 MET A N 1
ATOM 2636 C CA . MET A 1 342 ? 13.107 -12.323 -16.014 1.00 92.75 342 MET A CA 1
ATOM 2637 C C . MET A 1 342 ? 14.594 -12.543 -16.346 1.00 92.75 342 MET A C 1
ATOM 2639 O O . MET A 1 342 ? 15.215 -11.698 -16.995 1.00 92.75 342 MET A O 1
ATOM 2643 N N . HIS A 1 343 ? 15.183 -13.663 -15.914 1.00 94.25 343 HIS A N 1
ATOM 2644 C CA . HIS A 1 343 ? 16.575 -14.011 -16.219 1.00 94.25 343 HIS A CA 1
ATOM 2645 C C . HIS A 1 343 ? 16.786 -14.300 -17.705 1.00 94.25 343 HIS A C 1
ATOM 2647 O O . HIS A 1 343 ? 17.716 -13.741 -18.294 1.00 94.25 343 HIS A O 1
ATOM 2653 N N . ASP A 1 344 ? 15.909 -15.097 -18.318 1.00 93.50 344 ASP A N 1
ATOM 2654 C CA . ASP A 1 344 ? 15.966 -15.407 -19.748 1.00 93.50 344 ASP A CA 1
ATOM 2655 C C . ASP A 1 344 ? 15.870 -14.127 -20.592 1.00 93.50 344 ASP A C 1
ATOM 2657 O O . ASP A 1 344 ? 16.681 -13.898 -21.496 1.00 93.50 344 ASP A O 1
ATOM 2661 N N . GLU A 1 345 ? 14.933 -13.237 -20.255 1.00 94.94 345 GLU A N 1
ATOM 2662 C CA . GLU A 1 345 ? 14.776 -11.955 -20.939 1.00 94.94 345 GLU A CA 1
ATOM 2663 C C . GLU A 1 345 ? 15.983 -11.030 -20.748 1.00 94.94 345 GLU A C 1
ATOM 2665 O O . GLU A 1 345 ? 16.441 -10.408 -21.712 1.00 94.94 345 GLU A O 1
ATOM 2670 N N . LEU A 1 346 ? 16.527 -10.944 -19.528 1.00 95.56 346 LEU A N 1
ATOM 2671 C CA . LEU A 1 346 ? 17.725 -10.156 -19.230 1.00 95.56 346 LEU A CA 1
ATOM 2672 C C . LEU A 1 346 ? 18.921 -10.632 -20.052 1.00 95.56 346 LEU A C 1
ATOM 2674 O O . LEU A 1 346 ? 19.626 -9.821 -20.660 1.00 95.56 346 LEU A O 1
ATOM 2678 N N . LYS A 1 347 ? 19.129 -11.948 -20.099 1.00 94.69 347 LYS A N 1
ATOM 2679 C CA . LYS A 1 347 ? 20.199 -12.567 -20.874 1.00 94.69 347 LYS A CA 1
ATOM 2680 C C . LYS A 1 347 ? 20.045 -12.244 -22.356 1.00 94.69 347 LYS A C 1
ATOM 2682 O O . LYS A 1 347 ? 20.990 -11.752 -22.972 1.00 94.69 347 LYS A O 1
ATOM 2687 N N . MET A 1 348 ? 18.847 -12.434 -22.913 1.00 94.50 348 MET A N 1
ATOM 2688 C CA . MET A 1 348 ? 18.558 -12.065 -24.300 1.00 94.50 348 MET A CA 1
ATOM 2689 C C . MET A 1 348 ? 18.828 -10.582 -24.562 1.00 94.50 348 MET A C 1
ATOM 2691 O O . MET A 1 348 ? 19.452 -10.248 -25.567 1.00 94.50 348 MET A O 1
ATOM 2695 N N . PHE A 1 349 ? 18.412 -9.689 -23.661 1.00 96.00 349 PHE A N 1
ATOM 2696 C CA . PHE A 1 349 ? 18.589 -8.247 -23.828 1.00 96.00 349 PHE A CA 1
ATOM 2697 C C . PHE A 1 349 ? 20.068 -7.864 -23.875 1.00 96.00 349 PHE A C 1
ATOM 2699 O O . PHE A 1 349 ? 20.486 -7.158 -24.796 1.00 96.00 349 PHE A O 1
ATOM 2706 N N . ILE A 1 350 ? 20.866 -8.373 -22.933 1.00 95.00 350 ILE A N 1
ATOM 2707 C CA . ILE A 1 350 ? 22.307 -8.109 -22.867 1.00 95.00 350 ILE A CA 1
ATOM 2708 C C . ILE A 1 350 ? 23.016 -8.680 -24.096 1.00 95.00 350 ILE A C 1
ATOM 2710 O O . ILE A 1 350 ? 23.797 -7.972 -24.732 1.00 95.00 350 ILE A O 1
ATOM 2714 N N . THR A 1 351 ? 22.737 -9.934 -24.462 1.00 93.12 351 THR A N 1
ATOM 2715 C CA . THR A 1 351 ? 23.407 -10.595 -25.588 1.00 93.12 351 THR A CA 1
ATOM 2716 C C . THR A 1 351 ? 23.011 -9.972 -26.926 1.00 93.12 351 THR A C 1
ATOM 2718 O O . THR A 1 351 ? 23.876 -9.568 -27.702 1.00 93.12 351 THR A O 1
ATOM 2721 N N . GLU A 1 352 ? 21.716 -9.850 -27.218 1.00 92.81 352 GLU A N 1
ATOM 2722 C CA . GLU A 1 352 ? 21.259 -9.321 -28.505 1.00 92.81 352 GLU A CA 1
ATOM 2723 C C . GLU A 1 352 ? 21.538 -7.829 -28.666 1.00 92.81 352 GLU A C 1
ATOM 2725 O O . GLU A 1 352 ? 21.943 -7.393 -29.750 1.00 92.81 352 GLU A O 1
ATOM 2730 N N . GLY A 1 353 ? 21.298 -7.046 -27.612 1.00 93.19 353 GLY A N 1
ATOM 2731 C CA . GLY A 1 353 ? 21.599 -5.622 -27.597 1.00 93.19 353 GLY A CA 1
ATOM 2732 C C . GLY A 1 353 ? 23.100 -5.385 -27.711 1.00 93.19 353 GLY A C 1
ATOM 2733 O O . GLY A 1 353 ? 23.526 -4.536 -28.495 1.00 93.19 353 GLY A O 1
ATOM 2734 N N . GLY A 1 354 ? 23.909 -6.195 -27.025 1.00 93.56 354 GLY A N 1
ATOM 2735 C CA . GLY A 1 354 ? 25.356 -6.053 -27.054 1.00 93.56 354 GLY A CA 1
ATOM 2736 C C . GLY A 1 354 ? 25.978 -6.362 -28.413 1.00 93.56 354 GLY A C 1
ATOM 2737 O O . GLY A 1 354 ? 26.836 -5.607 -28.878 1.00 93.56 354 GLY A O 1
ATOM 2738 N N . ILE A 1 355 ? 25.469 -7.387 -29.107 1.00 93.12 355 ILE A N 1
ATOM 2739 C CA . ILE A 1 355 ? 25.841 -7.681 -30.498 1.00 93.12 355 ILE A CA 1
ATOM 2740 C C . ILE A 1 355 ? 25.417 -6.532 -31.421 1.00 93.12 355 ILE A C 1
ATOM 2742 O O . ILE A 1 355 ? 26.226 -6.050 -32.213 1.00 93.12 355 ILE A O 1
ATOM 2746 N N . PHE A 1 356 ? 24.165 -6.073 -31.326 1.00 93.81 356 PHE A N 1
ATOM 2747 C CA . PHE A 1 356 ? 23.625 -5.061 -32.239 1.00 93.81 356 PHE A CA 1
ATOM 2748 C C . PHE A 1 356 ? 24.292 -3.687 -32.081 1.00 93.81 356 PHE A C 1
ATOM 2750 O O . PHE A 1 356 ? 24.641 -3.053 -33.076 1.00 93.81 356 PHE A O 1
ATOM 2757 N N . PHE A 1 357 ? 24.503 -3.232 -30.845 1.00 94.44 357 PHE A N 1
ATOM 2758 C CA . PHE A 1 357 ? 25.115 -1.933 -30.548 1.00 94.44 357 PHE A CA 1
ATOM 2759 C C . PHE A 1 357 ? 26.645 -1.985 -30.422 1.00 94.44 357 PHE A C 1
ATOM 2761 O O . PHE A 1 357 ? 27.267 -0.953 -30.152 1.00 94.44 357 PHE A O 1
ATOM 2768 N N . ALA A 1 358 ? 27.257 -3.162 -30.607 1.00 92.56 358 ALA A N 1
ATOM 2769 C CA . ALA A 1 358 ? 28.685 -3.405 -30.393 1.00 92.56 358 ALA A CA 1
ATOM 2770 C C . ALA A 1 358 ? 29.168 -2.889 -29.019 1.00 92.56 358 ALA A C 1
ATOM 2772 O O . ALA A 1 358 ? 30.178 -2.185 -28.902 1.00 92.56 358 ALA A O 1
ATOM 2773 N N . ALA A 1 359 ? 28.412 -3.211 -27.967 1.00 92.00 359 ALA A N 1
ATOM 2774 C CA . ALA A 1 359 ? 28.656 -2.779 -26.594 1.00 92.00 359 ALA A CA 1
ATOM 2775 C C . ALA A 1 359 ? 28.483 -3.956 -25.628 1.00 92.00 359 ALA A C 1
ATOM 2777 O O . ALA A 1 359 ? 27.457 -4.612 -25.641 1.00 92.00 359 ALA A O 1
ATOM 2778 N N . HIS A 1 360 ? 29.460 -4.206 -24.760 1.00 87.06 360 HIS A N 1
ATOM 2779 C CA . HIS A 1 360 ? 29.413 -5.325 -23.812 1.00 87.06 360 HIS A CA 1
ATOM 2780 C C . HIS A 1 360 ? 29.547 -4.775 -22.387 1.00 87.06 360 HIS A C 1
ATOM 2782 O O . HIS A 1 360 ? 30.660 -4.714 -21.867 1.00 87.06 360 HIS A O 1
ATOM 2788 N N . PRO A 1 361 ? 28.452 -4.275 -21.781 1.00 82.88 361 PRO A N 1
ATOM 2789 C CA . PRO A 1 361 ? 28.513 -3.633 -20.468 1.00 82.88 361 PRO A CA 1
ATOM 2790 C C . PRO A 1 361 ? 28.875 -4.627 -19.351 1.00 82.88 361 PRO A C 1
ATOM 2792 O O . PRO A 1 361 ? 29.604 -4.270 -18.426 1.00 82.88 361 PRO A O 1
ATOM 2795 N N . TYR A 1 362 ? 28.372 -5.861 -19.437 1.00 91.31 362 TYR A N 1
ATOM 2796 C CA . TYR A 1 362 ? 28.721 -7.018 -18.606 1.00 91.31 362 TYR A CA 1
ATOM 2797 C C . TYR A 1 362 ? 28.072 -8.279 -19.197 1.00 91.31 362 TYR A C 1
ATOM 2799 O O . TYR A 1 362 ? 27.304 -8.191 -20.156 1.00 91.31 362 TYR A O 1
ATOM 2807 N N . GLU A 1 363 ? 28.362 -9.435 -18.606 1.00 86.69 363 GLU A N 1
ATOM 2808 C CA . GLU A 1 363 ? 27.715 -10.711 -18.916 1.00 86.69 363 GLU A CA 1
ATOM 2809 C C . GLU A 1 363 ? 26.784 -11.108 -17.764 1.00 86.69 363 GLU A C 1
ATOM 2811 O O . GLU A 1 363 ? 27.169 -11.020 -16.595 1.00 86.69 363 GLU A O 1
ATOM 2816 N N . ALA A 1 364 ? 25.552 -11.516 -18.082 1.00 86.25 364 ALA A N 1
ATOM 2817 C CA . ALA A 1 364 ? 24.666 -12.139 -17.102 1.00 86.25 364 ALA A CA 1
ATOM 2818 C C . ALA A 1 364 ? 25.081 -13.611 -16.922 1.00 86.25 364 ALA A C 1
ATOM 2820 O O . ALA A 1 364 ? 25.142 -14.329 -17.924 1.00 86.25 364 ALA A O 1
ATOM 2821 N N . PRO A 1 365 ? 25.364 -14.077 -15.690 1.00 87.38 365 PRO A N 1
ATOM 2822 C CA . PRO A 1 365 ? 25.745 -15.465 -15.451 1.00 87.38 365 PRO A CA 1
ATOM 2823 C C . PRO A 1 365 ? 24.669 -16.455 -15.916 1.00 87.38 365 PRO A C 1
ATOM 2825 O O . PRO A 1 365 ? 23.471 -16.216 -15.747 1.00 87.38 365 PRO A O 1
ATOM 2828 N N . GLU A 1 366 ? 25.102 -17.592 -16.465 1.00 84.81 366 GLU A N 1
ATOM 2829 C CA . GLU A 1 366 ? 24.215 -18.704 -16.852 1.00 84.81 366 GLU A CA 1
ATOM 2830 C C . GLU A 1 366 ? 23.475 -19.290 -15.645 1.00 84.81 366 GLU A C 1
ATOM 2832 O O . GLU A 1 366 ? 22.322 -19.691 -15.745 1.00 84.81 366 GLU A O 1
ATOM 2837 N N . ASP A 1 367 ? 24.126 -19.304 -14.486 1.00 85.38 367 ASP A N 1
ATOM 2838 C CA . ASP A 1 367 ? 23.608 -19.825 -13.226 1.00 85.38 367 ASP A CA 1
ATOM 2839 C C . ASP A 1 367 ? 23.137 -18.710 -12.278 1.00 85.38 367 ASP A C 1
ATOM 2841 O O . ASP A 1 367 ? 23.088 -18.921 -11.064 1.00 85.38 367 ASP A O 1
ATOM 2845 N N . MET A 1 368 ? 22.800 -17.527 -12.818 1.00 90.88 368 MET A N 1
ATOM 2846 C CA . MET A 1 368 ? 22.290 -16.395 -12.032 1.00 90.88 368 MET A CA 1
ATOM 2847 C C . MET A 1 368 ? 21.016 -16.764 -11.271 1.00 90.88 368 MET A C 1
ATOM 2849 O O . MET A 1 368 ? 20.829 -16.304 -10.152 1.00 90.88 368 MET A O 1
ATOM 2853 N N . VAL A 1 369 ? 20.158 -17.597 -11.863 1.00 92.88 369 VAL A N 1
ATOM 2854 C CA . VAL A 1 369 ? 18.980 -18.177 -11.217 1.00 92.88 369 VAL A CA 1
ATOM 2855 C C . VAL A 1 369 ? 19.115 -19.696 -11.269 1.00 92.88 369 VAL A C 1
ATOM 2857 O O . VAL A 1 369 ? 19.304 -20.274 -12.336 1.00 92.88 369 VAL A O 1
ATOM 2860 N N . ARG A 1 370 ? 19.046 -20.359 -10.109 1.00 91.19 370 ARG A N 1
ATOM 2861 C CA . ARG A 1 370 ? 19.326 -21.796 -9.951 1.00 91.19 370 ARG A CA 1
ATOM 2862 C C . ARG A 1 370 ? 18.066 -22.569 -9.534 1.00 91.19 370 ARG A C 1
ATOM 2864 O O . ARG A 1 370 ? 17.808 -22.700 -8.331 1.00 91.19 370 ARG A O 1
ATOM 2871 N N . PRO A 1 371 ? 17.288 -23.116 -10.491 1.00 87.25 371 PRO A N 1
ATOM 2872 C CA . PRO A 1 371 ? 16.193 -24.038 -10.194 1.00 87.25 371 PRO A CA 1
ATOM 2873 C C . PRO A 1 371 ? 16.635 -25.178 -9.275 1.00 87.25 371 PRO A C 1
ATOM 2875 O O . PRO A 1 371 ? 17.704 -25.758 -9.463 1.00 87.25 371 PRO A O 1
ATOM 2878 N N . GLY A 1 372 ? 15.815 -25.518 -8.279 1.00 82.19 372 GLY A N 1
ATOM 2879 C CA . GLY A 1 372 ? 16.101 -26.632 -7.371 1.00 82.19 372 GLY A CA 1
ATOM 2880 C C . GLY A 1 372 ? 17.171 -26.355 -6.308 1.00 82.19 372 GLY A C 1
ATOM 2881 O O . GLY A 1 372 ? 17.476 -27.251 -5.521 1.00 82.19 372 GLY A O 1
ATOM 2882 N N . TYR A 1 373 ? 17.717 -25.136 -6.222 1.00 89.25 373 TYR A N 1
ATOM 2883 C CA . TYR A 1 373 ? 18.565 -24.758 -5.090 1.00 89.25 373 TYR A CA 1
ATOM 2884 C C . TYR A 1 373 ? 17.733 -24.773 -3.794 1.00 89.25 373 TYR A C 1
ATOM 2886 O O . TYR A 1 373 ? 16.754 -24.035 -3.669 1.00 89.25 373 TYR A O 1
ATOM 2894 N N . ASN A 1 374 ? 18.111 -25.637 -2.847 1.00 90.25 374 ASN A N 1
ATOM 2895 C CA . ASN A 1 374 ? 17.331 -25.899 -1.636 1.00 90.25 374 ASN A CA 1
ATOM 2896 C C . ASN A 1 374 ? 17.561 -24.835 -0.548 1.00 90.25 374 ASN A C 1
ATOM 2898 O O . ASN A 1 374 ? 18.679 -24.701 -0.055 1.00 90.25 374 ASN A O 1
ATOM 2902 N N . LEU A 1 375 ? 16.514 -24.130 -0.120 1.00 92.00 375 LEU A N 1
ATOM 2903 C CA . LEU A 1 375 ? 16.601 -23.156 0.980 1.00 92.00 375 LEU A CA 1
ATOM 2904 C C . LEU A 1 375 ? 16.324 -23.727 2.374 1.00 92.00 375 LEU A C 1
ATOM 2906 O O . LEU A 1 375 ? 16.374 -22.976 3.341 1.00 92.00 375 LEU A O 1
ATOM 2910 N N . ALA A 1 376 ? 16.028 -25.019 2.511 1.00 90.81 376 ALA A N 1
ATOM 2911 C CA . ALA A 1 376 ? 15.751 -25.604 3.819 1.00 90.81 376 ALA A CA 1
ATOM 2912 C C . ALA A 1 376 ? 17.050 -25.774 4.633 1.00 90.81 376 ALA A C 1
ATOM 2914 O O . ALA A 1 376 ? 17.704 -26.816 4.558 1.00 90.81 376 ALA A O 1
ATOM 2915 N N . ILE A 1 377 ? 17.438 -24.731 5.374 1.00 90.69 377 ILE A N 1
ATOM 2916 C CA . ILE A 1 377 ? 18.568 -24.726 6.315 1.00 90.69 377 ILE A CA 1
ATOM 2917 C C . ILE A 1 377 ? 17.994 -24.482 7.713 1.00 90.69 377 ILE A C 1
ATOM 2919 O O . ILE A 1 377 ? 17.526 -23.385 8.011 1.00 90.69 377 ILE A O 1
ATOM 2923 N N . GLU A 1 378 ? 18.002 -25.517 8.548 1.00 87.25 378 GLU A N 1
ATOM 2924 C CA . GLU A 1 378 ? 17.442 -25.456 9.902 1.00 87.25 378 GLU A CA 1
ATOM 2925 C C . GLU A 1 378 ? 18.230 -24.487 10.798 1.00 87.25 378 GLU A C 1
ATOM 2927 O O . GLU A 1 378 ? 19.464 -24.460 10.775 1.00 87.25 378 GLU A O 1
ATOM 2932 N N . GLY A 1 379 ? 17.516 -23.700 11.605 1.00 89.75 379 GLY A N 1
ATOM 2933 C CA . GLY A 1 379 ? 18.102 -22.754 12.560 1.00 89.75 379 GLY A CA 1
ATOM 2934 C C . GLY A 1 379 ? 18.598 -21.438 11.949 1.00 89.75 379 GLY A C 1
ATOM 2935 O O . GLY A 1 379 ? 19.246 -20.658 12.648 1.00 89.75 379 GLY A O 1
ATOM 2936 N N . ARG A 1 380 ? 18.331 -21.203 10.658 1.00 93.25 380 ARG A N 1
ATOM 2937 C CA . ARG A 1 380 ? 18.676 -19.984 9.897 1.00 93.25 380 ARG A CA 1
ATOM 2938 C C . ARG A 1 380 ? 17.459 -19.353 9.221 1.00 93.25 380 ARG A C 1
ATOM 2940 O O . ARG A 1 380 ? 17.576 -18.650 8.220 1.00 93.25 380 ARG A O 1
ATOM 2947 N N . GLU A 1 381 ? 16.268 -19.651 9.729 1.00 93.62 381 GLU A N 1
ATOM 2948 C CA . GLU A 1 381 ? 14.988 -19.292 9.124 1.00 93.62 381 GLU A CA 1
ATOM 2949 C C . GLU A 1 381 ? 14.834 -17.773 8.950 1.00 93.62 381 GLU A C 1
ATOM 2951 O O . GLU A 1 381 ? 14.355 -17.324 7.910 1.00 93.62 381 GLU A O 1
ATOM 2956 N N . ASN A 1 382 ? 15.281 -16.977 9.926 1.00 92.38 382 ASN A N 1
ATOM 2957 C CA . ASN A 1 382 ? 15.196 -15.516 9.856 1.00 92.38 382 ASN A CA 1
ATOM 2958 C C . ASN A 1 382 ? 16.125 -14.952 8.774 1.00 92.38 382 ASN A C 1
ATOM 2960 O O . ASN A 1 382 ? 15.689 -14.165 7.934 1.00 92.38 382 ASN A O 1
ATOM 2964 N N . GLU A 1 383 ? 17.380 -15.402 8.746 1.00 94.31 383 GLU A N 1
ATOM 2965 C CA . GLU A 1 383 ? 18.362 -14.955 7.760 1.00 94.31 383 GLU A CA 1
ATOM 2966 C C . GLU A 1 383 ? 17.962 -15.370 6.332 1.00 94.31 383 GLU A C 1
ATOM 2968 O O . GLU A 1 383 ? 18.125 -14.601 5.383 1.00 94.31 383 GLU A O 1
ATOM 2973 N N . ILE A 1 384 ? 17.375 -16.563 6.168 1.00 95.25 384 ILE A N 1
ATOM 2974 C CA . ILE A 1 384 ? 16.822 -17.017 4.884 1.00 95.25 384 ILE A CA 1
ATOM 2975 C C . ILE A 1 384 ? 15.641 -16.146 4.455 1.00 95.25 384 ILE A C 1
ATOM 2977 O O . ILE A 1 384 ? 15.562 -15.777 3.282 1.00 95.25 384 ILE A O 1
ATOM 2981 N N . ALA A 1 385 ? 14.727 -15.818 5.372 1.00 95.69 385 ALA A N 1
ATOM 2982 C CA . ALA A 1 385 ? 13.571 -14.984 5.064 1.00 95.69 385 ALA A CA 1
ATOM 2983 C C . ALA A 1 385 ? 13.995 -13.596 4.565 1.00 95.69 385 ALA A C 1
ATOM 2985 O O . ALA A 1 385 ? 13.466 -13.121 3.560 1.00 95.69 385 ALA A O 1
ATOM 2986 N N . GLU A 1 386 ? 14.977 -12.972 5.220 1.00 95.06 386 GLU A N 1
ATOM 2987 C CA . GLU A 1 386 ? 15.533 -11.675 4.821 1.00 95.06 386 GLU A CA 1
ATOM 2988 C C . GLU A 1 386 ? 16.216 -11.735 3.450 1.00 95.06 386 GLU A C 1
ATOM 2990 O O . GLU A 1 386 ? 15.928 -10.912 2.575 1.00 95.06 386 GLU A O 1
ATOM 2995 N N . ALA A 1 387 ? 17.072 -12.737 3.229 1.00 96.19 387 ALA A N 1
ATOM 2996 C CA . ALA A 1 387 ? 17.763 -12.923 1.958 1.00 96.19 387 ALA A CA 1
ATOM 2997 C C . ALA A 1 387 ? 16.768 -13.162 0.806 1.00 96.19 387 ALA A C 1
ATOM 2999 O O . ALA A 1 387 ? 16.873 -12.541 -0.257 1.00 96.19 387 ALA A O 1
ATOM 3000 N N . LEU A 1 388 ? 15.762 -14.018 1.029 1.00 97.00 388 LEU A N 1
ATOM 3001 C CA . LEU A 1 388 ? 14.722 -14.325 0.048 1.00 97.00 388 LEU A CA 1
ATOM 3002 C C . LEU A 1 388 ? 13.851 -13.098 -0.247 1.00 97.00 388 LEU A C 1
ATOM 3004 O O . LEU A 1 388 ? 13.567 -12.802 -1.407 1.00 97.00 388 LEU A O 1
ATOM 3008 N N . PHE A 1 389 ? 13.469 -12.345 0.781 1.00 97.00 389 PHE A N 1
ATOM 3009 C CA . PHE A 1 389 ? 12.704 -11.114 0.613 1.00 97.00 389 PHE A CA 1
ATOM 3010 C C . PHE A 1 389 ? 13.476 -10.075 -0.212 1.00 97.00 389 PHE A C 1
ATOM 3012 O O . PHE A 1 389 ? 12.929 -9.494 -1.151 1.00 97.00 389 PHE A O 1
ATOM 3019 N N . SER A 1 390 ? 14.769 -9.902 0.073 1.00 96.44 390 SER A N 1
ATOM 3020 C CA . SER A 1 390 ? 15.647 -8.969 -0.638 1.00 96.44 390 SER A CA 1
ATOM 3021 C C . SER A 1 390 ? 15.788 -9.298 -2.129 1.00 96.44 390 SER A C 1
ATOM 3023 O O . SER A 1 390 ? 15.677 -8.404 -2.976 1.00 96.44 390 SER A O 1
ATOM 3025 N N . VAL A 1 391 ? 15.972 -10.575 -2.490 1.00 96.94 391 VAL A N 1
ATOM 3026 C CA . VAL A 1 391 ? 16.118 -10.966 -3.905 1.00 96.94 391 VAL A CA 1
ATOM 3027 C C . VAL A 1 391 ? 14.790 -10.883 -4.670 1.00 96.94 391 VAL A C 1
ATOM 3029 O O . VAL A 1 391 ? 14.777 -10.468 -5.835 1.00 96.94 391 VAL A O 1
ATOM 3032 N N . ILE A 1 392 ? 13.660 -11.175 -4.010 1.00 96.50 392 ILE A N 1
ATOM 3033 C CA . ILE A 1 392 ? 12.314 -10.977 -4.573 1.00 96.50 392 ILE A CA 1
ATOM 3034 C C . ILE A 1 392 ? 12.085 -9.497 -4.878 1.00 96.50 392 ILE A C 1
ATOM 3036 O O . ILE A 1 392 ? 11.723 -9.151 -6.003 1.00 96.50 392 ILE A O 1
ATOM 3040 N N . LEU A 1 393 ? 12.349 -8.611 -3.914 1.00 95.12 393 LEU A N 1
ATOM 3041 C CA . LEU A 1 393 ? 12.199 -7.170 -4.113 1.00 95.12 393 LEU A CA 1
ATOM 3042 C C . LEU A 1 393 ? 13.136 -6.632 -5.188 1.00 95.12 393 LEU A C 1
ATOM 3044 O O . LEU A 1 393 ? 12.712 -5.831 -6.018 1.00 95.12 393 LEU A O 1
ATOM 3048 N N . SER A 1 394 ? 14.391 -7.081 -5.207 1.00 95.44 394 SER A N 1
ATOM 3049 C CA . SER A 1 394 ? 15.350 -6.680 -6.241 1.00 95.44 394 SER A CA 1
ATOM 3050 C C . SER A 1 394 ? 14.857 -7.060 -7.640 1.00 95.44 394 SER A C 1
ATOM 3052 O O . SER A 1 394 ? 14.963 -6.262 -8.570 1.00 95.44 394 SER A O 1
ATOM 3054 N N . THR A 1 395 ? 14.255 -8.246 -7.779 1.00 95.12 395 THR A N 1
ATOM 3055 C CA . THR A 1 395 ? 13.645 -8.717 -9.034 1.00 95.12 395 THR A CA 1
ATOM 3056 C C . THR A 1 395 ? 12.413 -7.893 -9.403 1.00 95.12 395 THR A C 1
ATOM 3058 O O . THR A 1 395 ? 12.288 -7.453 -10.544 1.00 95.12 395 THR A O 1
ATOM 3061 N N . TYR A 1 396 ? 11.543 -7.606 -8.434 1.00 93.75 396 TYR A N 1
ATOM 3062 C CA . TYR A 1 396 ? 10.360 -6.772 -8.635 1.00 93.75 396 TYR A CA 1
ATOM 3063 C C . TYR A 1 396 ? 10.720 -5.339 -9.076 1.00 93.75 396 TYR A C 1
ATOM 3065 O O . TYR A 1 396 ? 10.196 -4.842 -10.073 1.00 93.75 396 TYR A O 1
ATOM 3073 N N . PHE A 1 397 ? 11.656 -4.677 -8.385 1.00 92.44 397 PHE A N 1
ATOM 3074 C CA . PHE A 1 397 ? 12.063 -3.299 -8.692 1.00 92.44 397 PHE A CA 1
ATOM 3075 C C . PHE A 1 397 ? 12.893 -3.165 -9.971 1.00 92.44 397 PHE A C 1
ATOM 3077 O O . PHE A 1 397 ? 12.921 -2.084 -10.565 1.00 92.44 397 PHE A O 1
ATOM 3084 N N . ALA A 1 398 ? 13.551 -4.234 -10.426 1.00 92.81 398 ALA A N 1
ATOM 3085 C CA . ALA A 1 398 ? 14.194 -4.240 -11.736 1.00 92.81 398 ALA A CA 1
ATOM 3086 C C . ALA A 1 398 ? 13.175 -4.010 -12.871 1.00 92.81 398 ALA A C 1
ATOM 3088 O O . ALA A 1 398 ? 13.517 -3.352 -13.865 1.00 92.81 398 ALA A O 1
ATOM 3089 N N . GLY A 1 399 ? 11.929 -4.463 -12.668 1.00 89.75 399 GLY A N 1
ATOM 3090 C CA . GLY A 1 399 ? 10.824 -4.388 -13.621 1.00 89.75 399 GLY A CA 1
ATOM 3091 C C . GLY A 1 399 ? 10.983 -5.372 -14.783 1.00 89.75 399 GLY A C 1
ATOM 3092 O O . GLY A 1 399 ? 12.040 -5.962 -14.967 1.00 89.75 399 GLY A O 1
ATOM 3093 N N . SER A 1 400 ? 9.937 -5.541 -15.597 1.00 89.50 400 SER A N 1
ATOM 3094 C CA . SER A 1 400 ? 9.991 -6.425 -16.773 1.00 89.50 400 SER A CA 1
ATOM 3095 C C . SER A 1 400 ? 11.043 -5.959 -17.792 1.00 89.50 400 SER A C 1
ATOM 3097 O O . SER A 1 400 ? 11.111 -4.772 -18.127 1.00 89.50 400 SER A O 1
ATOM 3099 N N . VAL A 1 401 ? 11.835 -6.900 -1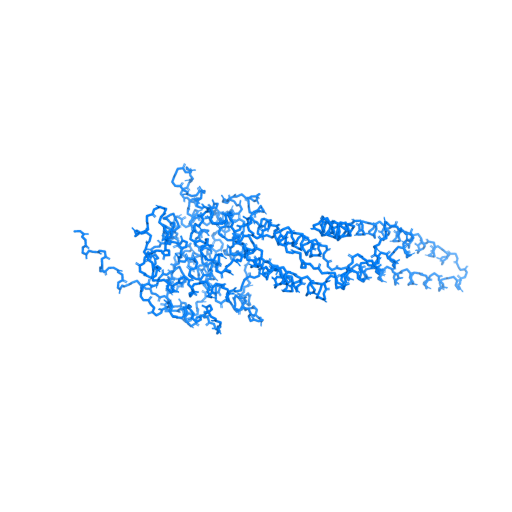8.320 1.00 94.25 401 VAL A N 1
ATOM 3100 C CA . VAL A 1 401 ? 12.841 -6.643 -19.370 1.00 94.25 401 VAL A CA 1
ATOM 3101 C C . VAL A 1 401 ? 12.218 -6.666 -20.766 1.00 94.25 401 VAL A C 1
ATOM 3103 O O . VAL A 1 401 ? 12.726 -6.000 -21.673 1.00 94.25 401 VAL A O 1
ATOM 3106 N N . ARG A 1 402 ? 11.078 -7.343 -20.951 1.00 94.50 402 ARG A N 1
ATOM 3107 C CA . ARG A 1 402 ? 10.338 -7.413 -22.219 1.00 94.50 402 ARG A CA 1
ATOM 3108 C C . ARG A 1 402 ? 10.241 -6.091 -22.993 1.00 94.50 402 ARG A C 1
ATOM 3110 O O . ARG A 1 402 ? 10.528 -6.104 -24.194 1.00 94.50 402 ARG A O 1
ATOM 3117 N N . PRO A 1 403 ? 9.880 -4.938 -22.391 1.00 95.75 403 PRO A N 1
ATOM 3118 C CA . PRO A 1 403 ? 9.788 -3.682 -23.137 1.00 95.75 403 PRO A CA 1
ATOM 3119 C C . PRO A 1 403 ? 11.137 -3.227 -23.714 1.00 95.75 403 PRO A C 1
ATOM 3121 O O . PRO A 1 403 ? 11.179 -2.609 -24.779 1.00 95.75 403 PRO A O 1
ATOM 3124 N N . LEU A 1 404 ? 12.247 -3.559 -23.049 1.00 96.00 404 LEU A N 1
ATOM 3125 C CA . LEU A 1 404 ? 13.598 -3.250 -23.516 1.00 96.00 404 LEU A CA 1
ATOM 3126 C C . LEU A 1 404 ? 13.966 -4.112 -24.728 1.00 96.00 404 LEU A C 1
ATOM 3128 O O . LEU A 1 404 ? 14.500 -3.589 -25.705 1.00 96.00 404 LEU A O 1
ATOM 3132 N N . LEU A 1 405 ? 13.608 -5.401 -24.709 1.00 95.69 405 LEU A N 1
ATOM 3133 C CA . LEU A 1 405 ? 13.766 -6.304 -25.855 1.00 95.69 405 LEU A CA 1
ATOM 3134 C C . LEU A 1 405 ? 12.994 -5.810 -27.083 1.00 95.69 405 LEU A C 1
ATOM 3136 O O . LEU A 1 405 ? 13.547 -5.760 -28.183 1.00 95.69 405 LEU A O 1
ATOM 3140 N N . VAL A 1 406 ? 11.740 -5.384 -26.896 1.00 96.06 406 VAL A N 1
ATOM 3141 C CA . VAL A 1 406 ? 10.930 -4.794 -27.976 1.00 96.06 406 VAL A CA 1
ATOM 3142 C C . VAL A 1 406 ? 11.619 -3.556 -28.545 1.00 96.06 406 VAL A C 1
ATOM 3144 O O . VAL A 1 406 ? 11.757 -3.429 -29.759 1.00 96.06 406 VAL A O 1
ATOM 3147 N N . LYS A 1 407 ? 12.145 -2.683 -27.682 1.00 95.94 407 LYS A N 1
ATOM 3148 C CA . LYS A 1 407 ? 12.856 -1.478 -28.118 1.00 95.94 407 LYS A CA 1
ATOM 3149 C C . LYS A 1 407 ? 14.148 -1.796 -28.886 1.00 95.94 407 LYS A C 1
ATOM 3151 O O . LYS A 1 407 ? 14.445 -1.120 -29.869 1.00 95.94 407 LYS A O 1
ATOM 3156 N N . VAL A 1 408 ? 14.894 -2.840 -28.508 1.00 95.44 408 VAL A N 1
ATOM 3157 C CA . VAL A 1 408 ? 16.040 -3.336 -29.301 1.00 95.44 408 VAL A CA 1
ATOM 3158 C C . VAL A 1 408 ? 15.580 -3.811 -30.682 1.00 95.44 408 VAL A C 1
ATOM 3160 O O . VAL A 1 408 ? 16.202 -3.460 -31.688 1.00 95.44 408 VAL A O 1
ATOM 3163 N N . ALA A 1 409 ? 14.484 -4.569 -30.754 1.00 95.31 409 ALA A N 1
ATOM 3164 C CA . ALA A 1 409 ? 13.918 -5.022 -32.024 1.00 95.31 409 ALA A CA 1
ATOM 3165 C C . ALA A 1 409 ? 13.475 -3.845 -32.916 1.00 95.31 409 ALA A C 1
ATOM 3167 O O . ALA A 1 409 ? 13.740 -3.855 -34.120 1.00 95.31 409 ALA A O 1
ATOM 3168 N N . ASP A 1 410 ? 12.893 -2.793 -32.335 1.00 95.19 410 ASP A N 1
ATOM 3169 C CA . ASP A 1 410 ? 12.516 -1.574 -33.058 1.00 95.19 410 ASP A CA 1
ATOM 3170 C C . ASP A 1 410 ? 13.734 -0.846 -33.644 1.00 95.19 410 ASP A C 1
ATOM 3172 O O . ASP A 1 410 ? 13.698 -0.407 -34.800 1.00 95.19 410 ASP A O 1
ATOM 3176 N N . TYR A 1 411 ? 14.841 -0.758 -32.896 1.00 93.88 411 TYR A N 1
ATOM 3177 C CA . TYR A 1 411 ? 16.094 -0.202 -33.416 1.00 93.88 411 TYR A CA 1
ATOM 3178 C C . TYR A 1 411 ? 16.654 -1.030 -34.578 1.00 93.88 411 TYR A C 1
ATOM 3180 O O . TYR A 1 411 ? 17.024 -0.454 -35.607 1.00 93.88 411 TYR A O 1
ATOM 3188 N N . LYS A 1 412 ? 16.667 -2.367 -34.456 1.00 92.75 412 LYS A N 1
ATOM 3189 C CA . LYS A 1 412 ? 17.076 -3.281 -35.539 1.00 92.75 412 LYS A CA 1
ATOM 3190 C C . LYS A 1 412 ? 16.242 -3.032 -36.798 1.00 92.75 412 LYS A C 1
ATOM 3192 O O . LYS A 1 412 ? 16.787 -2.780 -37.873 1.00 92.75 412 LYS A O 1
ATOM 3197 N N . LEU A 1 413 ? 14.920 -2.987 -36.651 1.00 93.81 413 LEU A N 1
ATOM 3198 C CA . LEU A 1 413 ? 13.982 -2.783 -37.752 1.00 93.81 413 LEU A CA 1
ATOM 3199 C C . LEU A 1 413 ? 14.095 -1.382 -38.385 1.00 93.81 413 LEU A C 1
ATOM 3201 O O . LEU A 1 413 ? 13.960 -1.236 -39.605 1.00 93.81 413 LEU A O 1
ATOM 3205 N N . SER A 1 414 ? 14.364 -0.340 -37.593 1.00 91.25 414 SER A N 1
ATOM 3206 C CA . SER A 1 414 ? 14.633 1.012 -38.105 1.00 91.25 414 SER A CA 1
ATOM 3207 C C . SER A 1 414 ? 15.914 1.057 -38.947 1.00 91.25 414 SER A C 1
ATOM 3209 O O . SER A 1 414 ? 15.928 1.631 -40.047 1.00 91.25 414 SER A O 1
ATOM 3211 N N . LEU A 1 415 ? 16.979 0.399 -38.477 1.00 89.00 415 LEU A N 1
ATOM 3212 C CA . LEU A 1 415 ? 18.246 0.328 -39.197 1.00 89.00 415 LEU A CA 1
ATOM 3213 C C . LEU A 1 415 ? 18.104 -0.462 -40.503 1.00 89.00 415 LEU A C 1
ATOM 3215 O O . LEU A 1 415 ? 18.552 0.007 -41.548 1.00 89.00 415 LEU A O 1
ATOM 3219 N N . GLU A 1 416 ? 17.408 -1.600 -40.483 1.00 91.44 416 GLU A N 1
ATOM 3220 C CA . GLU A 1 416 ? 17.110 -2.386 -41.686 1.00 91.44 416 GLU A CA 1
ATOM 3221 C C . GLU A 1 416 ? 16.332 -1.576 -42.731 1.00 91.44 416 GLU A C 1
ATOM 3223 O O . GLU A 1 416 ? 16.666 -1.598 -43.918 1.00 91.44 416 GLU A O 1
ATOM 3228 N N . LYS A 1 417 ? 15.317 -0.807 -42.310 1.00 92.62 417 LYS A N 1
ATOM 3229 C CA . LYS A 1 417 ? 14.577 0.104 -43.204 1.00 92.62 417 LYS A CA 1
ATOM 3230 C C . LYS A 1 417 ? 15.485 1.175 -43.805 1.00 92.62 417 LYS A C 1
ATOM 3232 O O . LYS A 1 417 ? 15.321 1.532 -44.973 1.00 92.62 417 LYS A O 1
ATOM 3237 N N . THR A 1 418 ? 16.427 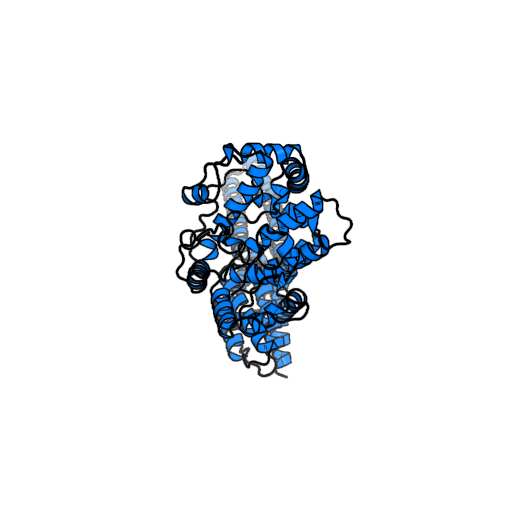1.698 -43.024 1.00 89.69 418 THR A N 1
ATOM 3238 C CA . THR A 1 418 ? 17.414 2.673 -43.504 1.00 89.69 418 THR A CA 1
ATOM 3239 C C . THR A 1 418 ? 18.363 2.035 -44.518 1.00 89.69 418 THR A C 1
ATOM 3241 O O . THR A 1 418 ? 18.576 2.613 -45.583 1.00 89.69 418 THR A O 1
ATOM 3244 N N . GLY A 1 419 ? 18.843 0.817 -44.250 1.00 89.31 419 GLY A N 1
ATOM 3245 C CA . GLY A 1 419 ? 19.660 0.026 -45.172 1.00 89.31 419 GLY A CA 1
ATOM 3246 C C . GLY A 1 419 ? 18.956 -0.241 -46.503 1.00 89.31 419 GLY A C 1
ATOM 3247 O O . GLY A 1 419 ? 19.515 0.060 -47.555 1.00 89.31 419 GLY A O 1
ATOM 3248 N N . LYS A 1 420 ? 17.690 -0.682 -46.471 1.00 91.56 420 LYS A N 1
ATOM 3249 C CA . LYS A 1 420 ? 16.870 -0.890 -47.681 1.00 91.56 420 LYS A CA 1
ATOM 3250 C C . LYS A 1 420 ? 16.717 0.388 -48.509 1.00 91.56 420 LYS A C 1
ATOM 3252 O O . LYS A 1 420 ? 16.909 0.358 -49.718 1.00 91.56 420 LYS A O 1
ATOM 3257 N N . LYS A 1 421 ? 16.457 1.536 -47.870 1.00 89.62 421 LYS A N 1
ATOM 3258 C CA . LYS A 1 421 ? 16.381 2.837 -48.566 1.00 89.62 421 LYS A CA 1
ATOM 3259 C C . LYS A 1 421 ? 17.711 3.247 -49.198 1.00 89.62 421 LYS A C 1
ATOM 3261 O O . LYS A 1 421 ? 17.721 3.827 -50.281 1.00 89.62 421 LYS A O 1
ATOM 3266 N N . ILE A 1 422 ? 18.831 2.975 -48.525 1.00 88.00 422 ILE A N 1
ATOM 3267 C CA . ILE A 1 422 ? 20.167 3.226 -49.080 1.00 88.00 422 ILE A CA 1
ATOM 3268 C C . ILE A 1 422 ? 20.400 2.341 -50.311 1.00 88.00 422 ILE A C 1
ATOM 3270 O O . ILE A 1 422 ? 20.869 2.847 -51.328 1.00 88.00 422 ILE A O 1
ATOM 3274 N N . GLU A 1 423 ? 20.026 1.063 -50.247 1.00 89.62 423 GLU A N 1
ATOM 3275 C CA . GLU A 1 423 ? 20.134 0.121 -51.367 1.00 89.62 423 GLU A CA 1
ATOM 3276 C C . GLU A 1 423 ? 19.229 0.503 -52.552 1.00 89.62 423 GLU A C 1
ATOM 3278 O O . GLU A 1 423 ? 19.618 0.400 -53.712 1.00 89.62 423 GLU A O 1
ATOM 3283 N N . GLU A 1 424 ? 18.017 0.989 -52.290 1.00 88.88 424 GLU A N 1
ATOM 3284 C CA . GLU A 1 424 ? 17.122 1.509 -53.329 1.00 88.88 424 GLU A CA 1
ATOM 3285 C C . GLU A 1 424 ? 17.714 2.741 -54.020 1.00 88.88 424 GLU A C 1
ATOM 3287 O O . GLU A 1 424 ? 17.695 2.843 -55.247 1.00 88.88 424 GLU A O 1
ATOM 3292 N N . TYR A 1 425 ? 18.273 3.677 -53.250 1.00 87.75 425 TYR A N 1
ATOM 3293 C CA . TYR A 1 425 ? 18.884 4.882 -53.806 1.00 87.75 425 TYR A CA 1
ATOM 3294 C C . TYR A 1 425 ? 20.205 4.604 -54.527 1.00 87.75 425 TYR A C 1
ATOM 3296 O O . TYR A 1 425 ? 20.504 5.302 -55.498 1.00 87.75 425 TYR A O 1
ATOM 3304 N N . SER A 1 426 ? 20.970 3.588 -54.116 1.00 83.06 426 SER A N 1
ATOM 3305 C CA . SER A 1 426 ? 22.244 3.230 -54.754 1.00 83.06 426 SER A CA 1
ATOM 3306 C C . SER A 1 426 ? 22.069 2.619 -56.149 1.00 83.06 426 SER A C 1
ATOM 3308 O O . SER A 1 426 ? 22.980 2.708 -56.970 1.00 83.06 426 SER A O 1
ATOM 3310 N N . LYS A 1 427 ? 20.875 2.099 -56.470 1.00 85.06 427 LYS A N 1
ATOM 3311 C CA . LYS A 1 427 ? 20.513 1.581 -57.804 1.00 85.06 427 LYS A CA 1
ATOM 3312 C C . LYS A 1 427 ? 20.441 2.665 -58.892 1.00 85.06 427 LYS A C 1
ATOM 3314 O O . LYS A 1 427 ? 20.271 2.331 -60.061 1.00 85.06 427 LYS A O 1
ATOM 3319 N N . SER A 1 428 ? 20.593 3.953 -58.556 1.00 72.00 428 SER A N 1
ATOM 3320 C CA . SER A 1 428 ? 20.660 5.033 -59.552 1.00 72.00 428 SER A CA 1
ATOM 3321 C C . SER A 1 428 ? 21.739 6.079 -59.233 1.00 72.00 428 SER A C 1
ATOM 3323 O O . SER A 1 428 ? 21.807 6.639 -58.143 1.00 72.00 428 SER A O 1
ATOM 3325 N N . GLY A 1 429 ? 22.595 6.375 -60.215 1.00 71.62 429 GLY A N 1
ATOM 3326 C CA . GLY A 1 429 ? 23.835 7.146 -60.035 1.00 71.62 429 GLY A CA 1
ATOM 3327 C C . GLY A 1 429 ? 23.697 8.674 -59.960 1.00 71.62 429 GLY A C 1
ATOM 3328 O O . GLY A 1 429 ? 24.621 9.378 -60.356 1.00 71.62 429 GLY A O 1
ATOM 3329 N N . SER A 1 430 ? 22.565 9.229 -59.511 1.00 85.75 430 SER A N 1
ATOM 3330 C CA . SER A 1 430 ? 22.395 10.694 -59.484 1.00 85.75 430 SER A CA 1
ATOM 3331 C C . SER A 1 430 ? 23.045 11.341 -58.252 1.00 85.75 430 SER A C 1
ATOM 3333 O O . SER A 1 430 ? 22.880 10.870 -57.126 1.00 85.75 430 SER A O 1
ATOM 3335 N N . ALA A 1 431 ? 23.706 12.491 -58.430 1.00 81.12 431 ALA A N 1
ATOM 3336 C CA . ALA A 1 431 ? 24.331 13.246 -57.333 1.00 81.12 431 ALA A CA 1
ATOM 3337 C C . ALA A 1 431 ? 23.340 13.618 -56.206 1.00 81.12 431 ALA A C 1
ATOM 3339 O O . ALA A 1 431 ? 23.687 13.617 -55.024 1.00 81.12 431 ALA A O 1
ATOM 3340 N N . LYS A 1 432 ? 22.069 13.868 -56.556 1.00 85.38 432 LYS A N 1
ATOM 3341 C CA . LYS A 1 432 ? 20.985 14.138 -55.597 1.00 85.38 432 LYS A CA 1
ATOM 3342 C C . LYS A 1 432 ? 20.691 12.935 -54.691 1.00 85.38 432 LYS A C 1
ATOM 3344 O O . LYS A 1 432 ? 20.351 13.121 -53.523 1.00 85.38 432 LYS A O 1
ATOM 3349 N N . LEU A 1 433 ? 20.802 11.714 -55.210 1.00 85.94 433 LEU A N 1
ATOM 3350 C CA . LEU A 1 433 ? 20.572 10.490 -54.438 1.00 85.94 433 LEU A CA 1
ATOM 3351 C C . LEU A 1 433 ? 21.779 10.125 -53.576 1.00 85.94 433 LEU A C 1
ATOM 3353 O O . LEU A 1 433 ? 21.585 9.727 -52.433 1.00 85.94 433 LEU A O 1
ATOM 3357 N N . VAL A 1 434 ? 23.001 10.403 -54.040 1.00 84.69 434 VAL A N 1
ATOM 3358 C CA . VAL A 1 434 ? 24.216 10.302 -53.210 1.00 84.69 434 VAL A CA 1
ATOM 3359 C C . VAL A 1 434 ? 24.124 11.214 -51.980 1.00 84.69 434 VAL A C 1
ATOM 3361 O O . VAL A 1 434 ? 24.385 10.777 -50.860 1.00 84.69 434 VAL A O 1
ATOM 3364 N N . ALA A 1 435 ? 23.663 12.460 -52.146 1.00 85.69 435 ALA A N 1
ATOM 3365 C CA . ALA A 1 435 ? 23.435 13.365 -51.017 1.00 85.69 435 ALA A CA 1
ATOM 3366 C C . ALA A 1 435 ? 22.383 12.825 -50.025 1.00 85.69 435 ALA A C 1
ATOM 3368 O O . ALA A 1 435 ? 22.562 12.943 -48.811 1.00 85.69 435 ALA A O 1
ATOM 3369 N N . LYS A 1 436 ? 21.312 12.185 -50.521 1.00 88.81 436 LYS A N 1
ATOM 3370 C CA . LYS A 1 436 ? 20.298 11.533 -49.674 1.00 88.81 436 LYS A CA 1
ATOM 3371 C C . LYS A 1 436 ? 20.846 10.316 -48.927 1.00 88.81 436 LYS A C 1
ATOM 3373 O O . LYS A 1 436 ? 20.530 10.169 -47.751 1.00 88.81 436 LYS A O 1
ATOM 3378 N N . ILE A 1 437 ? 21.672 9.483 -49.565 1.00 87.88 437 ILE A N 1
ATOM 3379 C CA . ILE A 1 437 ? 22.355 8.351 -48.914 1.00 87.88 437 ILE A CA 1
ATOM 3380 C C . ILE A 1 437 ? 23.242 8.860 -47.776 1.00 87.88 437 ILE A C 1
ATOM 3382 O O . ILE A 1 437 ? 23.130 8.369 -46.659 1.00 87.88 437 ILE A O 1
ATOM 3386 N N . ASN A 1 438 ? 24.047 9.899 -48.016 1.00 87.12 438 ASN A N 1
ATOM 3387 C CA . ASN A 1 438 ? 24.888 10.499 -46.977 1.00 87.12 438 ASN A CA 1
ATOM 3388 C C . ASN A 1 438 ? 24.061 11.074 -45.817 1.00 87.12 438 ASN A C 1
ATOM 3390 O O . ASN A 1 438 ? 24.446 10.933 -44.657 1.00 87.12 438 ASN A O 1
ATOM 3394 N N . GLY A 1 439 ? 22.916 11.700 -46.111 1.00 90.00 439 GLY A N 1
ATOM 3395 C CA . GLY A 1 439 ? 21.980 12.175 -45.090 1.00 90.00 439 GLY A CA 1
ATOM 3396 C C . GLY A 1 439 ? 21.395 11.037 -44.247 1.00 90.00 439 GLY A C 1
ATOM 3397 O O . GLY A 1 439 ? 21.397 11.124 -43.021 1.00 90.00 439 GLY A O 1
ATOM 3398 N N . LEU A 1 440 ? 20.955 9.951 -44.892 1.00 90.31 440 LEU A N 1
ATOM 3399 C CA . LEU A 1 440 ? 20.458 8.749 -44.214 1.00 90.31 440 LEU A CA 1
ATOM 3400 C C . LEU A 1 440 ? 21.549 8.065 -43.385 1.00 90.31 440 LEU A C 1
ATOM 3402 O O . LEU A 1 440 ? 21.281 7.683 -42.254 1.00 90.31 440 LEU A O 1
ATOM 3406 N N . GLY A 1 441 ? 22.773 7.965 -43.906 1.00 88.12 441 GLY A N 1
ATOM 3407 C CA . GLY A 1 441 ? 23.912 7.384 -43.198 1.00 88.12 441 GLY A CA 1
ATOM 3408 C C . GLY A 1 441 ? 24.290 8.186 -41.954 1.00 88.12 441 GLY A C 1
ATOM 3409 O O . GLY A 1 441 ? 24.417 7.616 -40.877 1.00 88.12 441 GLY A O 1
ATOM 3410 N N . LYS A 1 442 ? 24.384 9.520 -42.060 1.00 91.31 442 LYS A N 1
ATOM 3411 C CA . LYS A 1 442 ? 24.630 10.389 -40.895 1.00 91.31 442 LYS A CA 1
ATOM 3412 C C . LYS A 1 442 ? 23.532 10.255 -39.843 1.00 91.31 442 LYS A C 1
ATOM 3414 O O . LYS A 1 442 ? 23.839 10.148 -38.661 1.00 91.31 442 LYS A O 1
ATOM 3419 N N . LYS A 1 443 ? 22.265 10.239 -40.271 1.00 89.19 443 LYS A N 1
ATOM 3420 C CA . LYS A 1 443 ? 21.127 10.073 -39.361 1.00 89.19 443 LYS A CA 1
ATOM 3421 C C . LYS A 1 443 ? 21.138 8.697 -38.689 1.00 89.19 443 LYS A C 1
ATOM 3423 O O . LYS A 1 443 ? 21.000 8.631 -37.478 1.00 89.19 443 LYS A O 1
ATOM 3428 N N . GLY A 1 444 ? 21.361 7.628 -39.453 1.00 89.19 444 GLY A N 1
ATOM 3429 C CA . GLY A 1 444 ? 21.428 6.261 -38.935 1.00 89.19 444 GLY A CA 1
ATOM 3430 C C . GLY A 1 444 ? 22.577 6.062 -37.947 1.00 89.19 444 GLY A C 1
ATOM 3431 O O . GLY A 1 444 ? 22.380 5.441 -36.911 1.00 89.19 444 GLY A O 1
ATOM 3432 N N . MET A 1 445 ? 23.748 6.652 -38.207 1.00 89.75 445 MET A N 1
ATOM 3433 C CA . MET A 1 445 ? 24.869 6.620 -37.259 1.00 89.75 445 MET A CA 1
ATOM 3434 C C . MET A 1 445 ? 24.567 7.387 -35.967 1.00 89.75 445 MET A C 1
ATOM 3436 O O . MET A 1 445 ? 24.932 6.923 -34.892 1.00 89.75 445 MET A O 1
ATOM 3440 N N . ALA A 1 446 ? 23.880 8.531 -36.054 1.00 90.94 446 ALA A N 1
ATOM 3441 C CA . ALA A 1 446 ? 23.441 9.265 -34.869 1.00 90.94 446 ALA A CA 1
ATOM 3442 C C . ALA A 1 446 ? 22.397 8.471 -34.062 1.00 90.94 446 ALA A C 1
ATOM 3444 O O . ALA A 1 446 ? 22.538 8.340 -32.851 1.00 90.94 446 ALA A O 1
ATOM 3445 N N . GLU A 1 447 ? 21.399 7.879 -34.729 1.00 89.50 447 GLU A N 1
ATOM 3446 C CA . GLU A 1 447 ? 20.390 7.021 -34.090 1.00 89.50 447 GLU A CA 1
ATOM 3447 C C . GLU A 1 447 ? 21.025 5.786 -33.424 1.00 89.50 447 GLU A C 1
ATOM 3449 O O . GLU A 1 447 ? 20.634 5.424 -32.316 1.00 89.50 447 GLU A O 1
ATOM 3454 N N . LEU A 1 448 ? 22.041 5.174 -34.048 1.00 91.81 448 LEU A N 1
ATOM 3455 C CA . LEU A 1 448 ? 22.803 4.070 -33.454 1.00 91.81 448 LEU A CA 1
ATOM 3456 C C . LEU A 1 448 ? 23.618 4.497 -32.233 1.00 91.81 448 LEU A C 1
ATOM 3458 O O . LEU A 1 448 ? 23.663 3.753 -31.257 1.00 91.81 448 LEU A O 1
ATOM 3462 N N . ALA A 1 449 ? 24.249 5.673 -32.266 1.00 93.19 449 ALA A N 1
ATOM 3463 C CA . ALA A 1 449 ? 24.995 6.193 -31.123 1.00 93.19 449 ALA A CA 1
ATOM 3464 C C . ALA A 1 449 ? 24.068 6.442 -29.922 1.00 93.19 449 ALA A C 1
ATOM 3466 O O . ALA A 1 449 ? 24.338 5.942 -28.833 1.00 93.19 449 ALA A O 1
ATOM 3467 N N . THR A 1 450 ? 22.929 7.106 -30.140 1.00 93.75 450 THR A N 1
ATOM 3468 C CA . THR A 1 450 ? 21.908 7.310 -29.099 1.00 93.75 450 THR A CA 1
ATOM 3469 C C . THR A 1 450 ? 21.324 5.988 -28.598 1.00 93.75 450 THR A C 1
ATOM 3471 O O . THR A 1 450 ? 21.121 5.811 -27.399 1.00 93.75 450 THR A O 1
ATOM 3474 N N . GLY A 1 451 ? 21.073 5.030 -29.496 1.00 95.25 451 GLY A N 1
ATOM 3475 C CA . GLY A 1 451 ? 20.616 3.694 -29.114 1.00 95.25 451 GLY A CA 1
ATOM 3476 C C . GLY A 1 451 ? 21.645 2.942 -28.267 1.00 95.25 451 GLY A C 1
ATOM 3477 O O . GLY A 1 451 ? 21.272 2.292 -27.295 1.00 95.25 451 GLY A O 1
ATOM 3478 N N . ARG A 1 452 ? 22.939 3.082 -28.579 1.00 96.31 452 ARG A N 1
ATOM 3479 C CA . ARG A 1 452 ? 24.031 2.488 -27.801 1.00 96.31 452 ARG A CA 1
ATOM 3480 C C . ARG A 1 452 ? 24.127 3.081 -26.398 1.00 96.31 452 ARG A C 1
ATOM 3482 O O . ARG A 1 452 ? 24.274 2.315 -25.454 1.00 96.31 452 ARG A O 1
ATOM 3489 N N . GLU A 1 453 ? 24.044 4.404 -26.262 1.00 96.38 453 GLU A N 1
ATOM 3490 C CA . GLU A 1 453 ? 24.022 5.080 -24.954 1.00 96.38 453 GLU A CA 1
ATOM 3491 C C . GLU A 1 453 ? 22.844 4.580 -24.111 1.00 96.38 453 GLU A C 1
ATOM 3493 O O . GLU A 1 453 ? 23.048 4.058 -23.019 1.00 96.38 453 GLU A O 1
ATOM 3498 N N . TRP A 1 454 ? 21.633 4.597 -24.681 1.00 96.94 454 TRP A N 1
ATOM 3499 C CA . TRP A 1 454 ? 20.439 4.062 -24.025 1.00 96.94 454 TRP A CA 1
ATOM 3500 C C . TRP A 1 454 ? 20.602 2.595 -23.591 1.00 96.94 454 TRP A C 1
ATOM 3502 O O . TRP A 1 454 ? 20.234 2.240 -22.474 1.00 96.94 454 TRP A O 1
ATOM 3512 N N . PHE A 1 455 ? 21.144 1.735 -24.461 1.00 97.75 455 PHE A N 1
ATOM 3513 C CA . PHE A 1 455 ? 21.353 0.322 -24.145 1.00 97.75 455 PHE A CA 1
ATOM 3514 C C . PHE A 1 455 ? 22.319 0.139 -22.971 1.00 97.75 455 PHE A C 1
ATOM 3516 O O . PHE A 1 455 ? 22.041 -0.652 -22.071 1.00 97.75 455 PHE A O 1
ATOM 3523 N N . VAL A 1 456 ? 23.438 0.871 -22.966 1.00 96.81 456 VAL A N 1
ATOM 3524 C CA . VAL A 1 456 ? 24.424 0.806 -21.880 1.00 96.81 456 VAL A CA 1
ATOM 3525 C C . VAL A 1 456 ? 23.815 1.287 -20.565 1.00 96.81 456 VAL A C 1
ATOM 3527 O O . VAL A 1 456 ? 23.994 0.612 -19.552 1.00 96.81 456 VAL A O 1
ATOM 3530 N N . ASP A 1 457 ? 23.061 2.386 -20.581 1.00 96.19 457 ASP A N 1
ATOM 3531 C CA . ASP A 1 457 ? 22.410 2.930 -19.386 1.00 96.19 457 ASP A CA 1
ATOM 3532 C C . ASP A 1 457 ? 21.398 1.941 -18.788 1.00 96.19 457 ASP A C 1
ATOM 3534 O O . ASP A 1 457 ? 21.448 1.645 -17.592 1.00 96.19 457 ASP A O 1
ATOM 3538 N N . GLU A 1 458 ? 20.521 1.360 -19.614 1.00 95.88 458 GLU A N 1
ATOM 3539 C CA . GLU A 1 458 ? 19.536 0.374 -19.147 1.00 95.88 458 GLU A CA 1
ATOM 3540 C C . GLU A 1 458 ? 20.183 -0.933 -18.688 1.00 95.88 458 GLU A C 1
ATOM 3542 O O . GLU A 1 458 ? 19.789 -1.498 -17.665 1.00 95.88 458 GLU A O 1
ATOM 3547 N N . ALA A 1 459 ? 21.205 -1.414 -19.401 1.00 95.44 459 ALA A N 1
ATOM 3548 C CA . ALA A 1 459 ? 21.946 -2.589 -18.970 1.00 95.44 459 ALA A CA 1
ATOM 3549 C C . ALA A 1 459 ? 22.589 -2.335 -17.601 1.00 95.44 459 ALA A C 1
ATOM 3551 O O . ALA A 1 459 ? 22.440 -3.152 -16.691 1.00 95.44 459 ALA A O 1
ATOM 3552 N N . MET A 1 460 ? 23.258 -1.193 -17.418 1.00 95.19 460 MET A N 1
ATOM 3553 C CA . MET A 1 460 ? 23.895 -0.830 -16.150 1.00 95.19 460 MET A CA 1
ATOM 3554 C C . MET A 1 460 ? 22.885 -0.634 -15.017 1.00 95.19 460 MET A C 1
ATOM 3556 O O . MET A 1 460 ? 23.181 -1.028 -13.890 1.00 95.19 460 MET A O 1
ATOM 3560 N N . ARG A 1 461 ? 21.680 -0.123 -15.301 1.00 94.69 461 ARG A N 1
ATOM 3561 C CA . ARG A 1 461 ? 20.569 -0.091 -14.337 1.00 94.69 461 ARG A CA 1
ATOM 3562 C C . ARG A 1 461 ? 20.200 -1.500 -13.857 1.00 94.69 461 ARG A C 1
ATOM 3564 O O . ARG A 1 461 ? 20.009 -1.708 -12.662 1.00 94.69 461 ARG A O 1
ATOM 3571 N N . LEU A 1 462 ? 20.142 -2.472 -14.770 1.00 95.00 462 LEU A N 1
ATOM 3572 C CA . LEU A 1 462 ? 19.811 -3.873 -14.472 1.00 95.00 462 LEU A CA 1
ATOM 3573 C C . LEU A 1 462 ? 20.961 -4.660 -13.826 1.00 95.00 462 LEU A C 1
ATOM 3575 O O . LEU A 1 462 ? 20.726 -5.718 -13.245 1.00 95.00 462 LEU A O 1
ATOM 3579 N N . LYS A 1 463 ? 22.192 -4.136 -13.841 1.00 94.06 463 LYS A N 1
ATOM 3580 C CA . LYS A 1 463 ? 23.353 -4.790 -13.217 1.00 94.06 463 LYS A CA 1
ATOM 3581 C C . LYS A 1 463 ? 23.153 -5.039 -11.719 1.00 94.06 463 LYS A C 1
ATOM 3583 O O . LYS A 1 463 ? 23.637 -6.041 -11.202 1.00 94.06 463 LYS A O 1
ATOM 3588 N N . GLY A 1 464 ? 22.409 -4.162 -11.039 1.00 92.75 464 GLY A N 1
ATOM 3589 C CA . GLY A 1 464 ? 22.064 -4.335 -9.626 1.00 92.75 464 GLY A CA 1
ATOM 3590 C C . GLY A 1 464 ? 21.301 -5.633 -9.344 1.00 92.75 464 GLY A C 1
ATOM 3591 O O . GLY A 1 464 ? 21.540 -6.257 -8.316 1.00 92.75 464 GLY A O 1
ATOM 3592 N N . LEU A 1 465 ? 20.459 -6.090 -10.280 1.00 95.19 465 LEU A N 1
ATOM 3593 C CA . LEU A 1 465 ? 19.749 -7.366 -10.153 1.00 95.19 465 LEU A CA 1
ATOM 3594 C C . LEU A 1 465 ? 20.717 -8.555 -10.186 1.00 95.19 465 LEU A C 1
ATOM 3596 O O . LEU A 1 465 ? 20.581 -9.475 -9.385 1.00 95.19 465 LEU A O 1
ATOM 3600 N N . VAL A 1 466 ? 21.714 -8.522 -11.076 1.00 94.50 466 VAL A N 1
ATOM 3601 C CA . VAL A 1 466 ? 22.738 -9.577 -11.165 1.00 94.50 466 VAL A CA 1
ATOM 3602 C C . VAL A 1 466 ? 23.526 -9.675 -9.860 1.00 94.50 466 VAL A C 1
ATOM 3604 O O . VAL A 1 466 ? 23.726 -10.772 -9.342 1.00 94.50 466 VAL A O 1
ATOM 3607 N N . SER A 1 467 ? 23.931 -8.529 -9.302 1.00 94.19 467 SER A N 1
ATOM 3608 C CA . SER A 1 467 ? 24.598 -8.481 -7.998 1.00 94.19 467 SER A CA 1
ATOM 3609 C C . SER A 1 467 ? 23.709 -9.032 -6.882 1.00 94.19 467 SER A C 1
ATOM 3611 O O . SER A 1 467 ? 24.181 -9.844 -6.097 1.00 94.19 467 SER A O 1
ATOM 3613 N N . ALA A 1 468 ? 22.421 -8.672 -6.847 1.00 95.81 468 ALA A N 1
ATOM 3614 C CA . ALA A 1 468 ? 21.495 -9.148 -5.819 1.00 95.81 468 ALA A CA 1
ATOM 3615 C C . ALA A 1 468 ? 21.344 -10.681 -5.819 1.00 95.81 468 ALA A C 1
ATOM 3617 O O . ALA A 1 468 ? 21.323 -11.296 -4.755 1.00 95.81 468 ALA A O 1
ATOM 3618 N N . TRP A 1 469 ? 21.291 -11.313 -6.997 1.00 96.88 469 TRP A N 1
ATOM 3619 C CA . TRP A 1 469 ? 21.263 -12.776 -7.113 1.00 96.88 469 TRP A CA 1
ATOM 3620 C C . TRP A 1 469 ? 22.576 -13.436 -6.679 1.00 96.88 469 TRP A C 1
ATOM 3622 O O . TRP A 1 469 ? 22.560 -14.465 -6.000 1.00 96.88 469 TRP A O 1
ATOM 3632 N N . ALA A 1 470 ? 23.718 -12.840 -7.031 1.00 94.75 470 ALA A N 1
ATOM 3633 C CA . ALA A 1 470 ? 25.020 -13.326 -6.583 1.00 94.75 470 ALA A CA 1
ATOM 3634 C C . ALA A 1 470 ? 25.163 -13.231 -5.053 1.00 94.75 470 ALA A C 1
ATOM 3636 O O . ALA A 1 470 ? 25.580 -14.198 -4.413 1.00 94.75 470 ALA A O 1
ATOM 3637 N N . ASP A 1 471 ? 24.758 -12.101 -4.468 1.00 95.25 471 ASP A N 1
ATOM 3638 C CA . ASP A 1 471 ? 24.769 -11.873 -3.023 1.00 95.25 471 ASP A CA 1
ATOM 3639 C C . ASP A 1 471 ? 23.825 -12.841 -2.302 1.00 95.25 471 ASP A C 1
ATOM 3641 O O . ASP A 1 471 ? 24.198 -13.402 -1.272 1.00 95.25 471 ASP A O 1
ATOM 3645 N N . PHE A 1 472 ? 22.639 -13.098 -2.863 1.00 96.44 472 PHE A N 1
ATOM 3646 C CA . PHE A 1 472 ? 21.678 -14.064 -2.331 1.00 96.44 472 PHE A CA 1
ATOM 3647 C C . PHE A 1 472 ? 22.292 -15.463 -2.196 1.00 96.44 472 PHE A C 1
ATOM 3649 O O . PHE A 1 472 ? 22.299 -16.029 -1.103 1.00 96.44 472 PHE A O 1
ATOM 3656 N N . TYR A 1 473 ? 22.883 -16.014 -3.261 1.00 95.25 473 TYR A N 1
ATOM 3657 C CA . TYR A 1 473 ? 23.529 -17.328 -3.168 1.00 95.25 473 TYR A CA 1
ATOM 3658 C C . TYR A 1 473 ? 24.788 -17.316 -2.300 1.00 95.25 473 TYR A C 1
ATOM 3660 O O . TYR A 1 473 ? 25.034 -18.287 -1.586 1.00 95.25 473 TYR A O 1
ATOM 3668 N N . GLY A 1 474 ? 25.554 -16.221 -2.306 1.00 93.75 474 GLY A N 1
ATOM 3669 C CA . GLY A 1 474 ? 26.710 -16.056 -1.427 1.00 93.75 474 GLY A CA 1
ATOM 3670 C C . GLY A 1 474 ? 26.339 -16.118 0.059 1.00 93.75 474 GLY A C 1
ATOM 3671 O O . GLY A 1 474 ? 27.027 -16.784 0.832 1.00 93.75 474 GLY A O 1
ATOM 3672 N N . GLN A 1 475 ? 25.229 -15.483 0.450 1.00 93.94 475 GLN A N 1
ATOM 3673 C CA . GLN A 1 475 ? 24.689 -15.546 1.813 1.00 93.94 475 GLN A CA 1
ATOM 3674 C C . GLN A 1 475 ? 24.238 -16.965 2.171 1.00 93.94 475 GLN A C 1
ATOM 3676 O O . GLN A 1 475 ? 24.630 -17.499 3.207 1.00 93.94 475 GLN A O 1
ATOM 3681 N N . LEU A 1 476 ? 23.484 -17.620 1.287 1.00 92.94 476 LEU A N 1
ATOM 3682 C CA . LEU A 1 476 ? 22.981 -18.975 1.527 1.00 92.94 476 LEU A CA 1
ATOM 3683 C C . LEU A 1 476 ? 24.099 -20.016 1.634 1.00 92.94 476 LEU A C 1
ATOM 3685 O O . LEU A 1 476 ? 24.057 -20.886 2.504 1.00 92.94 476 LEU A O 1
ATOM 3689 N N . ASP A 1 477 ? 25.124 -19.918 0.787 1.00 92.06 477 ASP A N 1
ATOM 3690 C CA . ASP A 1 477 ? 26.300 -20.784 0.867 1.00 92.06 477 ASP A CA 1
ATOM 3691 C C . ASP A 1 477 ? 27.092 -20.543 2.161 1.00 92.06 477 ASP A C 1
ATOM 3693 O O . ASP A 1 477 ? 27.698 -21.481 2.684 1.00 92.06 477 ASP A O 1
ATOM 3697 N N . ALA A 1 478 ? 27.083 -19.318 2.701 1.00 91.69 478 ALA A N 1
ATOM 3698 C CA . ALA A 1 478 ? 27.689 -19.011 3.992 1.00 91.69 478 ALA A CA 1
ATOM 3699 C C . ALA A 1 478 ? 26.895 -19.607 5.164 1.00 91.69 478 ALA A C 1
ATOM 3701 O O . ALA A 1 478 ? 27.511 -20.101 6.101 1.00 91.69 478 ALA A O 1
ATOM 3702 N N . PHE A 1 479 ? 25.560 -19.634 5.103 1.00 91.50 479 PHE A N 1
ATOM 3703 C CA . PHE A 1 479 ? 24.718 -20.203 6.166 1.00 91.50 479 PHE A CA 1
ATOM 3704 C C . PHE A 1 479 ? 24.840 -21.724 6.316 1.00 91.50 479 PHE A C 1
ATOM 3706 O O . PHE A 1 479 ? 24.490 -22.264 7.364 1.00 91.50 479 PHE A O 1
ATOM 3713 N N . ARG A 1 480 ? 25.325 -22.419 5.280 1.00 86.62 480 ARG A N 1
ATOM 3714 C CA . ARG A 1 480 ? 25.556 -23.874 5.292 1.00 86.62 480 ARG A CA 1
ATOM 3715 C C . ARG A 1 480 ? 26.926 -24.289 5.834 1.00 86.62 480 ARG A C 1
ATOM 3717 O O . ARG A 1 480 ? 27.145 -25.485 6.021 1.00 86.62 480 ARG A O 1
ATOM 3724 N N . ARG A 1 481 ? 27.855 -23.344 5.983 1.00 80.12 481 ARG A N 1
ATOM 3725 C CA . ARG A 1 481 ? 29.193 -23.579 6.544 1.00 80.12 481 ARG A CA 1
ATOM 3726 C C . ARG A 1 481 ? 29.160 -23.374 8.047 1.00 80.12 481 ARG A C 1
ATOM 3728 O O . ARG A 1 481 ? 29.889 -24.129 8.725 1.00 80.12 481 ARG A O 1
#

pLDDT: mean 86.79, std 13.28, range [24.33, 97.75]

Organism: Pseudomonas aeruginosa (NCBI:txid287)

Foldseek 3Di:
DPPVVVVPLVDQQWQQCLVLAPADFLLSVVSNVLSVDSLFDFCLGHLFLFFPLQLPLVLLLLLLCLLQVHSVLSQVLLVVLQDDDDPSNCVSDPRLVVGDSSNSLRSSLRVLLSNVLSFCLFQVDPDGPSCVPDDDPNRSVVSLLVLLCVQLNPVQLVVLLCCLQAPQLQVLQVVLCVQQVLCVLLLLLLLDDSVLSSLSSSLSSLCVCLPPPNPDDSSSNSSSLRSLSSSLSVDRTLSSLSCLQQDVSNVNSGPDFGGDSNRTVVNDDPPDRVCVVHPVVSSVSVSSSSVSTDDFSDPDPLLRVLVSQLSSQLSNVVVPHQCQQVLQVSLLSCCVPFVVQQLVLLQCLQVLLCVQLVHRLDHQDPVLDPHPPGRRDTPCSNVSSSLSSQLSVLRVVLPHSVVSVVVSVVLVVVLVVLVVLLVVLVVDDDPVSVVVNVVSVVVNVVSSVVSSVVSSVSSVSNVSSSVSSVVSVVSSVVSVD

Secondary structure (DSSP, 8-state):
--TTTTTSGGG-----GGGT----SHHHHHHHHHHH-TT-B-GGGSS--S-GGGGSHHHHHHHHHHHHSSHHHHHHHHHH---PPPHHHHHHS--GGGS-HHHHHHHHHHHHHHHHHT-GGGGT-S---TTTT---TT-GGGGHHHHHHHHH-HHHHHHHHHHHHHS-HHHHHHHHHHH-TTHHHHHHTT---HHHHHHHHHHHHHHHHHSTTS---HHHHHHHHHHHHHHHHHS-HHHHHHHHHH-HHHHTTSSS--EETTEETTTPPTT--GGGTS-THHHHHHHHHHHH----SSSSHHHHHHHHHHHHHHHHHHTT---HHHHHHHHHHHIIIIIHHHHHHHHHHHHHHHHHHT-------TTSS-TT-----TT-HHHHHHHHHHHHHHHHHH--SHHHHHHHHHHHHHHHHHHHHHHHHHTS--HHHHHHHHHHHHHHHHHHHHHHHHHHHHHHHHHHHHHHHHHHHHHHHHHT-

Sequence (481 aa):
MHAHQQASIASTPRVTRAELFTGDTDYWSTCRKDDEDERMYGPLMMPYAIPGDMLSNQNGEAAWALWYGSHKDARKAANLSSRRLSDLEISYSQKLEEMSPFTRLAKRLDLDQMRLAADLAHSGTGGAVAFKLHTQEMMPLLHLDAALQRQIGAANCQQIYRLAMAAPAPELAKMVEGEFPFMKALHEKGAFRRSTSQHLLGLACLIQTIRPGSNLPDAETLVGKLLITCIVRSLPARLGILVAVTSPEVASCFDWPCLFHGVSSSDFQEGTDIWTLVPGEVLEETSTSLKAYTFPMYPDQVTNEIIQRLDVLAIAAASGSPVAMEFNAIHQDFLTKSALEMHDELKMFITEGGIFFAAHPYEAPEDMVRPGYNLAIEGRENEIAEALFSVILSTYFAGSVRPLLVKVADYKLSLEKTGKKIEEYSKSGSAKLVAKINGLGKKGMAELATGREWFVDEAMRLKGLVSAWADFYGQLDAFRR